Protein AF-0000000074728388 (afdb_homodimer)

Solvent-accessible surface area (backbone atoms only — not comparable to full-atom values): 25956 Å² total; per-residue (Å²): 135,79,75,71,72,71,68,71,74,74,68,55,66,42,58,54,43,48,50,62,66,45,60,66,91,30,45,61,47,51,42,45,36,32,77,66,63,65,51,78,50,62,23,35,36,35,36,48,30,61,58,33,62,59,57,62,56,44,38,72,69,39,69,84,34,45,58,38,36,29,22,56,62,66,86,30,48,71,47,33,60,71,67,72,57,56,68,46,76,47,38,55,22,51,54,54,78,36,82,38,64,34,33,38,55,72,53,87,88,64,82,61,48,17,73,22,46,39,69,17,68,59,54,66,32,72,92,38,25,39,75,41,82,40,62,24,33,22,42,38,69,67,41,38,86,80,39,76,85,40,31,30,29,41,35,40,51,39,46,50,40,53,59,41,26,46,62,17,14,54,70,43,56,73,47,32,56,33,36,38,35,60,39,41,41,42,84,50,25,54,91,38,71,47,39,50,52,46,44,39,50,42,39,74,72,44,30,38,59,60,34,67,36,32,38,35,29,33,63,46,40,71,35,41,38,29,34,30,35,30,30,26,43,64,85,34,65,83,71,34,82,76,39,61,56,40,59,55,46,91,134,80,76,73,72,72,68,72,73,73,68,56,66,39,56,54,44,48,50,63,67,45,60,67,89,30,44,62,48,50,39,44,38,31,77,68,65,66,52,80,50,63,23,35,36,35,34,48,30,63,58,31,64,59,57,62,55,44,38,73,69,38,70,84,33,47,59,38,35,29,23,55,61,67,88,31,49,70,47,34,58,70,67,71,55,56,68,45,77,47,37,55,22,50,54,53,78,38,81,38,65,33,34,36,56,69,52,88,89,63,80,61,47,16,73,22,46,40,70,18,66,61,54,66,31,73,94,39,25,38,76,42,82,44,64,24,34,24,42,40,70,68,42,40,86,80,39,77,85,37,32,31,28,40,36,41,51,38,46,52,40,53,59,39,26,46,61,17,14,55,71,43,55,72,49,31,58,33,35,40,35,58,39,42,41,44,85,49,24,53,88,36,71,49,40,49,53,47,45,39,50,41,40,74,72,45,29,38,58,61,34,66,37,33,38,36,30,32,62,45,39,71,36,39,38,30,34,31,36,31,30,26,42,64,85,34,66,81,69,34,82,77,38,61,56,42,60,54,50,92

Structure (mmCIF, N/CA/C/O backbone):
data_AF-0000000074728388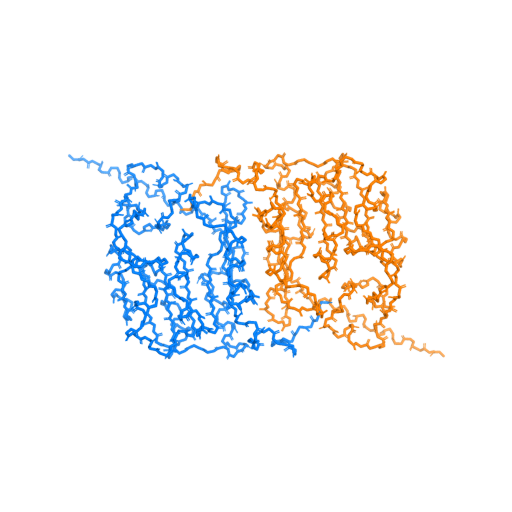-model_v1
#
loop_
_entity.id
_entity.type
_entity.pdbx_description
1 polymer 'Methyltransferase FkbM domain-containing protein'
#
loop_
_atom_site.group_PDB
_atom_site.id
_atom_site.type_symbol
_atom_site.label_atom_id
_atom_site.label_alt_id
_atom_site.label_comp_id
_atom_site.label_asym_id
_atom_site.label_entity_id
_atom_site.label_seq_id
_atom_site.pdbx_PDB_ins_code
_atom_site.Cartn_x
_atom_site.Cartn_y
_atom_site.Cartn_z
_atom_site.occupancy
_atom_site.B_iso_or_equiv
_atom_site.auth_seq_id
_atom_site.auth_comp_id
_atom_site.auth_asym_id
_atom_site.auth_atom_id
_atom_site.pdbx_PDB_model_num
ATOM 1 N N . MET A 1 1 ? 43.5 -33.594 6.527 1 24.94 1 MET A N 1
ATOM 2 C CA . MET A 1 1 ? 42.312 -33.594 7.414 1 24.94 1 MET A CA 1
ATOM 3 C C . MET A 1 1 ? 41.625 -32.25 7.449 1 24.94 1 MET A C 1
ATOM 5 O O . MET A 1 1 ? 42.094 -31.344 8.164 1 24.94 1 MET A O 1
ATOM 9 N N . TRP A 1 2 ? 41.281 -31.703 6.324 1 25.14 2 TRP A N 1
ATOM 10 C CA . TRP A 1 2 ? 40.844 -30.359 5.973 1 25.14 2 TRP A CA 1
ATOM 11 C C . TRP A 1 2 ? 39.562 -30 6.688 1 25.14 2 TRP A C 1
ATOM 13 O O . TRP A 1 2 ? 38.531 -30.703 6.547 1 25.14 2 TRP A O 1
ATOM 23 N N . GLN A 1 3 ? 39.688 -29.594 7.977 1 23.47 3 GLN A N 1
ATOM 24 C CA . GLN A 1 3 ? 38.594 -29.141 8.805 1 23.47 3 GLN A CA 1
ATOM 25 C C . GLN A 1 3 ? 37.688 -28.156 8.047 1 23.47 3 GLN A C 1
ATOM 27 O O . GLN A 1 3 ? 38.156 -27.078 7.664 1 23.47 3 GLN A O 1
ATOM 32 N N . LEU A 1 4 ? 36.906 -28.688 7.188 1 22.95 4 LEU A N 1
ATOM 33 C CA . LEU A 1 4 ? 35.875 -27.922 6.504 1 22.95 4 LEU A CA 1
ATOM 34 C C . LEU A 1 4 ? 35.156 -27 7.477 1 22.95 4 LEU A C 1
ATOM 36 O O . LEU A 1 4 ? 34.469 -27.469 8.391 1 22.95 4 LEU A O 1
ATOM 40 N N . LEU A 1 5 ? 35.844 -25.953 7.922 1 23.22 5 LEU A N 1
ATOM 41 C CA . LEU A 1 5 ? 35.156 -24.906 8.656 1 23.22 5 LEU A CA 1
ATOM 42 C C . LEU A 1 5 ? 33.781 -24.672 8.07 1 23.22 5 LEU A C 1
ATOM 44 O O . LEU A 1 5 ? 33.656 -24.266 6.914 1 23.22 5 LEU A O 1
ATOM 48 N N . VAL A 1 6 ? 32.906 -25.578 8.406 1 23.72 6 VAL A N 1
ATOM 49 C CA . VAL A 1 6 ? 31.469 -25.359 8.227 1 23.72 6 VAL A CA 1
ATOM 50 C C . VAL A 1 6 ? 31.125 -23.891 8.492 1 23.72 6 VAL A C 1
ATOM 52 O O . VAL A 1 6 ? 31.297 -23.406 9.609 1 23.72 6 VAL A O 1
ATOM 55 N N . LEU A 1 7 ? 31.656 -23.078 7.656 1 25.53 7 LEU A N 1
ATOM 56 C CA . LEU A 1 7 ? 31.203 -21.688 7.66 1 25.53 7 LEU A CA 1
ATOM 57 C C . LEU A 1 7 ? 29.75 -21.594 8.102 1 25.53 7 LEU A C 1
ATOM 59 O O . LEU A 1 7 ? 28.906 -22.375 7.648 1 25.53 7 LEU A O 1
ATOM 63 N N . GLY A 1 8 ? 29.578 -21.312 9.359 1 25.27 8 GLY A N 1
ATOM 64 C CA . GLY A 1 8 ? 28.328 -20.922 9.984 1 25.27 8 GLY A CA 1
ATOM 65 C C . GLY A 1 8 ? 27.344 -20.312 9.008 1 25.27 8 GLY A C 1
ATOM 66 O O . GLY A 1 8 ? 27.719 -19.5 8.164 1 25.27 8 GLY A O 1
ATOM 67 N N . THR A 1 9 ? 26.469 -21.203 8.57 1 25.95 9 THR A N 1
ATOM 68 C CA . THR A 1 9 ? 25.266 -20.766 7.871 1 25.95 9 THR A CA 1
ATOM 69 C C . THR A 1 9 ? 24.797 -19.406 8.367 1 25.95 9 THR A C 1
ATOM 71 O O . THR A 1 9 ? 24.516 -19.234 9.555 1 25.95 9 THR A O 1
ATOM 74 N N . CYS A 1 10 ? 25.578 -18.484 8.164 1 25.5 10 CYS A N 1
ATOM 75 C CA . CYS A 1 10 ? 25.016 -17.156 8.375 1 25.5 10 CYS A CA 1
ATOM 76 C C . CYS A 1 10 ? 23.531 -17.141 8.008 1 25.5 10 CYS A C 1
ATOM 78 O O . CYS A 1 10 ? 23.188 -17.266 6.828 1 25.5 10 CYS A O 1
ATOM 80 N N . ALA A 1 11 ? 22.703 -18 8.656 1 26.69 11 ALA A N 1
ATOM 81 C CA . ALA A 1 11 ? 21.25 -17.797 8.703 1 26.69 11 ALA A CA 1
ATOM 82 C C . ALA A 1 11 ? 20.891 -16.328 8.57 1 26.69 11 ALA A C 1
ATOM 84 O O . ALA A 1 11 ? 21.188 -15.523 9.461 1 26.69 11 ALA A O 1
ATOM 85 N N . TYR A 1 12 ? 21.141 -15.75 7.676 1 29.8 12 TYR A N 1
ATOM 86 C CA . TYR A 1 12 ? 20.422 -14.547 7.301 1 29.8 12 TYR A CA 1
ATOM 87 C C . TYR A 1 12 ? 18.984 -14.594 7.805 1 29.8 12 TYR A C 1
ATOM 89 O O . TYR A 1 12 ? 18.078 -15.062 7.094 1 29.8 12 TYR A O 1
ATOM 97 N N . ALA A 1 13 ? 18.641 -15.352 8.766 1 31.56 13 ALA A N 1
ATOM 98 C CA . ALA A 1 13 ? 17.359 -15.109 9.422 1 31.56 13 ALA A CA 1
ATOM 99 C C . ALA A 1 13 ? 17.125 -13.625 9.625 1 31.56 13 ALA A C 1
ATOM 101 O O . ALA A 1 13 ? 17.594 -13.031 10.602 1 31.56 13 ALA A O 1
ATOM 102 N N . SER A 1 14 ? 17.469 -12.766 8.75 1 35.19 14 SER A N 1
ATOM 103 C CA . SER A 1 14 ? 16.891 -11.422 8.844 1 35.19 14 SER A CA 1
ATOM 104 C C . SER A 1 14 ? 15.477 -11.469 9.422 1 35.19 14 SER A C 1
ATOM 106 O O . SER A 1 14 ? 14.633 -12.219 8.938 1 35.19 14 SER A O 1
ATOM 108 N N . GLU A 1 15 ? 15.414 -11.453 10.617 1 37.88 15 GLU A N 1
ATOM 109 C CA . GLU A 1 15 ? 14.141 -11.484 11.336 1 37.88 15 GLU A CA 1
ATOM 110 C C . GLU A 1 15 ? 13.094 -10.641 10.625 1 37.88 15 GLU A C 1
ATOM 112 O O . GLU A 1 15 ? 13.125 -9.406 10.695 1 37.88 15 GLU A O 1
ATOM 117 N N . GLN A 1 16 ? 13.008 -10.844 9.352 1 43.78 16 GLN A N 1
ATOM 118 C CA . GLN A 1 16 ? 11.742 -10.352 8.812 1 43.78 16 GLN A CA 1
ATOM 119 C C . GLN A 1 16 ? 10.586 -10.664 9.75 1 43.78 16 GLN A C 1
ATOM 121 O O . GLN A 1 16 ? 10.391 -11.82 10.141 1 43.78 16 GLN A O 1
ATOM 126 N N . ALA A 1 17 ? 10.438 -9.711 10.586 1 45.69 17 ALA A N 1
ATOM 127 C CA . ALA A 1 17 ? 9.273 -9.906 11.445 1 45.69 17 ALA A CA 1
ATOM 128 C C . ALA A 1 17 ? 7.984 -9.547 10.719 1 45.69 17 ALA A C 1
ATOM 130 O O . ALA A 1 17 ? 7.922 -8.531 10.016 1 45.69 17 ALA A O 1
ATOM 131 N N . GLU A 1 18 ? 7.266 -10.625 10.586 1 49.22 18 GLU A N 1
ATOM 132 C CA . GLU A 1 18 ? 5.918 -10.359 10.094 1 49.22 18 GLU A CA 1
ATOM 133 C C . GLU A 1 18 ? 5.172 -9.406 11.023 1 49.22 18 GLU A C 1
ATOM 135 O O . GLU A 1 18 ? 5.234 -9.539 12.242 1 49.22 18 GLU A O 1
ATOM 140 N N . VAL A 1 19 ? 4.957 -8.297 10.5 1 49.78 19 VAL A N 1
ATOM 141 C CA . VAL A 1 19 ? 4.367 -7.234 11.312 1 49.78 19 VAL A CA 1
ATOM 142 C C . VAL A 1 19 ? 2.938 -7.617 11.703 1 49.78 19 VAL A C 1
ATOM 144 O O . VAL A 1 19 ? 2.502 -7.355 12.828 1 49.78 19 VAL A O 1
ATOM 147 N N . PHE A 1 20 ? 2.164 -8.18 10.602 1 51.97 20 PHE A N 1
ATOM 148 C CA . PHE A 1 20 ? 0.758 -8.422 10.898 1 51.97 20 PHE A CA 1
ATOM 149 C C . PHE A 1 20 ? 0.585 -9.75 11.633 1 51.97 20 PHE A C 1
ATOM 151 O O . PHE A 1 20 ? -0.521 -10.094 12.047 1 51.97 20 PHE A O 1
ATOM 158 N N . GLY A 1 21 ? 1.822 -10.258 12.148 1 51 21 GLY A N 1
ATOM 159 C CA . GLY A 1 21 ? 1.704 -11.602 12.672 1 51 21 GLY A CA 1
ATOM 160 C C . GLY A 1 21 ? 1.23 -12.609 11.641 1 51 21 GLY A C 1
ATOM 161 O O . GLY A 1 21 ? 0.896 -13.75 11.984 1 51 21 GLY A O 1
ATOM 162 N N . TRP A 1 22 ? 0.818 -12.055 10.531 1 49.41 22 TRP A N 1
ATOM 163 C CA . TRP A 1 22 ? 0.329 -13.008 9.531 1 49.41 22 TRP A CA 1
ATOM 164 C C . TRP A 1 22 ? 1.481 -13.789 8.914 1 49.41 22 TRP A C 1
ATOM 166 O O . TRP A 1 22 ? 2.516 -13.211 8.57 1 49.41 22 TRP A O 1
ATOM 176 N N . THR A 1 23 ? 1.642 -14.906 9.422 1 52.66 23 THR A N 1
ATOM 177 C CA . THR A 1 23 ? 2.625 -15.844 8.883 1 52.66 23 THR A CA 1
ATOM 178 C C . THR A 1 23 ? 2.098 -16.516 7.625 1 52.66 23 THR A C 1
ATOM 180 O O . THR A 1 23 ? 0.899 -16.469 7.34 1 52.66 23 THR A O 1
ATOM 183 N N . GLY A 1 24 ? 2.986 -16.672 6.535 1 60.78 24 GLY A N 1
ATOM 184 C CA . GLY A 1 24 ? 2.736 -17.734 5.582 1 60.78 24 GLY A CA 1
ATOM 185 C C . GLY A 1 24 ? 2.449 -17.234 4.18 1 60.78 24 GLY A C 1
ATOM 186 O O . GLY A 1 24 ? 1.721 -17.875 3.422 1 60.78 24 GLY A O 1
ATOM 187 N N . GLY A 1 25 ? 2.873 -15.93 3.881 1 79.44 25 GLY A N 1
ATOM 188 C CA . GLY A 1 25 ? 2.723 -15.562 2.482 1 79.44 25 GLY A CA 1
ATOM 189 C C . GLY A 1 25 ? 1.286 -15.258 2.098 1 79.44 25 GLY A C 1
ATOM 190 O O . GLY A 1 25 ? 0.86 -15.562 0.98 1 79.44 25 GLY A O 1
ATOM 191 N N . GLY A 1 26 ? 0.416 -14.859 3.152 1 90.31 26 GLY A N 1
ATOM 192 C CA . GLY A 1 26 ? -0.958 -14.469 2.873 1 90.31 26 GLY A CA 1
ATOM 193 C C . GLY A 1 26 ? -1.945 -15.609 3.053 1 90.31 26 GLY A C 1
ATOM 194 O O . GLY A 1 26 ? -3.143 -15.438 2.814 1 90.31 26 GLY A O 1
ATOM 195 N N . ILE A 1 27 ? -1.513 -16.828 3.516 1 93.12 27 ILE A N 1
ATOM 196 C CA . ILE A 1 27 ? -2.354 -18.016 3.602 1 93.12 27 ILE A CA 1
ATOM 197 C C . ILE A 1 27 ? -3.496 -17.766 4.586 1 93.12 27 ILE A C 1
ATOM 199 O O . ILE A 1 27 ? -4.648 -18.109 4.305 1 93.12 27 ILE A O 1
ATOM 203 N N . ASP A 1 28 ? -3.213 -17.188 5.664 1 88.94 28 ASP A N 1
ATOM 204 C CA . ASP A 1 28 ? -4.242 -16.922 6.66 1 88.94 28 ASP A CA 1
ATOM 205 C C . ASP A 1 28 ? -5.316 -15.992 6.094 1 88.94 28 ASP A C 1
ATOM 207 O O . ASP A 1 28 ? -6.504 -16.156 6.379 1 88.94 28 ASP A O 1
ATOM 211 N N . ARG A 1 29 ? -4.91 -15.078 5.352 1 91.31 29 ARG A N 1
ATOM 212 C CA . ARG A 1 29 ? -5.871 -14.156 4.758 1 91.31 29 ARG A CA 1
ATOM 213 C C . ARG A 1 29 ? -6.719 -14.844 3.697 1 91.31 29 ARG A C 1
ATOM 215 O O . ARG A 1 29 ? -7.914 -14.57 3.576 1 91.31 29 ARG A O 1
ATOM 222 N N . LEU A 1 30 ? -6.094 -15.695 2.949 1 94.5 30 LEU A N 1
ATOM 223 C CA . LEU A 1 30 ? -6.855 -16.453 1.964 1 94.5 30 LEU A CA 1
ATOM 224 C C . LEU A 1 30 ? -7.891 -17.344 2.643 1 94.5 30 LEU A C 1
ATOM 226 O O . LEU A 1 30 ? -9.008 -17.5 2.143 1 94.5 30 LEU A O 1
ATOM 230 N N . ARG A 1 31 ? -7.496 -17.906 3.762 1 92.88 31 ARG A N 1
ATOM 231 C CA . ARG A 1 31 ? -8.453 -18.672 4.551 1 92.88 31 ARG A CA 1
ATOM 232 C C . ARG A 1 31 ? -9.633 -17.812 4.973 1 92.88 31 ARG A C 1
ATOM 234 O O . ARG A 1 31 ? -10.789 -18.234 4.883 1 92.88 31 ARG A O 1
ATOM 241 N N . PHE A 1 32 ? -9.383 -16.672 5.441 1 89.56 32 PHE A N 1
ATOM 242 C CA . PHE A 1 32 ? -10.43 -15.719 5.805 1 89.56 32 PHE A CA 1
ATOM 243 C C . PHE A 1 32 ? -11.328 -15.414 4.609 1 89.56 32 PHE A C 1
ATOM 245 O O . PHE A 1 32 ? -12.555 -15.406 4.734 1 89.56 32 PHE A O 1
ATOM 252 N N . PHE A 1 33 ? -10.711 -15.109 3.463 1 93.5 33 PHE A N 1
ATOM 253 C CA . PHE A 1 33 ? -11.484 -14.789 2.264 1 93.5 33 PHE A CA 1
ATOM 254 C C . PHE A 1 33 ? -12.406 -15.945 1.893 1 93.5 33 PHE A C 1
ATOM 256 O O . PHE A 1 33 ? -13.547 -15.727 1.496 1 93.5 33 PHE A O 1
ATOM 263 N N . LYS A 1 34 ? -11.914 -17.125 1.999 1 94.12 34 LYS A N 1
ATOM 264 C CA . LYS A 1 34 ? -12.734 -18.297 1.7 1 94.12 34 LYS A CA 1
ATOM 265 C C . LYS A 1 34 ? -13.852 -18.453 2.727 1 94.12 34 LYS A C 1
ATOM 267 O O . LYS A 1 34 ? -15.031 -18.516 2.365 1 94.12 34 LYS A O 1
ATOM 272 N N . GLU A 1 35 ? -13.531 -18.469 3.955 1 92.38 35 GLU A N 1
ATOM 273 C CA . GLU A 1 35 ? -14.445 -18.875 5.02 1 92.38 35 GLU A CA 1
ATOM 274 C C . GLU A 1 35 ? -15.438 -17.766 5.352 1 92.38 35 GLU A C 1
ATOM 276 O O . GLU A 1 35 ? -16.578 -18.031 5.711 1 92.38 35 GLU A O 1
ATOM 281 N N . ARG A 1 36 ? -14.969 -16.516 5.215 1 87.88 36 ARG A N 1
ATOM 282 C CA . ARG A 1 36 ? -15.797 -15.414 5.703 1 87.88 36 ARG A CA 1
ATOM 283 C C . ARG A 1 36 ? -16.375 -14.609 4.543 1 87.88 36 ARG A C 1
ATOM 285 O O . ARG A 1 36 ? -17.453 -14.023 4.664 1 87.88 36 ARG A O 1
ATOM 292 N N . LEU A 1 37 ? -15.664 -14.633 3.439 1 90 37 LEU A N 1
ATOM 293 C CA . LEU A 1 37 ? -16.125 -13.789 2.342 1 90 37 LEU A CA 1
ATOM 294 C C . LEU A 1 37 ? -16.656 -14.633 1.189 1 90 37 LEU A C 1
ATOM 296 O O . LEU A 1 37 ? -17.125 -14.102 0.187 1 90 37 LEU A O 1
ATOM 300 N N . GLY A 1 38 ? -16.484 -15.914 1.228 1 91.31 38 GLY A N 1
ATOM 301 C CA . GLY A 1 38 ? -17.078 -16.828 0.254 1 91.31 38 GLY A CA 1
ATOM 302 C C . GLY A 1 38 ? -16.25 -16.953 -1.014 1 91.31 38 GLY A C 1
ATOM 303 O O . GLY A 1 38 ? -16.766 -17.344 -2.061 1 91.31 38 GLY A O 1
ATOM 304 N N . PHE A 1 39 ? -15.008 -16.578 -0.903 1 94.25 39 PHE A N 1
ATOM 305 C CA . PHE A 1 39 ? -14.148 -16.719 -2.072 1 94.25 39 PHE A CA 1
ATOM 306 C C . PHE A 1 39 ? -13.797 -18.188 -2.318 1 94.25 39 PHE A C 1
ATOM 308 O O . PHE A 1 39 ? -13.391 -18.891 -1.397 1 94.25 39 PHE A O 1
ATOM 315 N N . GLU A 1 40 ? -13.945 -18.594 -3.566 1 94.75 40 GLU A N 1
ATOM 316 C CA . GLU A 1 40 ? -13.555 -19.938 -4.004 1 94.75 40 GLU A CA 1
ATOM 317 C C . GLU A 1 40 ? -12.641 -19.875 -5.227 1 94.75 40 GLU A C 1
ATOM 319 O O . GLU A 1 40 ? -12.828 -19.031 -6.105 1 94.75 40 GLU A O 1
ATOM 324 N N . ALA A 1 41 ? -11.703 -20.75 -5.23 1 96.06 41 ALA A N 1
ATOM 325 C CA . ALA A 1 41 ? -10.805 -20.875 -6.375 1 96.06 41 ALA A CA 1
ATOM 326 C C . ALA A 1 41 ? -10.734 -22.312 -6.879 1 96.06 41 ALA A C 1
ATOM 328 O O . ALA A 1 41 ? -10.469 -23.234 -6.105 1 96.06 41 ALA A O 1
ATOM 329 N N . ASN A 1 42 ? -10.961 -22.438 -8.172 1 95.38 42 ASN A N 1
ATOM 330 C CA . ASN A 1 42 ? -10.852 -23.75 -8.789 1 95.38 42 ASN A CA 1
ATOM 331 C C . ASN A 1 42 ? -9.484 -23.953 -9.445 1 95.38 42 ASN A C 1
ATOM 333 O O . ASN A 1 42 ? -9.07 -25.094 -9.688 1 95.38 42 ASN A O 1
ATOM 337 N N . SER A 1 43 ? -8.875 -22.938 -9.781 1 97.44 43 SER A N 1
ATOM 338 C CA . SER A 1 43 ? -7.555 -22.953 -10.398 1 97.44 43 SER A CA 1
ATOM 339 C C . SER A 1 43 ? -6.633 -21.906 -9.773 1 97.44 43 SER A C 1
ATOM 341 O O . SER A 1 43 ? -6.996 -20.734 -9.672 1 97.44 43 SER A O 1
ATOM 343 N N . ILE A 1 44 ? -5.441 -22.344 -9.312 1 98.19 44 ILE A N 1
ATOM 344 C CA . ILE A 1 44 ? -4.508 -21.484 -8.594 1 98.19 44 ILE A CA 1
ATOM 345 C C . ILE A 1 44 ? -3.113 -21.625 -9.203 1 98.19 44 ILE A C 1
ATOM 347 O O . ILE A 1 44 ? -2.605 -22.734 -9.367 1 98.19 44 ILE A O 1
ATOM 351 N N . VAL A 1 45 ? -2.561 -20.531 -9.586 1 98.25 45 VAL A N 1
ATOM 352 C CA . VAL A 1 45 ? -1.194 -20.484 -10.102 1 98.25 45 VAL A CA 1
ATOM 353 C C . VAL A 1 45 ? -0.271 -19.859 -9.062 1 98.25 45 VAL A C 1
ATOM 355 O O . VAL A 1 45 ? -0.563 -18.781 -8.523 1 98.25 45 VAL A O 1
ATOM 358 N N . ASP A 1 46 ? 0.78 -20.516 -8.719 1 98.12 46 ASP A N 1
ATOM 359 C CA . ASP A 1 46 ? 1.818 -20.094 -7.789 1 98.12 46 ASP A CA 1
ATOM 360 C C . ASP A 1 46 ? 3.119 -19.781 -8.523 1 98.12 46 ASP A C 1
ATOM 362 O O . ASP A 1 46 ? 3.904 -20.672 -8.82 1 98.12 46 ASP A O 1
ATOM 366 N N . VAL A 1 47 ? 3.33 -18.484 -8.82 1 98 47 VAL A N 1
ATOM 367 C CA . VAL A 1 47 ? 4.531 -18.078 -9.547 1 98 47 VAL A CA 1
ATOM 368 C C . VAL A 1 47 ? 5.617 -17.672 -8.555 1 98 47 VAL A C 1
ATOM 370 O O . VAL A 1 47 ? 5.387 -16.844 -7.676 1 98 47 VAL A O 1
ATOM 373 N N . GLY A 1 48 ? 6.82 -18.062 -8.758 1 96.69 48 GLY A N 1
ATOM 374 C CA . GLY A 1 48 ? 7.852 -18 -7.734 1 96.69 48 GLY A CA 1
ATOM 375 C C . GLY A 1 48 ? 7.648 -19.016 -6.625 1 96.69 48 GLY A C 1
ATOM 376 O O . GLY A 1 48 ? 7.676 -18.672 -5.441 1 96.69 48 GLY A O 1
ATOM 377 N N . ALA A 1 49 ? 7.531 -20.25 -7.016 1 96.56 49 ALA A N 1
ATOM 378 C CA . ALA A 1 49 ? 7.098 -21.297 -6.102 1 96.56 49 ALA A CA 1
ATOM 379 C C . ALA A 1 49 ? 8.234 -21.734 -5.184 1 96.56 49 ALA A C 1
ATOM 381 O O . ALA A 1 49 ? 8.008 -22.391 -4.164 1 96.56 49 ALA A O 1
ATOM 382 N N . HIS A 1 50 ? 9.461 -21.406 -5.543 1 93.62 50 HIS A N 1
ATOM 383 C CA . HIS A 1 50 ? 10.617 -21.828 -4.758 1 93.62 50 HIS A CA 1
ATOM 384 C C . HIS A 1 50 ? 10.602 -23.328 -4.496 1 93.62 50 HIS A C 1
ATOM 386 O O . HIS A 1 50 ? 10.578 -24.125 -5.438 1 93.62 50 HIS A O 1
ATOM 392 N N . VAL A 1 51 ? 10.414 -23.734 -3.299 1 93.44 51 VAL A N 1
ATOM 393 C CA . VAL A 1 51 ? 10.43 -25.156 -3.004 1 93.44 51 VAL A CA 1
ATOM 394 C C . VAL A 1 51 ? 9 -25.656 -2.764 1 93.44 51 VAL A C 1
ATOM 396 O O . VAL A 1 51 ? 8.797 -26.781 -2.301 1 93.44 51 VAL A O 1
ATOM 399 N N . GLY A 1 52 ? 7.988 -24.875 -2.955 1 95.88 52 GLY A N 1
ATOM 400 C CA . GLY A 1 52 ? 6.598 -25.297 -2.986 1 95.88 52 GLY A CA 1
ATOM 401 C C . GLY A 1 52 ? 5.895 -25.141 -1.65 1 95.88 52 GLY A C 1
ATOM 402 O O . GLY A 1 52 ? 4.785 -25.641 -1.463 1 95.88 52 GLY A O 1
ATOM 403 N N . ASN A 1 53 ? 6.512 -24.422 -0.655 1 93.94 53 ASN A N 1
ATOM 404 C CA . ASN A 1 53 ? 5.926 -24.281 0.675 1 93.94 53 ASN A CA 1
ATOM 405 C C . ASN A 1 53 ? 4.578 -23.562 0.625 1 93.94 53 ASN A C 1
ATOM 407 O O . ASN A 1 53 ? 3.621 -24 1.278 1 93.94 53 ASN A O 1
ATOM 411 N N . TRP A 1 54 ? 4.461 -22.562 -0.112 1 95.81 54 TRP A N 1
ATOM 412 C CA . TRP A 1 54 ? 3.211 -21.797 -0.192 1 95.81 54 TRP A CA 1
ATOM 413 C C . TRP A 1 54 ? 2.082 -22.688 -0.726 1 95.81 54 TRP A C 1
ATOM 415 O O . TRP A 1 54 ? 0.984 -22.703 -0.166 1 95.81 54 TRP A O 1
ATOM 425 N N . THR A 1 55 ? 2.35 -23.375 -1.774 1 97.5 55 THR A N 1
ATOM 426 C CA . THR A 1 55 ? 1.352 -24.234 -2.393 1 97.5 55 THR A CA 1
ATOM 427 C C . THR A 1 55 ? 0.884 -25.312 -1.414 1 97.5 55 THR A C 1
ATOM 429 O O . THR A 1 55 ? -0.311 -25.609 -1.326 1 97.5 55 THR A O 1
ATOM 432 N N . ARG A 1 56 ? 1.848 -25.922 -0.671 1 97.12 56 ARG A N 1
ATOM 433 C CA . ARG A 1 56 ? 1.478 -26.922 0.321 1 97.12 56 ARG A CA 1
ATOM 434 C C . ARG A 1 56 ? 0.462 -26.359 1.312 1 97.12 56 ARG A C 1
ATOM 436 O O . ARG A 1 56 ? -0.505 -27.047 1.666 1 97.12 56 ARG A O 1
ATOM 443 N N . GLU A 1 57 ? 0.651 -25.172 1.71 1 96.38 57 GLU A N 1
ATOM 444 C CA . GLU A 1 57 ? -0.252 -24.531 2.666 1 96.38 57 GLU A CA 1
ATOM 445 C C . GLU A 1 57 ? -1.558 -24.109 1.997 1 96.38 57 GLU A C 1
ATOM 447 O O . GLU A 1 57 ? -2.635 -24.266 2.574 1 96.38 57 GLU A O 1
ATOM 452 N N . ALA A 1 58 ? -1.518 -23.562 0.815 1 97.38 58 ALA A N 1
ATOM 453 C CA . ALA A 1 58 ? -2.701 -23.094 0.095 1 97.38 58 ALA A CA 1
ATOM 454 C C . ALA A 1 58 ? -3.641 -24.266 -0.219 1 97.38 58 ALA A C 1
ATOM 456 O O . ALA A 1 58 ? -4.863 -24.094 -0.255 1 97.38 58 ALA A O 1
ATOM 457 N N . ARG A 1 59 ? -3.09 -25.391 -0.419 1 97.44 59 ARG A N 1
ATOM 458 C CA . ARG A 1 59 ? -3.889 -26.578 -0.701 1 97.44 59 ARG A CA 1
ATOM 459 C C . ARG A 1 59 ? -4.758 -26.953 0.496 1 97.44 59 ARG A C 1
ATOM 461 O O . ARG A 1 59 ? -5.816 -27.562 0.336 1 97.44 59 ARG A O 1
ATOM 468 N N . GLN A 1 60 ? -4.301 -26.625 1.688 1 96.44 60 GLN A N 1
ATOM 469 C CA . GLN A 1 60 ? -5.109 -26.875 2.877 1 96.44 60 GLN A CA 1
ATOM 470 C C . GLN A 1 60 ? -6.312 -25.938 2.92 1 96.44 60 GLN A C 1
ATOM 472 O O . GLN A 1 60 ? -7.363 -26.281 3.461 1 96.44 60 GLN A O 1
ATOM 477 N N . VAL A 1 61 ? -6.199 -24.766 2.385 1 96.75 61 VAL A N 1
ATOM 478 C CA . VAL A 1 61 ? -7.281 -23.797 2.338 1 96.75 61 VAL A CA 1
ATOM 479 C C . VAL A 1 61 ? -8.242 -24.141 1.204 1 96.75 61 VAL A C 1
ATOM 481 O O . VAL A 1 61 ? -9.461 -24.078 1.376 1 96.75 61 VAL A O 1
ATOM 484 N N . PHE A 1 62 ? -7.652 -24.531 0.04 1 97.69 62 PHE A N 1
ATOM 485 C CA . PHE A 1 62 ? -8.43 -24.875 -1.144 1 97.69 62 PHE A CA 1
ATOM 486 C C . PHE A 1 62 ? -8.156 -26.312 -1.571 1 97.69 62 PHE A C 1
ATOM 488 O O . PHE A 1 62 ? -7.57 -26.562 -2.631 1 97.69 62 PHE A O 1
ATOM 495 N N . PRO A 1 63 ? -8.68 -27.219 -0.953 1 97.25 63 PRO A N 1
ATOM 496 C CA . PRO A 1 63 ? -8.305 -28.609 -1.198 1 97.25 63 PRO A CA 1
ATOM 497 C C . PRO A 1 63 ? -8.828 -29.141 -2.537 1 97.25 63 PRO A C 1
ATOM 499 O O . PRO A 1 63 ? -8.281 -30.109 -3.08 1 97.25 63 PRO A O 1
ATOM 502 N N . SER A 1 64 ? -9.805 -28.578 -3.109 1 96.81 64 SER A N 1
ATOM 503 C CA . SER A 1 64 ? -10.391 -29.078 -4.352 1 96.81 64 SER A CA 1
ATOM 504 C C . SER A 1 64 ? -9.82 -28.344 -5.562 1 96.81 64 SER A C 1
ATOM 506 O O . SER A 1 64 ? -10.141 -28.688 -6.703 1 96.81 64 SER A O 1
ATOM 508 N N . ALA A 1 65 ? -9.016 -27.312 -5.328 1 97.44 65 ALA A N 1
ATOM 509 C CA . ALA A 1 65 ? -8.492 -26.516 -6.426 1 97.44 65 ALA A CA 1
ATOM 510 C C . ALA A 1 65 ? -7.398 -27.266 -7.18 1 97.44 65 ALA A C 1
ATOM 512 O O . ALA A 1 65 ? -6.68 -28.078 -6.598 1 97.44 65 ALA A O 1
ATOM 513 N N . ARG A 1 66 ? -7.281 -26.984 -8.477 1 97.44 66 ARG A N 1
ATOM 514 C CA . ARG A 1 66 ? -6.125 -27.391 -9.266 1 97.44 66 ARG A CA 1
ATOM 515 C C . ARG A 1 66 ? -5.004 -26.359 -9.164 1 97.44 66 ARG A C 1
ATOM 517 O O . ARG A 1 66 ? -5.254 -25.156 -9.211 1 97.44 66 ARG A O 1
ATOM 524 N N . PHE A 1 67 ? -3.805 -26.875 -8.969 1 98.25 67 PHE A N 1
ATOM 525 C CA . PHE A 1 67 ? -2.666 -25.984 -8.773 1 98.25 67 PHE A CA 1
ATOM 526 C C . PHE A 1 67 ? -1.66 -26.125 -9.906 1 98.25 67 PHE A C 1
ATOM 528 O O . PHE A 1 67 ? -1.509 -27.219 -10.477 1 98.25 67 PHE A O 1
ATOM 535 N N . LEU A 1 68 ? -1.027 -25.062 -10.242 1 98.56 68 LEU A N 1
ATOM 536 C CA . LEU A 1 68 ? 0.182 -25.031 -11.055 1 98.56 68 LEU A CA 1
ATOM 537 C C . LEU A 1 68 ? 1.27 -24.203 -10.391 1 98.56 68 LEU A C 1
ATOM 539 O O . LEU A 1 68 ? 1.045 -23.031 -10.047 1 98.56 68 LEU A O 1
ATOM 543 N N . MET A 1 69 ? 2.418 -24.797 -10.148 1 98.5 69 MET A N 1
ATOM 544 C CA . MET A 1 69 ? 3.58 -24.078 -9.648 1 98.5 69 MET A CA 1
ATOM 545 C C . MET A 1 69 ? 4.512 -23.688 -10.789 1 98.5 69 MET A C 1
ATOM 547 O O . MET A 1 69 ? 4.727 -24.469 -11.719 1 98.5 69 MET A O 1
ATOM 551 N N . ILE A 1 70 ? 5.035 -22.5 -10.742 1 98.25 70 ILE A N 1
ATOM 552 C CA . ILE A 1 70 ? 6.02 -22.031 -11.711 1 98.25 70 ILE A CA 1
ATOM 553 C C . ILE A 1 70 ? 7.238 -21.469 -10.984 1 98.25 70 ILE A C 1
ATOM 555 O O . ILE A 1 70 ? 7.109 -20.578 -10.133 1 98.25 70 ILE A O 1
ATOM 559 N N . GLU A 1 71 ? 8.344 -21.953 -11.234 1 96.94 71 GLU A N 1
ATOM 560 C CA . GLU A 1 71 ? 9.617 -21.578 -10.633 1 96.94 71 GLU A CA 1
ATOM 561 C C . GLU A 1 71 ? 10.711 -21.469 -11.688 1 96.94 71 GLU A C 1
ATOM 563 O O . GLU A 1 71 ? 10.789 -22.297 -12.594 1 96.94 71 GLU A O 1
ATOM 568 N N . ALA A 1 72 ? 11.539 -20.406 -11.586 1 96 72 ALA A N 1
ATOM 569 C CA . ALA A 1 72 ? 12.555 -20.172 -12.609 1 96 72 ALA A CA 1
ATOM 570 C C . ALA A 1 72 ? 13.797 -21.016 -12.352 1 96 72 ALA A C 1
ATOM 572 O O . ALA A 1 72 ? 14.484 -21.422 -13.289 1 96 72 ALA A O 1
ATOM 573 N N . ASN A 1 73 ? 14.156 -21.203 -11.109 1 92.62 73 ASN A N 1
ATOM 574 C CA . ASN A 1 73 ? 15.383 -21.891 -10.742 1 92.62 73 ASN A CA 1
ATOM 575 C C . ASN A 1 73 ? 15.227 -23.406 -10.836 1 92.62 73 ASN A C 1
ATOM 577 O O . ASN A 1 73 ? 14.562 -24.016 -9.992 1 92.62 73 ASN A O 1
ATOM 581 N N . ALA A 1 74 ? 15.93 -24.047 -11.703 1 92.69 74 ALA A N 1
ATOM 582 C CA . ALA A 1 74 ? 15.812 -25.469 -11.969 1 92.69 74 ALA A CA 1
ATOM 583 C C . ALA A 1 74 ? 16.328 -26.297 -10.797 1 92.69 74 ALA A C 1
ATOM 585 O O . ALA A 1 74 ? 15.984 -27.469 -10.641 1 92.69 74 ALA A O 1
ATOM 586 N N . LEU A 1 75 ? 17.125 -25.656 -9.953 1 89.75 75 LEU A N 1
ATOM 587 C CA . LEU A 1 75 ? 17.688 -26.359 -8.805 1 89.75 75 LEU A CA 1
ATOM 588 C C . LEU A 1 75 ? 16.594 -26.797 -7.836 1 89.75 75 LEU A C 1
ATOM 590 O O . LEU A 1 75 ? 16.797 -27.688 -7.012 1 89.75 75 LEU A O 1
ATOM 594 N N . HIS A 1 76 ? 15.398 -26.219 -7.941 1 92.25 76 HIS A N 1
ATOM 595 C CA . HIS A 1 76 ? 14.32 -26.5 -7.004 1 92.25 76 HIS A CA 1
ATOM 596 C C . HIS A 1 76 ? 13.422 -27.625 -7.512 1 92.25 76 HIS A C 1
ATOM 598 O O . HIS A 1 76 ? 12.469 -28.016 -6.844 1 92.25 76 HIS A O 1
ATOM 604 N N . ARG A 1 77 ? 13.727 -28.25 -8.672 1 95.06 77 ARG A N 1
ATOM 605 C CA . ARG A 1 77 ? 12.898 -29.25 -9.32 1 95.06 77 ARG A CA 1
ATOM 606 C C . ARG A 1 77 ? 12.609 -30.422 -8.367 1 95.06 77 ARG A C 1
ATOM 608 O O . ARG A 1 77 ? 11.461 -30.844 -8.219 1 95.06 77 ARG A O 1
ATOM 615 N N . PRO A 1 78 ? 13.648 -30.969 -7.613 1 95.5 78 PRO A N 1
ATOM 616 C CA . PRO A 1 78 ? 13.359 -32.094 -6.746 1 95.5 78 PRO A CA 1
ATOM 617 C C . PRO A 1 78 ? 12.336 -31.781 -5.66 1 95.5 78 PRO A C 1
ATOM 619 O O . PRO A 1 78 ? 11.453 -32.594 -5.367 1 95.5 78 PRO A O 1
ATOM 622 N N . GLU A 1 79 ? 12.461 -30.609 -5.082 1 94.81 79 GLU A N 1
ATOM 623 C CA . GLU A 1 79 ? 11.523 -30.203 -4.039 1 94.81 79 GLU A CA 1
ATOM 624 C C . GLU A 1 79 ? 10.125 -29.969 -4.613 1 94.81 79 GLU A C 1
ATOM 626 O O . GLU A 1 79 ? 9.125 -30.297 -3.971 1 94.81 79 GLU A O 1
ATOM 631 N N . LEU A 1 80 ? 10.062 -29.422 -5.801 1 96.94 80 LEU A N 1
ATOM 632 C CA . LEU A 1 80 ? 8.781 -29.156 -6.445 1 96.94 80 LEU A CA 1
ATOM 633 C C . LEU A 1 80 ? 8.07 -30.453 -6.793 1 96.94 80 LEU A C 1
ATOM 635 O O . LEU A 1 80 ? 6.848 -30.562 -6.652 1 96.94 80 LEU A O 1
ATOM 639 N N . GLN A 1 81 ? 8.805 -31.453 -7.23 1 98.06 81 GLN A N 1
ATOM 640 C CA . GLN A 1 81 ? 8.25 -32.781 -7.535 1 98.06 81 GLN A CA 1
ATOM 641 C C . GLN A 1 81 ? 7.594 -33.375 -6.305 1 98.06 81 GLN A C 1
ATOM 643 O O . GLN A 1 81 ? 6.543 -34.031 -6.406 1 98.06 81 GLN A O 1
ATOM 648 N N . ARG A 1 82 ? 8.148 -33.125 -5.168 1 97.88 82 ARG A N 1
ATOM 649 C CA . ARG A 1 82 ? 7.672 -33.719 -3.922 1 97.88 82 ARG A CA 1
ATOM 650 C C . ARG A 1 82 ? 6.344 -33.094 -3.496 1 97.88 82 ARG A C 1
ATOM 652 O O . ARG A 1 82 ? 5.617 -33.656 -2.68 1 97.88 82 ARG A O 1
ATOM 659 N N . VAL A 1 83 ? 6.004 -31.938 -4.012 1 97.38 83 VAL A N 1
ATOM 660 C CA . VAL A 1 83 ? 4.75 -31.281 -3.654 1 97.38 83 VAL A CA 1
ATOM 661 C C . VAL A 1 83 ? 3.572 -32.094 -4.199 1 97.38 83 VAL A C 1
ATOM 663 O O . VAL A 1 83 ? 2.506 -32.125 -3.584 1 97.38 83 VAL A O 1
ATOM 666 N N . GLY A 1 84 ? 3.732 -32.656 -5.395 1 97.62 84 GLY A N 1
ATOM 667 C CA . GLY A 1 84 ? 2.721 -33.562 -5.922 1 97.62 84 GLY A CA 1
ATOM 668 C C . GLY A 1 84 ? 1.689 -32.875 -6.789 1 97.62 84 GLY A C 1
ATOM 669 O O . GLY A 1 84 ? 0.568 -33.344 -6.945 1 97.62 84 GLY A O 1
ATOM 670 N N . VAL A 1 85 ? 1.93 -31.703 -7.219 1 97.94 85 VAL A N 1
ATOM 671 C CA . VAL A 1 85 ? 1.082 -31.031 -8.188 1 97.94 85 VAL A CA 1
ATOM 672 C C . VAL A 1 85 ? 1.913 -30.625 -9.406 1 97.94 85 VAL A C 1
ATOM 674 O O . VAL A 1 85 ? 3.145 -30.594 -9.344 1 97.94 85 VAL A O 1
ATOM 677 N N . PRO A 1 86 ? 1.229 -30.297 -10.516 1 98.38 86 PRO A N 1
ATOM 678 C CA . PRO A 1 86 ? 1.966 -29.891 -11.719 1 98.38 86 PRO A CA 1
ATOM 679 C C . PRO A 1 86 ? 2.84 -28.656 -11.492 1 98.38 86 PRO A C 1
ATOM 681 O O . PRO A 1 86 ? 2.471 -27.766 -10.727 1 98.38 86 PRO A O 1
ATOM 684 N N . PHE A 1 87 ? 3.992 -28.672 -12.141 1 98.56 87 PHE A N 1
ATOM 685 C CA . PHE A 1 87 ? 4.867 -27.5 -12.078 1 98.56 87 PHE A CA 1
ATOM 686 C C . PHE A 1 87 ? 5.621 -27.312 -13.391 1 98.56 87 PHE A C 1
ATOM 688 O O . PHE A 1 87 ? 5.684 -28.234 -14.211 1 98.56 87 PHE A O 1
ATOM 695 N N . GLU A 1 88 ? 6.098 -26.109 -13.617 1 98.5 88 GLU A N 1
ATOM 696 C CA . GLU A 1 88 ? 6.953 -25.734 -14.742 1 98.5 88 GLU A CA 1
ATOM 697 C C . GLU A 1 88 ? 8.195 -24.984 -14.266 1 98.5 88 GLU A C 1
ATOM 699 O O . GLU A 1 88 ? 8.109 -24.125 -13.375 1 98.5 88 GLU A O 1
ATOM 704 N N . ILE A 1 89 ? 9.359 -25.406 -14.766 1 97.62 89 ILE A N 1
ATOM 705 C CA . ILE A 1 89 ? 10.562 -24.578 -14.625 1 97.62 89 ILE A CA 1
ATOM 706 C C . ILE A 1 89 ? 10.609 -23.547 -15.75 1 97.62 89 ILE A C 1
ATOM 708 O O . ILE A 1 89 ? 10.859 -23.891 -16.906 1 97.62 89 ILE A O 1
ATOM 712 N N . ALA A 1 90 ? 10.344 -22.281 -15.383 1 97.75 90 ALA A N 1
ATOM 713 C CA . ALA A 1 90 ? 10.25 -21.25 -16.406 1 97.75 90 ALA A CA 1
ATOM 714 C C . ALA A 1 90 ? 10.492 -19.859 -15.82 1 97.75 90 ALA A C 1
ATOM 716 O O . ALA A 1 90 ? 10 -19.547 -14.734 1 97.75 90 ALA A O 1
ATOM 717 N N . LEU A 1 91 ? 11.297 -19.078 -16.5 1 97.75 91 LEU A N 1
ATOM 718 C CA . LEU A 1 91 ? 11.414 -17.641 -16.234 1 97.75 91 LEU A CA 1
ATOM 719 C C . LEU A 1 91 ? 10.352 -16.859 -17 1 97.75 91 LEU A C 1
ATOM 721 O O . LEU A 1 91 ? 10.312 -16.906 -18.219 1 97.75 91 LEU A O 1
ATOM 725 N N . LEU A 1 92 ? 9.508 -16.172 -16.281 1 98.06 92 LEU A N 1
ATOM 726 C CA . LEU A 1 92 ? 8.383 -15.492 -16.922 1 98.06 92 LEU A CA 1
ATOM 727 C C . LEU A 1 92 ? 8.656 -13.992 -17.047 1 98.06 92 LEU A C 1
ATOM 729 O O . LEU A 1 92 ? 9.039 -13.344 -16.078 1 98.06 92 LEU A O 1
ATOM 733 N N . THR A 1 93 ? 8.477 -13.43 -18.219 1 97.69 93 THR A N 1
ATOM 734 C CA . THR A 1 93 ? 8.617 -12.008 -18.5 1 97.69 93 THR A CA 1
ATOM 735 C C . THR A 1 93 ? 7.543 -11.531 -19.469 1 97.69 93 THR A C 1
ATOM 737 O O . THR A 1 93 ? 6.641 -12.297 -19.828 1 97.69 93 THR A O 1
ATOM 740 N N . ALA A 1 94 ? 7.594 -10.258 -19.781 1 97.69 94 ALA A N 1
ATOM 741 C CA . ALA A 1 94 ? 6.605 -9.625 -20.641 1 97.69 94 ALA A CA 1
ATOM 742 C C . ALA A 1 94 ? 6.609 -10.258 -22.031 1 97.69 94 ALA A C 1
ATOM 744 O O . ALA A 1 94 ? 5.559 -10.375 -22.672 1 97.69 94 ALA A O 1
ATOM 745 N N . GLN A 1 95 ? 7.828 -10.609 -22.469 1 95.88 95 GLN A N 1
ATOM 746 C CA . GLN A 1 95 ? 8.008 -11.234 -23.766 1 95.88 95 GLN A CA 1
ATOM 747 C C . GLN A 1 95 ? 8.711 -12.586 -23.641 1 95.88 95 GLN A C 1
ATOM 749 O O . GLN A 1 95 ? 9.625 -12.742 -22.828 1 95.88 95 GLN A O 1
ATOM 754 N N . GLY A 1 96 ? 8.234 -13.508 -24.453 1 94.38 96 GLY A N 1
ATOM 755 C CA . GLY A 1 96 ? 8.875 -14.812 -24.484 1 94.38 96 GLY A CA 1
ATOM 756 C C . GLY A 1 96 ? 10.086 -14.867 -25.406 1 94.38 96 GLY A C 1
ATOM 757 O O . GLY A 1 96 ? 10.336 -13.922 -26.156 1 94.38 96 GLY A O 1
ATOM 758 N N . ASN A 1 97 ? 10.836 -15.914 -25.156 1 95.19 97 ASN A N 1
ATOM 759 C CA . ASN A 1 97 ? 11.938 -16.297 -26.031 1 95.19 97 ASN A CA 1
ATOM 760 C C . ASN A 1 97 ? 13.062 -15.266 -26 1 95.19 97 ASN A C 1
ATOM 762 O O . ASN A 1 97 ? 13.656 -14.945 -27.031 1 95.19 97 ASN A O 1
ATOM 766 N N . GLN A 1 98 ? 13.242 -14.641 -24.875 1 95.44 98 GLN A N 1
ATOM 767 C CA . GLN A 1 98 ? 14.391 -13.773 -24.625 1 95.44 98 GLN A CA 1
ATOM 768 C C . GLN A 1 98 ? 15.391 -14.43 -23.688 1 95.44 98 GLN A C 1
ATOM 770 O O . GLN A 1 98 ? 14.992 -15.094 -22.719 1 95.44 98 GLN A O 1
ATOM 775 N N . SER A 1 99 ? 16.609 -14.328 -24.062 1 95.31 99 SER A N 1
ATOM 776 C CA . SER A 1 99 ? 17.656 -14.766 -23.125 1 95.31 99 SER A CA 1
ATOM 777 C C . SER A 1 99 ? 17.969 -13.68 -22.109 1 95.31 99 SER A C 1
ATOM 779 O O . SER A 1 99 ? 18.484 -12.617 -22.469 1 95.31 99 SER A O 1
ATOM 781 N N . LEU A 1 100 ? 17.703 -13.969 -20.875 1 96 100 LEU A N 1
ATOM 782 C CA . LEU A 1 100 ? 17.844 -12.961 -19.828 1 96 100 LEU A CA 1
ATOM 783 C C . LEU A 1 100 ? 18.766 -13.461 -18.719 1 96 100 LEU A C 1
ATOM 785 O O . LEU A 1 100 ? 18.859 -14.664 -18.469 1 96 100 LEU A O 1
ATOM 789 N N . ARG A 1 101 ? 19.453 -12.453 -18.172 1 94.31 101 ARG A N 1
ATOM 790 C CA . ARG A 1 101 ? 20.234 -12.75 -16.969 1 94.31 101 ARG A CA 1
ATOM 791 C C . ARG A 1 101 ? 19.328 -12.961 -15.758 1 94.31 101 ARG A C 1
ATOM 793 O O . ARG A 1 101 ? 18.484 -12.117 -15.453 1 94.31 101 ARG A O 1
ATOM 800 N N . PHE A 1 102 ? 19.391 -14.07 -15.148 1 94.62 102 PHE A N 1
ATOM 801 C CA . PHE A 1 102 ? 18.703 -14.445 -13.914 1 94.62 102 PHE A CA 1
ATOM 802 C C . PHE A 1 102 ? 19.688 -14.547 -12.758 1 94.62 102 PHE A C 1
ATOM 804 O O . PHE A 1 102 ? 20.625 -15.352 -12.797 1 94.62 102 PHE A O 1
ATOM 811 N N . HIS A 1 103 ? 19.484 -13.664 -11.742 1 91.62 103 HIS A N 1
ATOM 812 C CA . HIS A 1 103 ? 20.391 -13.594 -10.609 1 91.62 103 HIS A CA 1
ATOM 813 C C . HIS A 1 103 ? 20 -14.578 -9.516 1 91.62 103 HIS A C 1
ATOM 815 O O . HIS A 1 103 ? 18.891 -14.492 -8.977 1 91.62 103 HIS A O 1
ATOM 821 N N . SER A 1 104 ? 20.859 -15.453 -9.211 1 90.19 104 SER A N 1
ATOM 822 C CA . SER A 1 104 ? 20.672 -16.469 -8.18 1 90.19 104 SER A CA 1
ATOM 823 C C . SER A 1 104 ? 21.891 -16.562 -7.277 1 90.19 104 SER A C 1
ATOM 825 O O . SER A 1 104 ? 22.766 -15.695 -7.297 1 90.19 104 SER A O 1
ATOM 827 N N . THR A 1 105 ? 21.812 -17.453 -6.301 1 81.12 105 THR A N 1
ATOM 828 C CA . THR A 1 105 ? 22.969 -17.672 -5.43 1 81.12 105 THR A CA 1
ATOM 829 C C . THR A 1 105 ? 23.531 -19.078 -5.621 1 81.12 105 THR A C 1
ATOM 831 O O . THR A 1 105 ? 22.875 -19.938 -6.219 1 81.12 105 THR A O 1
ATOM 834 N N . ARG A 1 106 ? 24.797 -19.234 -5.133 1 78.5 106 ARG A N 1
ATOM 835 C CA . ARG A 1 106 ? 25.484 -20.516 -5.258 1 78.5 106 ARG A CA 1
ATOM 836 C C . ARG A 1 106 ? 25.031 -21.484 -4.172 1 78.5 106 ARG A C 1
ATOM 838 O O . ARG A 1 106 ? 25.375 -22.672 -4.215 1 78.5 106 ARG A O 1
ATOM 845 N N . TYR A 1 107 ? 24.406 -20.953 -3.184 1 69 107 TYR A N 1
ATOM 846 C CA . TYR A 1 107 ? 23.906 -21.812 -2.115 1 69 107 TYR A CA 1
ATOM 847 C C . TYR A 1 107 ? 22.484 -22.281 -2.408 1 69 107 TYR A C 1
ATOM 849 O O . TYR A 1 107 ? 21.672 -21.516 -2.93 1 69 107 TYR A O 1
ATOM 857 N N . PRO A 1 108 ? 22.422 -23.609 -2.059 1 58.59 108 PRO A N 1
ATOM 858 C CA . PRO A 1 108 ? 21.078 -24.156 -2.291 1 58.59 108 PRO A CA 1
ATOM 859 C C . PRO A 1 108 ? 20.016 -23.531 -1.382 1 58.59 108 PRO A C 1
ATOM 861 O O . PRO A 1 108 ? 20.328 -23.109 -0.267 1 58.59 108 PRO A O 1
ATOM 864 N N . LEU A 1 109 ? 18.969 -23.203 -1.777 1 56.69 109 LEU A N 1
ATOM 865 C CA . LEU A 1 109 ? 17.75 -22.828 -1.067 1 56.69 109 LEU A CA 1
ATOM 866 C C . LEU A 1 109 ? 17.781 -21.359 -0.671 1 56.69 109 LEU A C 1
ATOM 868 O O . LEU A 1 109 ? 17.391 -21 0.44 1 56.69 109 LEU A O 1
ATOM 872 N N . THR A 1 110 ? 18.391 -20.656 -1.515 1 66.81 110 THR A N 1
ATOM 873 C CA . THR A 1 110 ? 18.375 -19.234 -1.188 1 66.81 110 THR A CA 1
ATOM 874 C C . THR A 1 110 ? 17.172 -18.547 -1.851 1 66.81 110 THR A C 1
ATOM 876 O O . THR A 1 110 ? 16.625 -19.062 -2.82 1 66.81 110 THR A O 1
ATOM 879 N N . THR A 1 111 ? 16.672 -17.562 -1.136 1 73.25 111 THR A N 1
ATOM 880 C CA . THR A 1 111 ? 15.586 -16.719 -1.605 1 73.25 111 THR A CA 1
ATOM 881 C C . THR A 1 111 ? 16.125 -15.469 -2.301 1 73.25 111 THR A C 1
ATOM 883 O O . THR A 1 111 ? 17.344 -15.25 -2.342 1 73.25 111 THR A O 1
ATOM 886 N N . GLY A 1 112 ? 15.242 -14.828 -3.123 1 83.94 112 GLY A N 1
ATOM 887 C CA . GLY A 1 112 ? 15.594 -13.523 -3.652 1 83.94 112 GLY A CA 1
ATOM 888 C C . GLY A 1 112 ? 16 -13.562 -5.113 1 83.94 112 GLY A C 1
ATOM 889 O O . GLY A 1 112 ? 16.312 -12.523 -5.707 1 83.94 112 GLY A O 1
ATOM 890 N N . ALA A 1 113 ? 16.109 -14.789 -5.719 1 87.56 113 ALA A N 1
ATOM 891 C CA . ALA A 1 113 ? 16.5 -14.883 -7.121 1 87.56 113 ALA A CA 1
ATOM 892 C C . ALA A 1 113 ? 15.508 -14.164 -8.023 1 87.56 113 ALA A C 1
ATOM 894 O O . ALA A 1 113 ? 14.297 -14.219 -7.789 1 87.56 113 ALA A O 1
ATOM 895 N N . SER A 1 114 ? 16.031 -13.477 -9.031 1 93.75 114 SER A N 1
ATOM 896 C CA . SER A 1 114 ? 15.18 -12.68 -9.906 1 93.75 114 SER A CA 1
ATOM 897 C C . SER A 1 114 ? 15.969 -12.125 -11.086 1 93.75 114 SER A C 1
ATOM 899 O O . SER A 1 114 ? 17.188 -12.234 -11.133 1 93.75 114 SER A O 1
ATOM 901 N N . ILE A 1 115 ? 15.273 -11.625 -12.062 1 93.94 115 ILE A N 1
ATOM 902 C CA . ILE A 1 115 ? 15.922 -10.898 -13.148 1 93.94 115 ILE A CA 1
ATOM 903 C C . ILE A 1 115 ? 16.422 -9.547 -12.641 1 93.94 115 ILE A C 1
ATOM 905 O O . ILE A 1 115 ? 17.234 -8.891 -13.297 1 93.94 115 ILE A O 1
ATOM 909 N N . PHE A 1 116 ? 15.922 -9.102 -11.578 1 93.94 116 PHE A N 1
ATOM 910 C CA . PHE A 1 116 ? 16.406 -7.902 -10.898 1 93.94 116 PHE A CA 1
ATOM 911 C C . PHE A 1 116 ? 17.25 -8.273 -9.68 1 93.94 116 PHE A C 1
ATOM 913 O O . PHE A 1 116 ? 16.75 -8.836 -8.711 1 93.94 116 PHE A O 1
ATOM 920 N N . ARG A 1 117 ? 18.453 -7.891 -9.695 1 90.12 117 ARG A N 1
ATOM 921 C CA . ARG A 1 117 ? 19.391 -8.312 -8.664 1 90.12 117 ARG A CA 1
ATOM 922 C C . ARG A 1 117 ? 19.062 -7.684 -7.316 1 90.12 117 ARG A C 1
ATOM 924 O O . ARG A 1 117 ? 18.859 -6.473 -7.227 1 90.12 117 ARG A O 1
ATOM 931 N N . GLU A 1 118 ? 18.969 -8.523 -6.336 1 87.75 118 GLU A N 1
ATOM 932 C CA . GLU A 1 118 ? 18.766 -8.016 -4.98 1 87.75 118 GLU A CA 1
ATOM 933 C C . GLU A 1 118 ? 20.016 -7.277 -4.48 1 87.75 118 GLU A C 1
ATOM 935 O O . GLU A 1 118 ? 21.141 -7.719 -4.711 1 87.75 118 GLU A O 1
ATOM 940 N N . ARG A 1 119 ? 19.766 -6.207 -3.781 1 83.25 119 ARG A N 1
ATOM 941 C CA . ARG A 1 119 ? 20.875 -5.406 -3.256 1 83.25 119 ARG A CA 1
ATOM 942 C C . ARG A 1 119 ? 21.266 -5.867 -1.855 1 83.25 119 ARG A C 1
ATOM 944 O O . ARG A 1 119 ? 21.203 -5.094 -0.899 1 83.25 119 ARG A O 1
ATOM 951 N N . SER A 1 120 ? 21.484 -7.031 -1.665 1 77.81 120 SER A N 1
ATOM 952 C CA . SER A 1 120 ? 21.969 -7.621 -0.422 1 77.81 120 SER A CA 1
ATOM 953 C C . SER A 1 120 ? 23.391 -8.148 -0.575 1 77.81 120 SER A C 1
ATOM 955 O O . SER A 1 120 ? 23.875 -8.336 -1.694 1 77.81 120 SER A O 1
ATOM 957 N N . ASP A 1 121 ? 23.984 -8.367 0.549 1 75.94 121 ASP A N 1
ATOM 958 C CA . ASP A 1 121 ? 25.359 -8.852 0.536 1 75.94 121 ASP A CA 1
ATOM 959 C C . ASP A 1 121 ? 25.469 -10.18 -0.202 1 75.94 121 ASP A C 1
ATOM 961 O O . ASP A 1 121 ? 26.453 -10.438 -0.896 1 75.94 121 ASP A O 1
ATOM 965 N N . LEU A 1 122 ? 24.531 -10.93 -0.062 1 74.88 122 LEU A N 1
ATOM 966 C CA . LEU A 1 122 ? 24.516 -12.242 -0.698 1 74.88 122 LEU A CA 1
ATOM 967 C C . LEU A 1 122 ? 24.578 -12.117 -2.217 1 74.88 122 LEU A C 1
ATOM 969 O O . LEU A 1 122 ? 25.297 -12.852 -2.885 1 74.88 122 LEU A O 1
ATOM 973 N N . TYR A 1 123 ? 23.922 -11.18 -2.727 1 81.38 123 TYR A N 1
ATOM 974 C CA . TYR A 1 123 ? 23.812 -11.062 -4.176 1 81.38 123 TYR A CA 1
ATOM 975 C C . TYR A 1 123 ? 24.859 -10.109 -4.73 1 81.38 123 TYR A C 1
ATOM 977 O O . TYR A 1 123 ? 25.141 -10.117 -5.93 1 81.38 123 TYR A O 1
ATOM 985 N N . MET A 1 124 ? 25.422 -9.352 -3.857 1 80.81 124 MET A N 1
ATOM 986 C CA . MET A 1 124 ? 26.438 -8.406 -4.32 1 80.81 124 MET A CA 1
ATOM 987 C C . MET A 1 124 ? 27.828 -9.016 -4.223 1 80.81 124 MET A C 1
ATOM 989 O O . MET A 1 124 ? 28.781 -8.5 -4.82 1 80.81 124 MET A O 1
ATOM 993 N N . ASP A 1 125 ? 27.906 -10.102 -3.5 1 81.69 125 ASP A N 1
ATOM 994 C CA . ASP A 1 125 ? 29.172 -10.82 -3.414 1 81.69 125 ASP A CA 1
ATOM 995 C C . ASP A 1 125 ? 29.312 -11.82 -4.562 1 81.69 125 ASP A C 1
ATOM 997 O O . ASP A 1 125 ? 28.594 -12.82 -4.613 1 81.69 125 ASP A O 1
ATOM 1001 N N . PRO A 1 126 ? 30.25 -11.594 -5.383 1 81.69 126 PRO A N 1
ATOM 1002 C CA . PRO A 1 126 ? 30.391 -12.477 -6.543 1 81.69 126 PRO A CA 1
ATOM 1003 C C . PRO A 1 126 ? 30.703 -13.914 -6.156 1 81.69 126 PRO A C 1
ATOM 1005 O O . PRO A 1 126 ? 30.5 -14.836 -6.953 1 81.69 126 PRO A O 1
ATOM 1008 N N . ARG A 1 127 ? 31.328 -14.109 -4.926 1 82.69 127 ARG A N 1
ATOM 1009 C CA . ARG A 1 127 ? 31.672 -15.453 -4.465 1 82.69 127 ARG A CA 1
ATOM 1010 C C . ARG A 1 127 ? 30.406 -16.234 -4.105 1 82.69 127 ARG A C 1
ATOM 1012 O O . ARG A 1 127 ? 30.438 -17.469 -4.078 1 82.69 127 ARG A O 1
ATOM 1019 N N . LEU A 1 128 ? 29.266 -15.469 -3.869 1 81.56 128 LEU A N 1
ATOM 1020 C CA . LEU A 1 128 ? 28.062 -16.094 -3.346 1 81.56 128 LEU A CA 1
ATOM 1021 C C . LEU A 1 128 ? 26.938 -16.062 -4.379 1 81.56 128 LEU A C 1
ATOM 1023 O O . LEU A 1 128 ? 26 -16.859 -4.305 1 81.56 128 LEU A O 1
ATOM 1027 N N . SER A 1 129 ? 27.109 -15.18 -5.238 1 85.44 129 SER A N 1
ATOM 1028 C CA . SER A 1 129 ? 26.062 -14.992 -6.234 1 85.44 129 SER A CA 1
ATOM 1029 C C . SER A 1 129 ? 26.391 -15.719 -7.531 1 85.44 129 SER A C 1
ATOM 1031 O O . SER A 1 129 ? 27.547 -16.062 -7.781 1 85.44 129 SER A O 1
ATOM 1033 N N . GLU A 1 130 ? 25.391 -16.094 -8.266 1 88.62 130 GLU A N 1
ATOM 1034 C CA . GLU A 1 130 ? 25.516 -16.703 -9.586 1 88.62 130 GLU A CA 1
ATOM 1035 C C . GLU A 1 130 ? 24.469 -16.141 -10.555 1 88.62 130 GLU A C 1
ATOM 1037 O O . GLU A 1 130 ? 23.328 -15.891 -10.172 1 88.62 130 GLU A O 1
ATOM 1042 N N . THR A 1 131 ? 24.875 -15.898 -11.727 1 90.94 131 THR A N 1
ATOM 1043 C CA . THR A 1 131 ? 23.984 -15.422 -12.773 1 90.94 131 THR A CA 1
ATOM 1044 C C . THR A 1 131 ? 23.781 -16.5 -13.836 1 90.94 131 THR A C 1
ATOM 1046 O O . THR A 1 131 ? 24.75 -17.078 -14.336 1 90.94 131 THR A O 1
ATOM 1049 N N . LEU A 1 132 ? 22.562 -16.75 -14.133 1 90.69 132 LEU A N 1
ATOM 1050 C CA . LEU A 1 132 ? 22.203 -17.719 -15.156 1 90.69 132 LEU A CA 1
ATOM 1051 C C . LEU A 1 132 ? 21.562 -17.031 -16.359 1 90.69 132 LEU A C 1
ATOM 1053 O O . LEU A 1 132 ? 20.859 -16.031 -16.203 1 90.69 132 LEU A O 1
ATOM 1057 N N . LEU A 1 133 ? 21.891 -17.562 -17.516 1 94.38 133 LEU A N 1
ATOM 1058 C CA . LEU A 1 133 ? 21.156 -17.141 -18.703 1 94.38 133 LEU A CA 1
ATOM 1059 C C . LEU A 1 133 ? 19.969 -18.078 -18.984 1 94.38 133 LEU A C 1
ATOM 1061 O O . LEU A 1 133 ? 20.172 -19.266 -19.25 1 94.38 133 LEU A O 1
ATOM 1065 N N . ILE A 1 134 ? 18.828 -17.547 -18.875 1 95.88 134 ILE A N 1
ATOM 1066 C CA . ILE A 1 134 ? 17.625 -18.359 -19.016 1 95.88 134 ILE A CA 1
ATOM 1067 C C . ILE A 1 134 ? 16.734 -17.781 -20.109 1 95.88 134 ILE A C 1
ATOM 1069 O O . ILE A 1 134 ? 16.578 -16.562 -20.219 1 95.88 134 ILE A O 1
ATOM 1073 N N . ARG A 1 135 ? 16.219 -18.625 -20.938 1 96.38 135 ARG A N 1
ATOM 1074 C CA . ARG A 1 135 ? 15.25 -18.203 -21.938 1 96.38 135 ARG A CA 1
ATOM 1075 C C . ARG A 1 135 ? 13.875 -17.984 -21.312 1 96.38 135 ARG A C 1
ATOM 1077 O O . ARG A 1 135 ? 13.367 -18.859 -20.594 1 96.38 135 ARG A O 1
ATOM 1084 N N . SER A 1 136 ? 13.289 -16.844 -21.562 1 97.94 136 SER A N 1
ATOM 1085 C CA . SER A 1 136 ? 12.039 -16.469 -20.906 1 97.94 136 SER A CA 1
ATOM 1086 C C . SER A 1 136 ? 10.836 -17.062 -21.625 1 97.94 136 SER A C 1
ATOM 1088 O O . SER A 1 136 ? 10.938 -17.484 -22.781 1 97.94 136 SER A O 1
ATOM 1090 N N . ARG A 1 137 ? 9.75 -17.188 -20.969 1 98.31 137 ARG A N 1
ATOM 1091 C CA . ARG A 1 137 ? 8.398 -17.469 -21.453 1 98.31 137 ARG A CA 1
ATOM 1092 C C . ARG A 1 137 ? 7.395 -16.469 -20.875 1 98.31 137 ARG A C 1
ATOM 1094 O O . ARG A 1 137 ? 7.742 -15.656 -20.016 1 98.31 137 ARG A O 1
ATOM 1101 N N . THR A 1 138 ? 6.168 -16.453 -21.422 1 98.25 138 THR A N 1
ATOM 1102 C CA . THR A 1 138 ? 5.125 -15.602 -20.859 1 98.25 138 THR A CA 1
ATOM 1103 C C . THR A 1 138 ? 4.195 -16.422 -19.953 1 98.25 138 THR A C 1
ATOM 1105 O O . THR A 1 138 ? 4.035 -17.625 -20.156 1 98.25 138 THR A O 1
ATOM 1108 N N . LEU A 1 139 ? 3.621 -15.789 -18.969 1 97.88 139 LEU A N 1
ATOM 1109 C CA . LEU A 1 139 ? 2.65 -16.453 -18.109 1 97.88 139 LEU A CA 1
ATOM 1110 C C . LEU A 1 139 ? 1.522 -17.062 -18.922 1 97.88 139 LEU A C 1
ATOM 1112 O O . LEU A 1 139 ? 1.148 -18.219 -18.688 1 97.88 139 LEU A O 1
ATOM 1116 N N . ASP A 1 140 ? 0.963 -16.375 -19.891 1 97.31 140 ASP A N 1
ATOM 1117 C CA . ASP A 1 140 ? -0.149 -16.844 -20.719 1 97.31 140 ASP A CA 1
ATOM 1118 C C . ASP A 1 140 ? 0.212 -18.141 -21.438 1 97.31 140 ASP A C 1
ATOM 1120 O O . ASP A 1 140 ? -0.582 -19.078 -21.469 1 97.31 140 ASP A O 1
ATOM 1124 N N . ASP A 1 141 ? 1.435 -18.188 -21.922 1 96.69 141 ASP A N 1
ATOM 1125 C CA . ASP A 1 141 ? 1.853 -19.359 -22.672 1 96.69 141 ASP A CA 1
ATOM 1126 C C . ASP A 1 141 ? 2.051 -20.562 -21.75 1 96.69 141 ASP A C 1
ATOM 1128 O O . ASP A 1 141 ? 1.765 -21.703 -22.125 1 96.69 141 ASP A O 1
ATOM 1132 N N . VAL A 1 142 ? 2.527 -20.328 -20.594 1 97.5 142 VAL A N 1
ATOM 1133 C CA . VAL A 1 142 ? 2.855 -21.422 -19.672 1 97.5 142 VAL A CA 1
ATOM 1134 C C . VAL A 1 142 ? 1.573 -21.984 -19.062 1 97.5 142 VAL A C 1
ATOM 1136 O O . VAL A 1 142 ? 1.46 -23.203 -18.859 1 97.5 142 VAL A O 1
ATOM 1139 N N . VAL A 1 143 ? 0.588 -21.141 -18.812 1 96.75 143 VAL A N 1
ATOM 1140 C CA . VAL A 1 143 ? -0.597 -21.547 -18.078 1 96.75 143 VAL A CA 1
ATOM 1141 C C . VAL A 1 143 ? -1.612 -22.172 -19.016 1 96.75 143 VAL A C 1
ATOM 1143 O O . VAL A 1 143 ? -2.402 -23.031 -18.609 1 96.75 143 VAL A O 1
ATOM 1146 N N . LYS A 1 144 ? -1.619 -21.859 -20.234 1 95.12 144 LYS A N 1
ATOM 1147 C CA . LYS A 1 144 ? -2.645 -22.203 -21.219 1 95.12 144 LYS A CA 1
ATOM 1148 C C . LYS A 1 144 ? -2.898 -23.703 -21.25 1 95.12 144 LYS A C 1
ATOM 1150 O O . LYS A 1 144 ? -4.051 -24.156 -21.219 1 95.12 144 LYS A O 1
ATOM 1155 N N . PRO A 1 145 ? -1.865 -24.562 -21.234 1 95.56 145 PRO A N 1
ATOM 1156 C CA . PRO A 1 145 ? -2.105 -26 -21.312 1 95.56 145 PRO A CA 1
ATOM 1157 C C . PRO A 1 145 ? -2.762 -26.547 -20.047 1 95.56 145 PRO A C 1
ATOM 1159 O O . PRO A 1 145 ? -3.371 -27.625 -20.078 1 95.56 145 PRO A O 1
ATOM 1162 N N . TYR A 1 146 ? -2.609 -25.922 -18.953 1 95.5 146 TYR A N 1
ATOM 1163 C CA . TYR A 1 146 ? -3.105 -26.422 -17.672 1 95.5 146 TYR A CA 1
ATOM 1164 C C . TYR A 1 146 ? -4.484 -25.844 -17.359 1 95.5 146 TYR A C 1
ATOM 1166 O O . TYR A 1 146 ? -5.355 -26.547 -16.844 1 95.5 146 TYR A O 1
ATOM 1174 N N . PHE A 1 147 ? -4.609 -24.531 -17.625 1 92.69 147 PHE A N 1
ATOM 1175 C CA . PHE A 1 147 ? -5.84 -23.797 -17.359 1 92.69 147 PHE A CA 1
ATOM 1176 C C . PHE A 1 147 ? -6.297 -23.031 -18.594 1 92.69 147 PHE A C 1
ATOM 1178 O O . PHE A 1 147 ? -6.109 -21.812 -18.672 1 92.69 147 PHE A O 1
ATOM 1185 N N . PRO A 1 148 ? -7.031 -23.656 -19.453 1 83.25 148 PRO A N 1
ATOM 1186 C CA . PRO A 1 148 ? -7.449 -22.969 -20.672 1 83.25 148 PRO A CA 1
ATOM 1187 C C . PRO A 1 148 ? -8.422 -21.812 -20.391 1 83.25 148 PRO A C 1
ATOM 1189 O O . PRO A 1 148 ? -8.43 -20.828 -21.141 1 83.25 148 PRO A O 1
ATOM 1192 N N . ALA A 1 149 ? -9.359 -22 -19.438 1 74.12 149 ALA A N 1
ATOM 1193 C CA . ALA A 1 149 ? -10.414 -21.016 -19.219 1 74.12 149 ALA A CA 1
ATOM 1194 C C . ALA A 1 149 ? -10.055 -20.062 -18.078 1 74.12 149 ALA A C 1
ATOM 1196 O O . ALA A 1 149 ? -10.703 -19.031 -17.891 1 74.12 149 ALA A O 1
ATOM 1197 N N . CYS A 1 150 ? -9.039 -20.312 -17.281 1 70.44 150 CYS A N 1
ATOM 1198 C CA . CYS A 1 150 ? -9.008 -19.312 -16.234 1 70.44 150 CYS A CA 1
ATOM 1199 C C . CYS A 1 150 ? -8.039 -19.719 -15.117 1 70.44 150 CYS A C 1
ATOM 1201 O O . CYS A 1 150 ? -7.758 -20.906 -14.938 1 70.44 150 CYS A O 1
ATOM 1203 N N . CYS A 1 151 ? -7.188 -18.734 -14.523 1 86.38 151 CYS A N 1
ATOM 1204 C CA . CYS A 1 151 ? -6.738 -18.891 -13.141 1 86.38 151 CYS A CA 1
ATOM 1205 C C . CYS A 1 151 ? -7.562 -18.031 -12.203 1 86.38 151 CYS A C 1
ATOM 1207 O O . CYS A 1 151 ? -7.711 -16.828 -12.43 1 86.38 151 CYS A O 1
ATOM 1209 N N . ASP A 1 152 ? -8.32 -18.641 -11.211 1 96.25 152 ASP A N 1
ATOM 1210 C CA . ASP A 1 152 ? -9.125 -17.922 -10.234 1 96.25 152 ASP A CA 1
ATOM 1211 C C . ASP A 1 152 ? -8.242 -17.109 -9.297 1 96.25 152 ASP A C 1
ATOM 1213 O O . ASP A 1 152 ? -8.578 -15.969 -8.945 1 96.25 152 ASP A O 1
ATOM 1217 N N . LEU A 1 153 ? -7.133 -17.688 -8.945 1 98.12 153 LEU A N 1
ATOM 1218 C CA . LEU A 1 153 ? -6.18 -17.047 -8.039 1 98.12 153 LEU A CA 1
ATOM 1219 C C . LEU A 1 153 ? -4.766 -17.125 -8.602 1 98.12 153 LEU A C 1
ATOM 1221 O O . LEU A 1 153 ? -4.289 -18.203 -8.953 1 98.12 153 LEU A O 1
ATOM 1225 N N . ILE A 1 154 ? -4.129 -15.977 -8.758 1 98.31 154 ILE A N 1
ATOM 1226 C CA . ILE A 1 154 ? -2.725 -15.891 -9.148 1 98.31 154 ILE A CA 1
ATOM 1227 C C . ILE A 1 154 ? -1.902 -15.344 -7.98 1 98.31 154 ILE A C 1
ATOM 1229 O O . ILE A 1 154 ? -2.174 -14.25 -7.48 1 98.31 154 ILE A O 1
ATOM 1233 N N . LYS A 1 155 ? -1.002 -16.078 -7.48 1 98.25 155 LYS A N 1
ATOM 1234 C CA . LYS A 1 155 ? -0.002 -15.609 -6.523 1 98.25 155 LYS A CA 1
ATOM 1235 C C . LYS A 1 155 ? 1.355 -15.422 -7.191 1 98.25 155 LYS A C 1
ATOM 1237 O O . LYS A 1 155 ? 1.826 -16.297 -7.914 1 98.25 155 LYS A O 1
ATOM 1242 N N . ALA A 1 156 ? 1.963 -14.281 -7.008 1 97.38 156 ALA A N 1
ATOM 1243 C CA . ALA A 1 156 ? 3.293 -14.039 -7.559 1 97.38 156 ALA A CA 1
ATOM 1244 C C . ALA A 1 156 ? 4.227 -13.453 -6.504 1 97.38 156 ALA A C 1
ATOM 1246 O O . ALA A 1 156 ? 3.91 -12.438 -5.883 1 97.38 156 ALA A O 1
ATOM 1247 N N . ASP A 1 157 ? 5.227 -14.039 -6.27 1 95.5 157 ASP A N 1
ATOM 1248 C CA . ASP A 1 157 ? 6.359 -13.617 -5.449 1 95.5 157 ASP A CA 1
ATOM 1249 C C . ASP A 1 157 ? 7.684 -13.875 -6.168 1 95.5 157 ASP A C 1
ATOM 1251 O O . ASP A 1 157 ? 8.336 -14.891 -5.938 1 95.5 157 ASP A O 1
ATOM 1255 N N . VAL A 1 158 ? 8.031 -12.898 -7.043 1 96.06 158 VAL A N 1
ATOM 1256 C CA . VAL A 1 158 ? 9.125 -13.133 -7.977 1 96.06 158 VAL A CA 1
ATOM 1257 C C . VAL A 1 158 ? 10.188 -12.055 -7.805 1 96.06 158 VAL A C 1
ATOM 1259 O O . VAL A 1 158 ? 10.906 -11.719 -8.75 1 96.06 158 VAL A O 1
ATOM 1262 N N . GLN A 1 159 ? 10.172 -11.414 -6.625 1 93.19 159 GLN A N 1
ATOM 1263 C CA . GLN A 1 159 ? 11.258 -10.562 -6.148 1 93.19 159 GLN A CA 1
ATOM 1264 C C . GLN A 1 159 ? 11.508 -9.398 -7.105 1 93.19 159 GLN A C 1
ATOM 1266 O O . GLN A 1 159 ? 12.633 -9.211 -7.582 1 93.19 159 GLN A O 1
ATOM 1271 N N . GLY A 1 160 ? 10.5 -8.633 -7.355 1 95.81 160 GLY A N 1
ATOM 1272 C CA . GLY A 1 160 ? 10.641 -7.398 -8.109 1 95.81 160 GLY A CA 1
ATOM 1273 C C . GLY A 1 160 ? 10.172 -7.516 -9.547 1 95.81 160 GLY A C 1
ATOM 1274 O O . GLY A 1 160 ? 9.984 -6.508 -10.234 1 95.81 160 GLY A O 1
ATOM 1275 N N . ALA A 1 161 ? 9.898 -8.703 -10.047 1 97.5 161 ALA A N 1
ATOM 1276 C CA . ALA A 1 161 ? 9.594 -8.914 -11.461 1 97.5 161 ALA A CA 1
ATOM 1277 C C . ALA A 1 161 ? 8.086 -9.055 -11.68 1 97.5 161 ALA A C 1
ATOM 1279 O O . ALA A 1 161 ? 7.645 -9.5 -12.734 1 97.5 161 ALA A O 1
ATOM 1280 N N . GLU A 1 162 ? 7.293 -8.672 -10.648 1 98.25 162 GLU A N 1
ATOM 1281 C CA . GLU A 1 162 ? 5.848 -8.875 -10.711 1 98.25 162 GLU A CA 1
ATOM 1282 C C . GLU A 1 162 ? 5.25 -8.203 -11.945 1 98.25 162 GLU A C 1
ATOM 1284 O O . GLU A 1 162 ? 4.438 -8.805 -12.648 1 98.25 162 GLU A O 1
ATOM 1289 N N . LEU A 1 163 ? 5.66 -6.949 -12.203 1 98.25 163 LEU A N 1
ATOM 1290 C CA . LEU A 1 163 ? 5.086 -6.223 -13.328 1 98.25 163 LEU A CA 1
ATOM 1291 C C . LEU A 1 163 ? 5.465 -6.887 -14.648 1 98.25 163 LEU A C 1
ATOM 1293 O O . LEU A 1 163 ? 4.617 -7.062 -15.531 1 98.25 163 LEU A O 1
ATOM 1297 N N . GLU A 1 164 ? 6.734 -7.301 -14.812 1 97 164 GLU A N 1
ATOM 1298 C CA . GLU A 1 164 ? 7.191 -8 -16.016 1 97 164 GLU A CA 1
ATOM 1299 C C . GLU A 1 164 ? 6.379 -9.273 -16.25 1 97 164 GLU A C 1
ATOM 1301 O O . GLU A 1 164 ? 5.977 -9.555 -17.375 1 97 164 GLU A O 1
ATOM 1306 N N . LEU A 1 165 ? 6.234 -9.953 -15.219 1 97.12 165 LEU A N 1
ATOM 1307 C CA . LEU A 1 165 ? 5.453 -11.188 -15.25 1 97.12 165 LEU A CA 1
ATOM 1308 C C . LEU A 1 165 ? 4.027 -10.914 -15.711 1 97.12 165 LEU A C 1
ATOM 1310 O O . LEU A 1 165 ? 3.504 -11.633 -16.578 1 97.12 165 LEU A O 1
ATOM 1314 N N . LEU A 1 166 ? 3.369 -9.945 -15.164 1 98.19 166 LEU A N 1
ATOM 1315 C CA . LEU A 1 166 ? 1.967 -9.648 -15.438 1 98.19 166 LEU A CA 1
ATOM 1316 C C . LEU A 1 166 ? 1.787 -9.125 -16.859 1 98.19 166 LEU A C 1
ATOM 1318 O O . LEU A 1 166 ? 0.767 -9.391 -17.5 1 98.19 166 LEU A O 1
ATOM 1322 N N . LEU A 1 167 ? 2.764 -8.398 -17.359 1 98.38 167 LEU A N 1
ATOM 1323 C CA . LEU A 1 167 ? 2.729 -7.922 -18.75 1 98.38 167 LEU A CA 1
ATOM 1324 C C . LEU A 1 167 ? 2.668 -9.094 -19.719 1 98.38 167 LEU A C 1
ATOM 1326 O O . LEU A 1 167 ? 2.064 -8.984 -20.797 1 98.38 167 LEU A O 1
ATOM 1330 N N . GLY A 1 168 ? 3.26 -10.203 -19.375 1 98 168 GLY A N 1
ATOM 1331 C CA . GLY A 1 168 ? 3.205 -11.414 -20.172 1 98 168 GLY A CA 1
ATOM 1332 C C . GLY A 1 168 ? 2.006 -12.281 -19.859 1 98 168 GLY A C 1
ATOM 1333 O O . GLY A 1 168 ? 1.854 -13.367 -20.422 1 98 168 GLY A O 1
ATOM 1334 N N . GLY A 1 169 ? 1.202 -11.867 -18.969 1 97.31 169 GLY A N 1
ATOM 1335 C CA . GLY A 1 169 ? 0.072 -12.648 -18.484 1 97.31 169 GLY A CA 1
ATOM 1336 C C . GLY A 1 169 ? -1.247 -11.906 -18.578 1 97.31 169 GLY A C 1
ATOM 1337 O O . GLY A 1 169 ? -2.104 -12.047 -17.703 1 97.31 169 GLY A O 1
ATOM 1338 N N . LEU A 1 170 ? -1.428 -11.062 -19.578 1 97 170 LEU A N 1
ATOM 1339 C CA . LEU A 1 170 ? -2.602 -10.203 -19.672 1 97 170 LEU A CA 1
ATOM 1340 C C . LEU A 1 170 ? -3.875 -11.031 -19.812 1 97 170 LEU A C 1
ATOM 1342 O O . LEU A 1 170 ? -4.91 -10.688 -19.234 1 97 170 LEU A O 1
ATOM 1346 N N . ARG A 1 171 ? -3.855 -12.109 -20.547 1 95.38 171 ARG A N 1
ATOM 1347 C CA . ARG A 1 171 ? -5.02 -12.977 -20.672 1 95.38 171 ARG A CA 1
ATOM 1348 C C . ARG A 1 171 ? -5.344 -13.664 -19.359 1 95.38 171 ARG A C 1
ATOM 1350 O O . ARG A 1 171 ? -6.508 -13.742 -18.953 1 95.38 171 ARG A O 1
ATOM 1357 N N . SER A 1 172 ? -4.359 -14.195 -18.688 1 95.94 172 SER A N 1
ATOM 1358 C CA . SER A 1 172 ? -4.535 -14.828 -17.391 1 95.94 172 SER A CA 1
ATOM 1359 C C . SER A 1 172 ? -5.098 -13.844 -16.375 1 95.94 172 SER A C 1
ATOM 1361 O O . SER A 1 172 ? -6 -14.18 -15.602 1 95.94 172 SER A O 1
ATOM 1363 N N . LEU A 1 173 ? -4.551 -12.633 -16.406 1 96.25 173 LEU A N 1
ATOM 1364 C CA . LEU A 1 173 ? -4.965 -11.594 -15.477 1 96.25 173 LEU A CA 1
ATOM 1365 C C . LEU A 1 173 ? -6.43 -11.227 -15.688 1 96.25 173 LEU A C 1
ATOM 1367 O O . LEU A 1 173 ? -7.168 -11.016 -14.719 1 96.25 173 LEU A O 1
ATOM 1371 N N . GLN A 1 174 ? -6.875 -11.164 -16.875 1 94.25 174 GLN A N 1
ATOM 1372 C CA . GLN A 1 174 ? -8.242 -10.789 -17.203 1 94.25 174 GLN A CA 1
ATOM 1373 C C . GLN A 1 174 ? -9.25 -11.758 -16.594 1 94.25 174 GLN A C 1
ATOM 1375 O O . GLN A 1 174 ? -10.383 -11.375 -16.297 1 94.25 174 GLN A O 1
ATOM 1380 N N . ARG A 1 175 ? -8.859 -12.922 -16.375 1 93.12 175 ARG A N 1
ATOM 1381 C CA . ARG A 1 175 ? -9.781 -13.945 -15.883 1 93.12 175 ARG A CA 1
ATOM 1382 C C . ARG A 1 175 ? -9.648 -14.133 -14.375 1 93.12 175 ARG A C 1
ATOM 1384 O O . ARG A 1 175 ? -10.5 -14.773 -13.75 1 93.12 175 ARG A O 1
ATOM 1391 N N . ALA A 1 176 ? -8.641 -13.586 -13.805 1 97 176 ALA A N 1
ATOM 1392 C CA . ALA A 1 176 ? -8.375 -13.781 -12.383 1 97 176 ALA A CA 1
ATOM 1393 C C . ALA A 1 176 ? -9.445 -13.109 -11.531 1 97 176 ALA A C 1
ATOM 1395 O O . ALA A 1 176 ? -9.898 -12.008 -11.852 1 97 176 ALA A O 1
ATOM 1396 N N . GLN A 1 177 ? -9.852 -13.773 -10.438 1 96.94 177 GLN A N 1
ATOM 1397 C CA . GLN A 1 177 ? -10.789 -13.203 -9.477 1 96.94 177 GLN A CA 1
ATOM 1398 C C . GLN A 1 177 ? -10.047 -12.555 -8.305 1 96.94 177 GLN A C 1
ATOM 1400 O O . GLN A 1 177 ? -10.578 -11.656 -7.652 1 96.94 177 GLN A O 1
ATOM 1405 N N . LEU A 1 178 ? -8.953 -13.086 -8.023 1 98.12 178 LEU A N 1
ATOM 1406 C CA . LEU A 1 178 ? -8.086 -12.609 -6.949 1 98.12 178 LEU A CA 1
ATOM 1407 C C . LEU A 1 178 ? -6.613 -12.766 -7.328 1 98.12 178 LEU A C 1
ATOM 1409 O O . LEU A 1 178 ? -6.227 -13.781 -7.914 1 98.12 178 LEU A O 1
ATOM 1413 N N . VAL A 1 179 ? -5.801 -11.773 -7.059 1 98.44 179 VAL A N 1
ATOM 1414 C CA . VAL A 1 179 ? -4.371 -11.789 -7.34 1 98.44 179 VAL A CA 1
ATOM 1415 C C . VAL A 1 179 ? -3.594 -11.375 -6.09 1 98.44 179 VAL A C 1
ATOM 1417 O O . VAL A 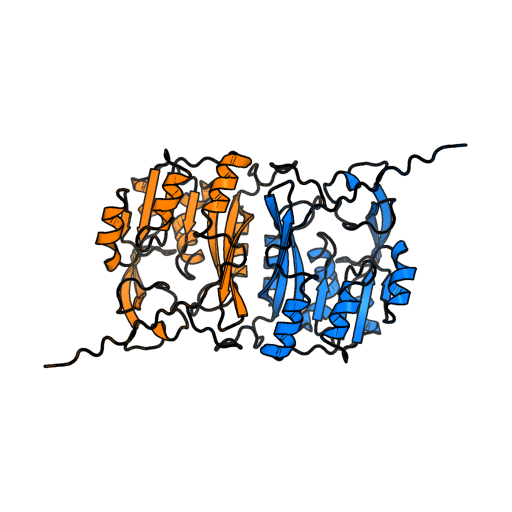1 179 ? -3.887 -10.344 -5.48 1 98.44 179 VAL A O 1
ATOM 1420 N N . LEU A 1 180 ? -2.717 -12.188 -5.629 1 98.19 180 LEU A N 1
ATOM 1421 C CA . LEU A 1 180 ? -1.829 -11.914 -4.504 1 98.19 180 LEU A CA 1
ATOM 1422 C C . LEU A 1 180 ? -0.419 -11.594 -4.988 1 98.19 180 LEU A C 1
ATOM 1424 O O . LEU A 1 180 ? 0.254 -12.453 -5.562 1 98.19 180 LEU A O 1
ATOM 1428 N N . LEU A 1 181 ? 0.051 -10.367 -4.766 1 98 181 LEU A N 1
ATOM 1429 C CA . LEU A 1 181 ? 1.347 -9.922 -5.27 1 98 181 LEU A CA 1
ATOM 1430 C C . LEU A 1 181 ? 2.219 -9.398 -4.133 1 98 181 LEU A C 1
ATOM 1432 O O . LEU A 1 181 ? 1.724 -8.727 -3.225 1 98 181 LEU A O 1
ATOM 1436 N N . GLU A 1 182 ? 3.451 -9.703 -4.207 1 95.56 182 GLU A N 1
ATOM 1437 C CA . GLU A 1 182 ? 4.426 -8.961 -3.412 1 95.56 182 GLU A CA 1
ATOM 1438 C C . GLU A 1 182 ? 4.719 -7.598 -4.031 1 95.56 182 GLU A C 1
ATOM 1440 O O . GLU A 1 182 ? 5.137 -7.516 -5.188 1 95.56 182 GLU A O 1
ATOM 1445 N N . ALA A 1 183 ? 4.477 -6.539 -3.373 1 96.38 183 ALA A N 1
ATOM 1446 C CA . ALA A 1 183 ? 4.699 -5.172 -3.83 1 96.38 183 ALA A CA 1
ATOM 1447 C C . ALA A 1 183 ? 5.852 -4.52 -3.072 1 96.38 183 ALA A C 1
ATOM 1449 O O . ALA A 1 183 ? 5.746 -4.262 -1.87 1 96.38 183 ALA A O 1
ATOM 1450 N N . PRO A 1 184 ? 6.926 -4.223 -3.777 1 94.19 184 PRO A N 1
ATOM 1451 C CA . PRO A 1 184 ? 8.086 -3.66 -3.088 1 94.19 184 PRO A CA 1
ATOM 1452 C C . PRO A 1 184 ? 7.887 -2.201 -2.682 1 94.19 184 PRO A C 1
ATOM 1454 O O . PRO A 1 184 ? 7.668 -1.344 -3.541 1 94.19 184 PRO A O 1
ATOM 1457 N N . VAL A 1 185 ? 7.996 -1.938 -1.443 1 94.38 185 VAL A N 1
ATOM 1458 C CA . VAL A 1 185 ? 7.949 -0.569 -0.94 1 94.38 185 VAL A CA 1
ATOM 1459 C C . VAL A 1 185 ? 9.32 0.088 -1.095 1 94.38 185 VAL A C 1
ATOM 1461 O O . VAL A 1 185 ? 9.43 1.172 -1.673 1 94.38 185 VAL A O 1
ATOM 1464 N N . LEU A 1 186 ? 10.367 -0.583 -0.639 1 92.12 186 LEU A N 1
ATOM 1465 C CA . LEU A 1 186 ? 11.727 -0.102 -0.809 1 92.12 186 LEU A CA 1
ATOM 1466 C C . LEU A 1 186 ? 12.383 -0.733 -2.035 1 92.12 186 LEU A C 1
ATOM 1468 O O . LEU A 1 186 ? 12.031 -1.851 -2.422 1 92.12 186 LEU A O 1
ATOM 1472 N N . PRO A 1 187 ? 13.305 -0.05 -2.656 1 90.38 187 PRO A N 1
ATOM 1473 C CA . PRO A 1 187 ? 13.914 -0.51 -3.906 1 90.38 187 PRO A CA 1
ATOM 1474 C C . PRO A 1 187 ? 15.086 -1.47 -3.674 1 90.38 187 PRO A C 1
ATOM 1476 O O . PRO A 1 187 ? 16.219 -1.178 -4.07 1 90.38 187 PRO A O 1
ATOM 1479 N N . TYR A 1 188 ? 14.812 -2.635 -3.256 1 87.19 188 TYR A N 1
ATOM 1480 C CA . TYR A 1 188 ? 15.883 -3.561 -2.908 1 87.19 188 TYR A CA 1
ATOM 1481 C C . TYR A 1 188 ? 16.203 -4.492 -4.07 1 87.19 188 TYR A C 1
ATOM 1483 O O . TYR A 1 188 ? 17.156 -5.258 -4.02 1 87.19 188 TYR A O 1
ATOM 1491 N N . ASN A 1 189 ? 15.492 -4.52 -5.141 1 91.7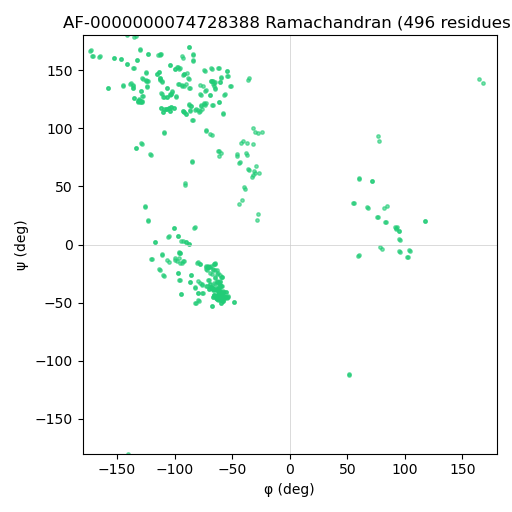5 189 ASN A N 1
ATOM 1492 C CA . ASN A 1 189 ? 15.836 -5.141 -6.414 1 91.75 189 ASN A CA 1
ATOM 1493 C C . ASN A 1 189 ? 16.219 -4.102 -7.461 1 91.75 189 ASN A C 1
ATOM 1495 O O . ASN A 1 189 ? 15.391 -3.287 -7.871 1 91.75 189 ASN A O 1
ATOM 1499 N N . GLU A 1 190 ? 17.438 -4.156 -7.93 1 90.81 190 GLU A N 1
ATOM 1500 C CA . GLU A 1 190 ? 18.016 -3.127 -8.789 1 90.81 190 GLU A CA 1
ATOM 1501 C C . GLU A 1 190 ? 17.234 -2.988 -10.094 1 90.81 190 GLU A C 1
ATOM 1503 O O . GLU A 1 190 ? 17.078 -3.961 -10.836 1 90.81 190 GLU A O 1
ATOM 1508 N N . GLY A 1 191 ? 16.766 -1.761 -10.328 1 92.62 191 GLY A N 1
ATOM 1509 C CA . GLY A 1 191 ? 16.125 -1.453 -11.602 1 92.62 191 GLY A CA 1
ATOM 1510 C C . GLY A 1 191 ? 14.695 -1.943 -11.695 1 92.62 191 GLY A C 1
ATOM 1511 O O . GLY A 1 191 ? 14.023 -1.731 -12.703 1 92.62 191 GLY A O 1
ATOM 1512 N N . ALA A 1 192 ? 14.195 -2.609 -10.703 1 96.25 192 ALA A N 1
ATOM 1513 C CA . ALA A 1 192 ? 12.828 -3.141 -10.719 1 96.25 192 ALA A CA 1
ATOM 1514 C C . ALA A 1 192 ? 11.805 -2.016 -10.664 1 96.25 192 ALA A C 1
ATOM 1516 O O . ALA A 1 192 ? 12.078 -0.943 -10.117 1 96.25 192 ALA A O 1
ATOM 1517 N N . PRO A 1 193 ? 10.617 -2.258 -11.234 1 97.19 193 PRO A N 1
ATOM 1518 C CA . PRO A 1 193 ? 9.516 -1.31 -11.039 1 97.19 193 PRO A CA 1
ATOM 1519 C C . PRO A 1 193 ? 9.227 -1.037 -9.57 1 97.19 193 PRO A C 1
ATOM 1521 O O . PRO A 1 193 ? 9.422 -1.915 -8.727 1 97.19 193 PRO A O 1
ATOM 1524 N N . ARG A 1 194 ? 8.781 0.151 -9.359 1 96.88 194 ARG A N 1
ATOM 1525 C CA . ARG A 1 194 ? 8.5 0.574 -7.992 1 96.88 194 ARG A CA 1
ATOM 1526 C C . ARG A 1 194 ? 7.078 0.198 -7.582 1 96.88 194 ARG A C 1
ATOM 1528 O O . ARG A 1 194 ? 6.297 -0.281 -8.406 1 96.88 194 ARG A O 1
ATOM 1535 N N . PHE A 1 195 ? 6.816 0.373 -6.242 1 98.25 195 PHE A N 1
ATOM 1536 C CA . PHE A 1 195 ? 5.504 0.124 -5.66 1 98.25 195 PHE A CA 1
ATOM 1537 C C . PHE A 1 195 ? 4.41 0.801 -6.477 1 98.25 195 PHE A C 1
ATOM 1539 O O . PHE A 1 195 ? 3.43 0.161 -6.863 1 98.25 195 PHE A O 1
ATOM 1546 N N . SER A 1 196 ? 4.574 2.094 -6.797 1 98.69 196 SER A N 1
ATOM 1547 C CA . SER A 1 196 ? 3.572 2.887 -7.504 1 98.69 196 SER A CA 1
ATOM 1548 C C . SER A 1 196 ? 3.352 2.361 -8.914 1 98.69 196 SER A C 1
ATOM 1550 O O . SER A 1 196 ? 2.232 2.41 -9.438 1 98.69 196 SER A O 1
ATOM 1552 N N . ASP A 1 197 ? 4.418 1.84 -9.539 1 98.5 197 ASP A N 1
ATOM 1553 C CA . ASP A 1 197 ? 4.293 1.28 -10.883 1 98.5 197 ASP A CA 1
ATOM 1554 C C . ASP A 1 197 ? 3.35 0.081 -10.891 1 98.5 197 ASP A C 1
ATOM 1556 O O . ASP A 1 197 ? 2.482 -0.027 -11.766 1 98.5 197 ASP A O 1
ATOM 1560 N N . LEU A 1 198 ? 3.561 -0.769 -9.945 1 98.75 198 LEU A N 1
ATOM 1561 C CA . LEU A 1 198 ? 2.758 -1.983 -9.859 1 98.75 198 LEU A CA 1
ATOM 1562 C C . LEU A 1 198 ? 1.294 -1.65 -9.594 1 98.75 198 LEU A C 1
ATOM 1564 O O . LEU A 1 198 ? 0.401 -2.191 -10.25 1 98.75 198 LEU A O 1
ATOM 1568 N N . ILE A 1 199 ? 1.057 -0.748 -8.641 1 98.81 199 ILE A N 1
ATOM 1569 C CA . ILE A 1 199 ? -0.302 -0.35 -8.289 1 98.81 199 ILE A CA 1
ATOM 1570 C C . ILE A 1 199 ? -0.983 0.287 -9.5 1 98.81 199 ILE A C 1
ATOM 1572 O O . ILE A 1 199 ? -2.131 -0.038 -9.82 1 98.81 199 ILE A O 1
ATOM 1576 N N . ALA A 1 200 ? -0.315 1.172 -10.172 1 98.56 200 ALA A N 1
ATOM 1577 C CA . ALA A 1 200 ? -0.868 1.85 -11.344 1 98.56 200 ALA A CA 1
ATOM 1578 C C . ALA A 1 200 ? -1.183 0.854 -12.453 1 98.56 200 ALA A C 1
ATOM 1580 O O . ALA A 1 200 ? -2.211 0.97 -13.125 1 98.56 200 ALA A O 1
ATOM 1581 N N . PHE A 1 201 ? -0.259 -0.066 -12.664 1 98.75 201 PHE A N 1
ATOM 1582 C CA . PHE A 1 201 ? -0.478 -1.073 -13.695 1 98.75 201 PHE A CA 1
ATOM 1583 C C . PHE A 1 201 ? -1.737 -1.882 -13.406 1 98.75 201 PHE A C 1
ATOM 1585 O O . PHE A 1 201 ? -2.6 -2.031 -14.273 1 98.75 201 PHE A O 1
ATOM 1592 N N . MET A 1 202 ? -1.869 -2.412 -12.164 1 98.81 202 MET A N 1
ATOM 1593 C CA . MET A 1 202 ? -3.033 -3.211 -11.789 1 98.81 202 MET A CA 1
ATOM 1594 C C . MET A 1 202 ? -4.32 -2.408 -11.961 1 98.81 202 MET A C 1
ATOM 1596 O O . MET A 1 202 ? -5.32 -2.928 -12.461 1 98.81 202 MET A O 1
ATOM 1600 N N . ALA A 1 203 ? -4.277 -1.149 -11.555 1 98.62 203 ALA A N 1
ATOM 1601 C CA . ALA A 1 203 ? -5.441 -0.28 -11.727 1 98.62 203 ALA A CA 1
ATOM 1602 C C . ALA A 1 203 ? -5.809 -0.14 -13.203 1 98.62 203 ALA A C 1
ATOM 1604 O O . ALA A 1 203 ? -6.988 -0.167 -13.555 1 98.62 203 ALA A O 1
ATOM 1605 N N . SER A 1 204 ? -4.812 -0.01 -14.039 1 98.44 204 SER A N 1
ATOM 1606 C CA . SER A 1 204 ? -5.047 0.161 -15.469 1 98.44 204 SER A CA 1
ATOM 1607 C C . SER A 1 204 ? -5.664 -1.09 -16.078 1 98.44 204 SER A C 1
ATOM 1609 O O . SER A 1 204 ? -6.262 -1.029 -17.156 1 98.44 204 SER A O 1
ATOM 1611 N N . LYS A 1 205 ? -5.488 -2.189 -15.414 1 98.38 205 LYS A N 1
ATOM 1612 C CA . LYS A 1 205 ? -6.07 -3.439 -15.898 1 98.38 205 LYS A CA 1
ATOM 1613 C C . LYS A 1 205 ? -7.395 -3.732 -15.195 1 98.38 205 LYS A C 1
ATOM 1615 O O . LYS A 1 205 ? -7.941 -4.828 -15.32 1 98.38 205 LYS A O 1
ATOM 1620 N N . GLY A 1 206 ? -7.875 -2.793 -14.406 1 98 206 GLY A N 1
ATOM 1621 C CA . GLY A 1 206 ? -9.195 -2.896 -13.812 1 98 206 GLY A CA 1
ATOM 1622 C C . GLY A 1 206 ? -9.188 -3.537 -12.438 1 98 206 GLY A C 1
ATOM 1623 O O . GLY A 1 206 ? -10.234 -3.977 -11.953 1 98 206 GLY A O 1
ATOM 1624 N N . PHE A 1 207 ? -8.062 -3.662 -11.805 1 98.5 207 PHE A N 1
ATOM 1625 C CA . PHE A 1 207 ? -7.961 -4.258 -10.477 1 98.5 207 PHE A CA 1
ATOM 1626 C C . PHE A 1 207 ? -7.766 -3.184 -9.414 1 98.5 207 PHE A C 1
ATOM 1628 O O . PHE A 1 207 ? -7.258 -2.1 -9.711 1 98.5 207 PHE A O 1
ATOM 1635 N N . GLU A 1 208 ? -8.141 -3.443 -8.234 1 98.25 208 GLU A N 1
ATOM 1636 C CA . GLU A 1 208 ? -7.898 -2.613 -7.055 1 98.25 208 GLU A CA 1
ATOM 1637 C C . GLU A 1 208 ? -7.461 -3.461 -5.863 1 98.25 208 GLU A C 1
ATOM 1639 O O . GLU A 1 208 ? -7.801 -4.645 -5.777 1 98.25 208 GLU A O 1
ATOM 1644 N N . VAL A 1 209 ? -6.699 -2.852 -4.98 1 98.12 209 VAL A N 1
ATOM 1645 C CA . VAL A 1 209 ? -6.34 -3.521 -3.736 1 98.12 209 VAL A CA 1
ATOM 1646 C C . VAL A 1 209 ? -7.594 -3.758 -2.895 1 98.12 209 VAL A C 1
ATOM 1648 O O . VAL A 1 209 ? -8.414 -2.855 -2.732 1 98.12 209 VAL A O 1
ATOM 1651 N N . VAL A 1 210 ? -7.73 -4.957 -2.35 1 95.69 210 VAL A N 1
ATOM 1652 C CA . VAL A 1 210 ? -8.922 -5.262 -1.559 1 95.69 210 VAL A CA 1
ATOM 1653 C C . VAL A 1 210 ? -8.508 -5.648 -0.139 1 95.69 210 VAL A C 1
ATOM 1655 O O . VAL A 1 210 ? -9.359 -5.758 0.749 1 95.69 210 VAL A O 1
ATOM 1658 N N . ASP A 1 211 ? -7.223 -5.895 0.069 1 93.88 211 ASP A N 1
ATOM 1659 C CA . ASP A 1 211 ? -6.699 -6.215 1.394 1 93.88 211 ASP A CA 1
ATOM 1660 C C . ASP A 1 211 ? -5.172 -6.242 1.39 1 93.88 211 ASP A C 1
ATOM 1662 O O . ASP A 1 211 ? -4.547 -6.219 0.327 1 93.88 211 ASP A O 1
ATOM 1666 N N . VAL A 1 212 ? -4.602 -6.152 2.551 1 92.94 212 VAL A N 1
ATOM 1667 C CA . VAL A 1 212 ? -3.18 -6.367 2.781 1 92.94 212 VAL A CA 1
ATOM 1668 C C . VAL A 1 212 ? -2.969 -7.695 3.506 1 92.94 212 VAL A C 1
ATOM 1670 O O . VAL A 1 212 ? -3.432 -7.875 4.633 1 92.94 212 VAL A O 1
ATOM 1673 N N . ALA A 1 213 ? -2.299 -8.555 2.828 1 91.12 213 ALA A N 1
ATOM 1674 C CA . ALA A 1 213 ? -2.189 -9.922 3.342 1 91.12 213 ALA A CA 1
ATOM 1675 C C . ALA A 1 213 ? -1.017 -10.047 4.309 1 91.12 213 ALA A C 1
ATOM 1677 O O . ALA A 1 213 ? -1.057 -10.859 5.238 1 91.12 213 ALA A O 1
ATOM 1678 N N . ASP A 1 214 ? 0.02 -9.266 4.035 1 86.94 214 ASP A N 1
ATOM 1679 C CA . ASP A 1 214 ? 1.198 -9.32 4.895 1 86.94 214 ASP A CA 1
ATOM 1680 C C . ASP A 1 214 ? 2.109 -8.117 4.652 1 86.94 214 ASP A C 1
ATOM 1682 O O . ASP A 1 214 ? 1.939 -7.391 3.672 1 86.94 214 ASP A O 1
ATOM 1686 N N . ALA A 1 215 ? 2.982 -7.887 5.625 1 87.19 215 ALA A N 1
ATOM 1687 C CA . ALA A 1 215 ? 4.043 -6.891 5.516 1 87.19 215 ALA A CA 1
ATOM 1688 C C . ALA A 1 215 ? 5.367 -7.438 6.047 1 87.19 215 ALA A C 1
ATOM 1690 O O . ALA A 1 215 ? 5.398 -8.109 7.078 1 87.19 215 ALA A O 1
ATOM 1691 N N . THR A 1 216 ? 6.355 -7.191 5.301 1 83.94 216 THR A N 1
ATOM 1692 C CA . THR A 1 216 ? 7.68 -7.617 5.738 1 83.94 216 THR A CA 1
ATOM 1693 C C . THR A 1 216 ? 8.531 -6.41 6.125 1 83.94 216 THR A C 1
ATOM 1695 O O . THR A 1 216 ? 8.648 -5.457 5.355 1 83.94 216 THR A O 1
ATOM 1698 N N . TYR A 1 217 ? 9.008 -6.551 7.281 1 77.94 217 TYR A N 1
ATOM 1699 C CA . TYR A 1 217 ? 9.867 -5.516 7.852 1 77.94 217 TYR A CA 1
ATOM 1700 C C . TYR A 1 217 ? 11.336 -5.922 7.781 1 77.94 217 TYR A C 1
ATOM 1702 O O . TYR A 1 217 ? 11.68 -7.078 8.039 1 77.94 217 TYR A O 1
ATOM 1710 N N . ALA A 1 218 ? 12.109 -5.012 7.297 1 70 218 ALA A N 1
ATOM 1711 C CA . ALA A 1 218 ? 13.547 -5.27 7.266 1 70 218 ALA A CA 1
ATOM 1712 C C . ALA A 1 218 ? 14.219 -4.793 8.555 1 70 218 ALA A C 1
ATOM 1714 O O . ALA A 1 218 ? 14.258 -3.594 8.836 1 70 218 ALA A O 1
ATOM 1715 N N . GLU A 1 219 ? 14.688 -5.641 9.32 1 61.81 219 GLU A N 1
ATOM 1716 C CA . GLU A 1 219 ? 15.289 -5.305 10.602 1 61.81 219 GLU A CA 1
ATOM 1717 C C . GLU A 1 219 ? 16.438 -4.309 10.438 1 61.81 219 GLU A C 1
ATOM 1719 O O . GLU A 1 219 ? 16.562 -3.375 11.234 1 61.81 219 GLU A O 1
ATOM 1724 N N . GLY A 1 220 ? 17.25 -4.547 9.5 1 62.12 220 GLY A N 1
ATOM 1725 C CA . GLY A 1 220 ? 18.406 -3.678 9.32 1 62.12 220 GLY A CA 1
ATOM 1726 C C . GLY A 1 220 ? 18.016 -2.242 9.016 1 62.12 220 GLY A C 1
ATOM 1727 O O . GLY A 1 220 ? 18.703 -1.31 9.438 1 62.12 220 GLY A O 1
ATOM 1728 N N . VAL A 1 221 ? 16.875 -2.111 8.297 1 66.81 221 VAL A N 1
ATOM 1729 C CA . VAL A 1 221 ? 16.5 -0.767 7.879 1 66.81 221 VAL A CA 1
ATOM 1730 C C . VAL A 1 221 ? 15.32 -0.276 8.719 1 66.81 221 VAL A C 1
ATOM 1732 O O . VAL A 1 221 ? 15.016 0.92 8.734 1 66.81 221 VAL A O 1
ATOM 1735 N N . SER A 1 222 ? 14.68 -1.17 9.438 1 75.5 222 SER A N 1
ATOM 1736 C CA . SER A 1 222 ? 13.547 -0.873 10.305 1 75.5 222 SER A CA 1
ATOM 1737 C C . SER A 1 222 ? 12.422 -0.183 9.539 1 75.5 222 SER A C 1
ATOM 1739 O O . SER A 1 222 ? 11.867 0.812 10 1 75.5 222 SER A O 1
ATOM 1741 N N . ARG A 1 223 ? 12.227 -0.564 8.305 1 87.19 223 ARG A N 1
ATOM 1742 C CA . ARG A 1 223 ? 11.133 -0.106 7.457 1 87.19 223 ARG A CA 1
ATOM 1743 C C . ARG A 1 223 ? 10.461 -1.277 6.75 1 87.19 223 ARG A C 1
ATOM 1745 O O . ARG A 1 223 ? 11.016 -2.375 6.684 1 87.19 223 ARG A O 1
ATOM 1752 N N . VAL A 1 224 ? 9.258 -1.055 6.336 1 88.81 224 VAL A N 1
ATOM 1753 C CA . VAL A 1 224 ? 8.562 -2.068 5.555 1 88.81 224 VAL A CA 1
ATOM 1754 C C . VAL A 1 224 ? 9.242 -2.236 4.199 1 88.81 224 VAL A C 1
ATOM 1756 O O . VAL A 1 224 ? 9.375 -1.273 3.439 1 88.81 224 VAL A O 1
ATOM 1759 N N . LEU A 1 225 ? 9.703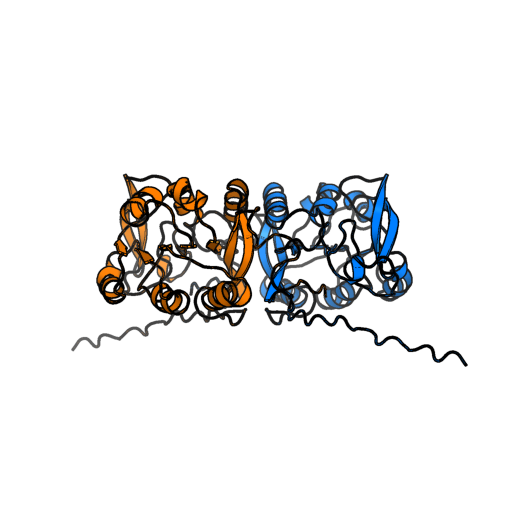 -3.418 3.938 1 88.56 225 LEU A N 1
ATOM 1760 C CA . LEU A 1 225 ? 10.391 -3.736 2.691 1 88.56 225 LEU A CA 1
ATOM 1761 C C . LEU A 1 225 ? 9.391 -3.941 1.556 1 88.56 225 LEU A C 1
ATOM 1763 O O . LEU A 1 225 ? 9.562 -3.385 0.468 1 88.56 225 LEU A O 1
ATOM 1767 N N . HIS A 1 226 ? 8.43 -4.688 1.771 1 91.56 226 HIS A N 1
ATOM 1768 C CA . HIS A 1 226 ? 7.375 -4.949 0.798 1 91.56 226 HIS A CA 1
ATOM 1769 C C . HIS A 1 226 ? 6.062 -5.305 1.488 1 91.56 226 HIS A C 1
ATOM 1771 O O . HIS A 1 226 ? 6.055 -5.645 2.674 1 91.56 226 HIS A O 1
ATOM 1777 N N . LEU A 1 227 ? 5.027 -5.184 0.813 1 92.94 227 LEU A N 1
ATOM 1778 C CA . LEU A 1 227 ? 3.695 -5.637 1.196 1 92.94 227 LEU A CA 1
ATOM 1779 C C . LEU A 1 227 ? 3.234 -6.785 0.301 1 92.94 227 LEU A C 1
ATOM 1781 O O . LEU A 1 227 ? 3.557 -6.816 -0.889 1 92.94 227 LEU A O 1
ATOM 1785 N N . ASP A 1 228 ? 2.543 -7.746 0.928 1 94.69 228 ASP A N 1
ATOM 1786 C CA . ASP A 1 228 ? 1.729 -8.672 0.144 1 94.69 228 ASP A CA 1
ATOM 1787 C C . ASP A 1 228 ? 0.296 -8.164 0.009 1 94.69 228 ASP A C 1
ATOM 1789 O O . ASP A 1 228 ? -0.438 -8.086 0.997 1 94.69 228 ASP A O 1
ATOM 1793 N N . LEU A 1 229 ? -0.052 -7.84 -1.22 1 97.06 229 LEU A N 1
ATOM 1794 C CA . LEU A 1 229 ? -1.34 -7.199 -1.468 1 97.06 229 LEU A CA 1
ATOM 1795 C C . LEU A 1 229 ? -2.283 -8.141 -2.205 1 97.06 229 LEU A C 1
ATOM 1797 O O . LEU A 1 229 ? -1.857 -8.875 -3.1 1 97.06 229 LEU A O 1
ATOM 1801 N N . LEU A 1 230 ? -3.512 -8.117 -1.836 1 97.56 230 LEU A N 1
ATOM 1802 C CA . LEU A 1 230 ? -4.574 -8.797 -2.568 1 97.56 230 LEU A CA 1
ATOM 1803 C C . LEU A 1 230 ? -5.332 -7.82 -3.463 1 97.56 230 LEU A C 1
ATOM 1805 O O . LEU A 1 230 ? -5.785 -6.773 -2.998 1 97.56 230 LEU A O 1
ATOM 1809 N N . PHE A 1 231 ? -5.441 -8.164 -4.719 1 98.5 231 PHE A N 1
ATOM 1810 C CA . PHE A 1 231 ? -6.164 -7.383 -5.715 1 98.5 231 PHE A CA 1
ATOM 1811 C C . PHE A 1 231 ? -7.391 -8.141 -6.211 1 98.5 231 PHE A C 1
ATOM 1813 O O . PHE A 1 231 ? -7.355 -9.367 -6.34 1 98.5 231 PHE A O 1
ATOM 1820 N N . ALA A 1 232 ? -8.43 -7.441 -6.57 1 97.88 232 ALA A N 1
ATOM 1821 C CA . ALA A 1 232 ? -9.602 -7.98 -7.254 1 97.88 232 ALA A CA 1
ATOM 1822 C C . ALA A 1 232 ? -10.125 -7 -8.305 1 97.88 232 ALA A C 1
ATOM 1824 O O . ALA A 1 232 ? -9.82 -5.809 -8.25 1 97.88 232 ALA A O 1
ATOM 1825 N N . PRO A 1 233 ? -10.828 -7.555 -9.312 1 97.38 233 PRO A N 1
ATOM 1826 C CA . PRO A 1 233 ? -11.469 -6.633 -10.25 1 97.38 233 PRO A CA 1
ATOM 1827 C C . PRO A 1 233 ? -12.359 -5.609 -9.555 1 97.38 233 PRO A C 1
ATOM 1829 O O . PRO A 1 233 ? -13.016 -5.93 -8.555 1 97.38 233 PRO A O 1
ATOM 1832 N N . ARG A 1 234 ? -12.398 -4.422 -10.086 1 95.5 234 ARG A N 1
ATOM 1833 C CA . ARG A 1 234 ? -13.141 -3.318 -9.484 1 95.5 234 ARG A CA 1
ATOM 1834 C C . ARG A 1 234 ? -14.625 -3.666 -9.352 1 95.5 234 ARG A C 1
ATOM 1836 O O . ARG A 1 234 ? -15.305 -3.166 -8.453 1 95.5 234 ARG A O 1
ATOM 1843 N N . HIS A 1 235 ? -15.141 -4.504 -10.195 1 93.69 235 HIS A N 1
ATOM 1844 C CA . HIS A 1 235 ? -16.562 -4.852 -10.164 1 93.69 235 HIS A CA 1
ATOM 1845 C C . HIS A 1 235 ? -16.812 -6.055 -9.258 1 93.69 235 HIS A C 1
ATOM 1847 O O . HIS A 1 235 ? -17.938 -6.52 -9.141 1 93.69 235 HIS A O 1
ATOM 1853 N N . SER A 1 236 ? -15.75 -6.555 -8.633 1 93.69 236 SER A N 1
ATOM 1854 C CA . SER A 1 236 ? -15.875 -7.715 -7.754 1 93.69 236 SER A CA 1
ATOM 1855 C C . SER A 1 236 ? -16.797 -7.426 -6.574 1 93.69 236 SER A C 1
ATOM 1857 O O . SER A 1 236 ? -16.859 -6.297 -6.094 1 93.69 236 SER A O 1
ATOM 1859 N N . ARG A 1 237 ? -17.422 -8.422 -6.055 1 89.88 237 ARG A N 1
ATOM 1860 C CA . ARG A 1 237 ? -18.266 -8.32 -4.863 1 89.88 237 ARG A CA 1
ATOM 1861 C C . ARG A 1 237 ? -17.422 -7.934 -3.643 1 89.88 237 ARG A C 1
ATOM 1863 O O . ARG A 1 237 ? -17.969 -7.43 -2.652 1 89.88 237 ARG A O 1
ATOM 1870 N N . LEU A 1 238 ? -16.188 -8.188 -3.729 1 88.94 238 LEU A N 1
ATOM 1871 C CA . LEU A 1 238 ? -15.281 -7.891 -2.623 1 88.94 238 LEU A CA 1
ATOM 1872 C C . LEU A 1 238 ? -15.18 -6.383 -2.398 1 88.94 238 LEU A C 1
ATOM 1874 O O . LEU A 1 238 ? -14.711 -5.941 -1.346 1 88.94 238 LEU A O 1
ATOM 1878 N N . LEU A 1 239 ? -15.617 -5.574 -3.402 1 88.81 239 LEU A N 1
ATOM 1879 C CA . LEU A 1 239 ? -15.531 -4.121 -3.312 1 88.81 239 LEU A CA 1
ATOM 1880 C C . LEU A 1 239 ? -16.922 -3.492 -3.342 1 88.81 239 LEU A C 1
ATOM 1882 O O . LEU A 1 239 ? -17.062 -2.266 -3.336 1 88.81 239 LEU A O 1
ATOM 1886 N N . ARG A 1 240 ? -17.906 -4.34 -3.387 1 82.62 240 ARG A N 1
ATOM 1887 C CA . ARG A 1 240 ? -19.281 -3.844 -3.443 1 82.62 240 ARG A CA 1
ATOM 1888 C C . ARG A 1 240 ? -19.844 -3.615 -2.043 1 82.62 240 ARG A C 1
ATOM 1890 O O . ARG A 1 240 ? -19.625 -4.426 -1.141 1 82.62 240 ARG A O 1
ATOM 1897 N N . LEU A 1 241 ? -20.641 -2.549 -1.914 1 75.44 241 LEU A N 1
ATOM 1898 C CA . LEU A 1 241 ? -21.266 -2.227 -0.641 1 75.44 241 LEU A CA 1
ATOM 1899 C C . LEU A 1 241 ? -22.656 -2.855 -0.549 1 75.44 241 LEU A C 1
ATOM 1901 O O . LEU A 1 241 ? -23.375 -2.922 -1.546 1 75.44 241 LEU A O 1
ATOM 1905 N N . PRO A 1 242 ? -23.094 -3.264 0.594 1 77.5 242 PRO A N 1
ATOM 1906 C CA . PRO A 1 242 ? -22.281 -3.291 1.812 1 77.5 242 PRO A CA 1
ATOM 1907 C C . PRO A 1 242 ? -21.141 -4.297 1.73 1 77.5 242 PRO A C 1
ATOM 1909 O O . PRO A 1 242 ? -21.281 -5.355 1.115 1 77.5 242 PRO A O 1
ATOM 1912 N N . LEU A 1 243 ? -20.016 -3.854 2.211 1 73.44 243 LEU A N 1
ATOM 1913 C CA . LEU A 1 243 ? -18.859 -4.73 2.137 1 73.44 243 LEU A CA 1
ATOM 1914 C C . LEU A 1 243 ? -19.141 -6.062 2.828 1 73.44 243 LEU A C 1
ATOM 1916 O O . LEU A 1 243 ? -19.781 -6.098 3.885 1 73.44 243 LEU A O 1
ATOM 1920 N N . PRO A 1 244 ? -18.812 -7.004 2.025 1 60.69 244 PRO A N 1
ATOM 1921 C CA . PRO A 1 244 ? -19 -8.289 2.693 1 60.69 244 PRO A CA 1
ATOM 1922 C C . PRO A 1 244 ? -18.312 -8.352 4.059 1 60.69 244 PRO A C 1
ATOM 1924 O O . PRO A 1 244 ? -17.234 -7.785 4.242 1 60.69 244 PRO A O 1
ATOM 1927 N N . GLY A 1 245 ? -18.906 -8.859 5.039 1 55.81 245 GLY A N 1
ATOM 1928 C CA . GLY A 1 245 ? -18.406 -8.945 6.402 1 55.81 245 GLY A CA 1
ATOM 1929 C C . GLY A 1 245 ? -18.875 -7.809 7.285 1 55.81 245 GLY A C 1
ATOM 1930 O O . GLY A 1 245 ? -18.859 -7.914 8.516 1 55.81 245 GLY A O 1
ATOM 1931 N N . GLY A 1 246 ? -19.609 -6.738 6.75 1 47.47 246 GLY A N 1
ATOM 1932 C CA . GLY A 1 246 ? -20.234 -5.637 7.461 1 47.47 246 GLY A CA 1
ATOM 1933 C C . GLY A 1 246 ? -19.25 -4.574 7.91 1 47.47 246 GLY A C 1
ATOM 1934 O O . GLY A 1 246 ? -18.125 -4.883 8.289 1 47.47 246 GLY A O 1
ATOM 1935 N N . ILE A 1 247 ? -18.953 -3.5 7.223 1 46.34 247 ILE A N 1
ATOM 1936 C CA . ILE A 1 247 ? -18.156 -2.389 7.73 1 46.34 247 ILE A CA 1
ATOM 1937 C C . ILE A 1 247 ? -18.859 -1.761 8.938 1 46.34 247 ILE A C 1
ATOM 1939 O O . ILE A 1 247 ? -19.984 -1.295 8.828 1 46.34 247 ILE A O 1
ATOM 1943 N N . ARG A 1 248 ? -18.844 -2.283 10.031 1 39.91 248 ARG A N 1
ATOM 1944 C CA . ARG A 1 248 ? -19.312 -1.344 11.039 1 39.91 248 ARG A CA 1
ATOM 1945 C C . ARG A 1 248 ? -18.344 -0.192 11.227 1 39.91 248 ARG A C 1
ATOM 1947 O O . ARG A 1 248 ? -17.156 -0.415 11.492 1 39.91 248 ARG A O 1
ATOM 1954 N N . PRO A 1 249 ? -18.688 0.855 10.484 1 35.88 249 PRO A N 1
ATOM 1955 C CA . PRO A 1 249 ? -17.75 1.97 10.688 1 35.88 249 PRO A CA 1
ATOM 1956 C C . PRO A 1 249 ? -17.234 2.062 12.117 1 35.88 249 PRO A C 1
ATOM 1958 O O . PRO A 1 249 ? -17.953 1.686 13.055 1 35.88 249 PRO A O 1
ATOM 1961 N N . ALA A 1 250 ? -15.984 2.432 12.234 1 30.7 250 ALA A N 1
ATOM 1962 C CA . ALA A 1 250 ? -15.484 2.66 13.586 1 30.7 250 ALA A CA 1
ATOM 1963 C C . ALA A 1 250 ? -16.266 3.781 14.273 1 30.7 250 ALA A C 1
ATOM 1965 O O . ALA A 1 250 ? -16.609 4.777 13.641 1 30.7 250 ALA A O 1
ATOM 1966 N N . MET B 1 1 ? -39.938 14.625 35.219 1 25.53 1 MET B N 1
ATOM 1967 C CA . MET B 1 1 ? -38.656 14.062 35.625 1 25.53 1 MET B CA 1
ATOM 1968 C C . MET B 1 1 ? -38.062 13.18 34.531 1 25.53 1 MET B C 1
ATOM 1970 O O . MET B 1 1 ? -38.469 12.023 34.375 1 25.53 1 MET B O 1
ATOM 1974 N N . TRP B 1 2 ? -37.875 13.68 33.344 1 25.98 2 TRP B N 1
ATOM 1975 C CA . TRP B 1 2 ? -37.562 13.078 32.031 1 25.98 2 TRP B CA 1
ATOM 1976 C C . TRP B 1 2 ? -36.219 12.367 32.062 1 25.98 2 TRP B C 1
ATOM 1978 O O . TRP B 1 2 ? -35.188 12.977 32.406 1 25.98 2 TRP B O 1
ATOM 1988 N N . GLN B 1 3 ? -36.219 11.133 32.594 1 24.27 3 GLN B N 1
ATOM 1989 C CA . GLN B 1 3 ? -35.062 10.258 32.656 1 24.27 3 GLN B CA 1
ATOM 1990 C C . GLN B 1 3 ? -34.344 10.242 31.312 1 24.27 3 GLN B C 1
ATOM 1992 O O . GLN B 1 3 ? -34.875 9.797 30.297 1 24.27 3 GLN B O 1
ATOM 1997 N N . LEU B 1 4 ? -33.594 11.25 31.047 1 23.84 4 LEU B N 1
ATOM 1998 C CA . LEU B 1 4 ? -32.688 11.305 29.906 1 23.84 4 LEU B CA 1
ATOM 1999 C C . LEU B 1 4 ? -31.906 10 29.75 1 23.84 4 LEU B C 1
ATOM 2001 O O . LEU B 1 4 ? -31.109 9.648 30.609 1 23.84 4 LEU B O 1
ATOM 2005 N N . LEU B 1 5 ? -32.625 8.953 29.359 1 23.92 5 LEU B N 1
ATOM 2006 C CA . LEU B 1 5 ? -31.922 7.738 28.969 1 23.92 5 LEU B CA 1
ATOM 2007 C C . LEU B 1 5 ? -30.641 8.078 28.203 1 23.92 5 LEU B C 1
ATOM 2009 O O . LEU B 1 5 ? -30.688 8.68 27.125 1 23.92 5 LEU B O 1
ATOM 2013 N N . VAL B 1 6 ? -29.656 8.438 28.969 1 24.56 6 VAL B N 1
ATOM 2014 C CA . VAL B 1 6 ? -28.266 8.492 28.5 1 24.56 6 VAL B CA 1
ATOM 2015 C C . VAL B 1 6 ? -28.016 7.348 27.516 1 24.56 6 VAL B C 1
ATOM 2017 O O . VAL B 1 6 ? -28.062 6.176 27.906 1 24.56 6 VAL B O 1
ATOM 2020 N N . LEU B 1 7 ? -28.656 7.398 26.438 1 26.41 7 LEU B N 1
ATOM 2021 C CA . LEU B 1 7 ? -28.312 6.504 25.344 1 26.41 7 LEU B CA 1
ATOM 2022 C C . LEU B 1 7 ? -26.812 6.191 25.359 1 26.41 7 LEU B C 1
ATOM 2024 O O . LEU B 1 7 ? -26 7.09 25.531 1 26.41 7 LEU B O 1
ATOM 2028 N N . GLY B 1 8 ? -26.5 5.043 25.875 1 25.66 8 GLY B N 1
ATOM 2029 C CA . GLY B 1 8 ? -25.203 4.398 25.812 1 25.66 8 GLY B CA 1
ATOM 2030 C C . GLY B 1 8 ? -24.406 4.805 24.594 1 25.66 8 GLY B C 1
ATOM 2031 O O . GLY B 1 8 ? -24.938 4.867 23.484 1 25.66 8 GLY B O 1
ATOM 2032 N N . THR B 1 9 ? -23.562 5.77 24.844 1 26.78 9 THR B N 1
ATOM 2033 C CA . THR B 1 9 ? -22.484 6.086 23.906 1 26.78 9 THR B CA 1
ATOM 2034 C C . THR B 1 9 ? -22.031 4.836 23.156 1 26.78 9 THR B C 1
ATOM 2036 O O . THR B 1 9 ? -21.562 3.869 23.781 1 26.78 9 THR B O 1
ATOM 2039 N N . CYS B 1 10 ? -22.875 4.305 22.469 1 25.95 10 CYS B N 1
ATOM 2040 C CA . CYS B 1 10 ? -22.328 3.314 21.531 1 25.95 10 CYS B CA 1
ATOM 2041 C C . CYS B 1 10 ? -20.938 3.701 21.078 1 25.95 10 CYS B C 1
ATOM 2043 O O . CYS B 1 10 ? -20.75 4.684 20.359 1 25.95 10 CYS B O 1
ATOM 2045 N N . ALA B 1 11 ? -20 3.824 22.047 1 27.39 11 ALA B N 1
ATOM 2046 C CA . ALA B 1 11 ? -18.578 3.773 21.734 1 27.39 11 ALA B CA 1
ATOM 2047 C C . ALA B 1 11 ? -18.328 2.908 20.5 1 27.39 11 ALA B C 1
ATOM 2049 O O . ALA B 1 11 ? -18.609 1.711 20.5 1 27.39 11 ALA B O 1
ATOM 2050 N N . TYR B 1 12 ? -18.688 3.244 19.469 1 30.38 12 TYR B N 1
ATOM 2051 C CA . TYR B 1 12 ? -18.094 2.734 18.25 1 30.38 12 TYR B CA 1
ATOM 2052 C C . TYR B 1 12 ? -16.641 2.326 18.484 1 30.38 12 TYR B C 1
ATOM 2054 O O . TYR B 1 12 ? -15.727 3.145 18.328 1 30.38 12 TYR B O 1
ATOM 2062 N N . ALA B 1 13 ? -16.219 1.972 19.625 1 32.12 13 ALA B N 1
ATOM 2063 C CA . ALA B 1 13 ? -14.922 1.3 19.719 1 32.12 13 ALA B CA 1
ATOM 2064 C C . ALA B 1 13 ? -14.773 0.244 18.625 1 32.12 13 ALA B C 1
ATOM 2066 O O . ALA B 1 13 ? -15.188 -0.904 18.797 1 32.12 13 ALA B O 1
ATOM 2067 N N . SER B 1 14 ? -15.273 0.408 17.453 1 36.16 14 SER B N 1
ATOM 2068 C CA . SER B 1 14 ? -14.711 -0.512 16.469 1 36.16 14 SER B CA 1
ATOM 2069 C C . SER B 1 14 ? -13.227 -0.742 16.719 1 36.16 14 SER B C 1
ATOM 2071 O O . SER B 1 14 ? -12.461 0.214 16.859 1 36.16 14 SER B O 1
ATOM 2073 N N . GLU B 1 15 ? -12.953 -1.613 17.484 1 39.78 15 GLU B N 1
ATOM 2074 C CA . GLU B 1 15 ? -11.586 -1.984 17.828 1 39.78 15 GLU B CA 1
ATOM 2075 C C . GLU B 1 15 ? -10.688 -1.935 16.594 1 39.78 15 GLU B C 1
ATOM 2077 O O . GLU B 1 15 ? -10.711 -2.844 15.758 1 39.78 15 GLU B O 1
ATOM 2082 N N . GLN B 1 16 ? -10.781 -0.833 15.914 1 43.78 16 GLN B N 1
ATOM 2083 C CA . GLN B 1 16 ? -9.641 -0.65 15.023 1 43.78 16 GLN B CA 1
ATOM 2084 C C . GLN B 1 16 ? -8.336 -1.028 15.727 1 43.78 16 GLN B C 1
ATOM 2086 O O . GLN B 1 16 ? -8.031 -0.519 16.812 1 43.78 16 GLN B O 1
ATOM 2091 N N . ALA B 1 17 ? -8.117 -2.316 15.586 1 45.09 17 ALA B N 1
ATOM 2092 C CA . ALA B 1 17 ? -6.828 -2.738 16.125 1 45.09 17 ALA B CA 1
ATOM 2093 C C . ALA B 1 17 ? -5.684 -2.35 15.195 1 45.09 17 ALA B C 1
ATOM 2095 O O . ALA B 1 17 ? -5.797 -2.479 13.977 1 45.09 17 ALA B O 1
ATOM 2096 N N . GLU B 1 18 ? -4.918 -1.533 15.766 1 50.38 18 GLU B N 1
ATOM 2097 C CA . GLU B 1 18 ? -3.676 -1.263 15.047 1 50.38 18 GLU B CA 1
ATOM 2098 C C . GLU B 1 18 ? -2.879 -2.545 14.82 1 50.38 18 GLU B C 1
ATOM 2100 O O . GLU B 1 18 ? -2.768 -3.381 15.719 1 50.38 18 GLU B O 1
ATOM 2105 N N . VAL B 1 19 ? -2.799 -2.883 13.609 1 50.09 19 VAL B N 1
ATOM 2106 C CA . VAL B 1 19 ? -2.18 -4.152 13.25 1 50.09 19 VAL B CA 1
ATOM 2107 C C . VAL B 1 19 ? -0.691 -4.117 13.594 1 50.09 19 VAL B C 1
ATOM 2109 O O . VAL B 1 19 ? -0.13 -5.113 14.055 1 50.09 19 VAL B O 1
ATOM 2112 N N . PHE B 1 20 ? -0.051 -2.877 13.219 1 52.31 20 PHE B N 1
ATOM 2113 C CA . PHE B 1 20 ? 1.396 -2.852 13.398 1 52.31 20 PHE B CA 1
ATOM 2114 C C . PHE B 1 20 ? 1.757 -2.512 14.836 1 52.31 20 PHE B C 1
ATOM 2116 O O . PHE B 1 20 ? 2.934 -2.52 15.203 1 52.31 20 PHE B O 1
ATOM 2123 N N . GLY B 1 21 ? 0.661 -2.611 15.703 1 51.12 21 GLY B N 1
ATOM 2124 C CA . GLY B 1 21 ? 0.937 -2.121 17.047 1 51.12 21 GLY B CA 1
ATOM 2125 C C . GLY B 1 21 ? 1.343 -0.66 17.078 1 51.12 21 GLY B C 1
ATOM 2126 O O . GLY B 1 21 ? 1.811 -0.161 18.094 1 51.12 21 GLY B O 1
ATOM 2127 N N . TRP B 1 22 ? 1.553 -0.173 15.867 1 49.78 22 TRP B N 1
ATOM 2128 C CA . TRP B 1 22 ? 1.967 1.227 15.875 1 49.78 22 TRP B CA 1
ATOM 2129 C C . TRP B 1 22 ? 0.8 2.139 16.234 1 49.78 22 TRP B C 1
ATOM 2131 O O . TRP B 1 22 ? -0.318 1.951 15.75 1 49.78 22 TRP B O 1
ATOM 2141 N N . THR B 1 23 ? 0.778 2.471 17.438 1 52.88 23 THR B N 1
ATOM 2142 C CA . THR B 1 23 ? -0.2 3.424 17.953 1 52.88 23 THR B CA 1
ATOM 2143 C C . THR B 1 23 ? 0.174 4.848 17.547 1 52.88 23 THR B C 1
ATOM 2145 O O . THR B 1 23 ? 1.312 5.109 17.141 1 52.88 23 THR B O 1
ATOM 2148 N N . GLY B 1 24 ? -0.856 5.699 17.078 1 61.28 24 GLY B N 1
ATOM 2149 C CA . GLY B 1 24 ? -0.692 7.137 17.219 1 61.28 24 GLY B CA 1
ATOM 2150 C C . GLY B 1 24 ? -0.646 7.863 15.883 1 61.28 24 GLY B C 1
ATOM 2151 O O . GLY B 1 24 ? 0.012 8.898 15.758 1 61.28 24 GLY B O 1
ATOM 2152 N N . GLY B 1 25 ? -1.177 7.211 14.766 1 79.62 25 GLY B N 1
ATOM 2153 C CA . GLY B 1 25 ? -1.259 8.016 13.562 1 79.62 25 GLY B CA 1
ATOM 2154 C C . GLY B 1 25 ? 0.081 8.195 12.867 1 79.62 25 GLY B C 1
ATOM 2155 O O . GLY B 1 25 ? 0.357 9.258 12.305 1 79.62 25 GLY B O 1
ATOM 2156 N N . GLY B 1 26 ? 1.062 7.215 13.117 1 90.44 26 GLY B N 1
ATOM 2157 C CA . GLY B 1 26 ? 2.354 7.258 12.453 1 90.44 26 GLY B CA 1
ATOM 2158 C C . GLY B 1 26 ? 3.428 7.938 13.273 1 90.44 26 GLY B C 1
ATOM 2159 O O . GLY B 1 26 ? 4.566 8.078 12.828 1 90.44 26 GLY B O 1
ATOM 2160 N N . ILE B 1 27 ? 3.146 8.352 14.555 1 93.25 27 ILE B N 1
ATOM 2161 C CA . ILE B 1 27 ? 4.066 9.125 15.383 1 93.25 27 ILE B CA 1
ATOM 2162 C C . ILE B 1 27 ? 5.316 8.305 15.672 1 93.25 27 ILE B C 1
ATOM 2164 O O . ILE B 1 27 ? 6.438 8.812 15.578 1 93.25 27 ILE B O 1
ATOM 2168 N N . ASP B 1 28 ? 5.152 7.102 15.992 1 89 28 ASP B N 1
ATOM 2169 C CA . ASP B 1 28 ? 6.293 6.234 16.281 1 89 28 ASP B CA 1
ATOM 2170 C C . ASP B 1 28 ? 7.219 6.121 15.07 1 89 28 ASP B C 1
ATOM 2172 O O . ASP B 1 28 ? 8.445 6.098 15.219 1 89 28 ASP B O 1
ATOM 2176 N N . ARG B 1 29 ? 6.645 6.055 13.961 1 91.38 29 ARG B N 1
ATOM 2177 C CA . ARG B 1 29 ? 7.449 5.949 12.742 1 91.38 29 ARG B CA 1
ATOM 2178 C C . ARG B 1 29 ? 8.18 7.254 12.461 1 91.38 29 ARG B C 1
ATOM 2180 O O . ARG B 1 29 ? 9.328 7.242 12.008 1 91.38 29 ARG B O 1
ATOM 2187 N N . LEU B 1 30 ? 7.516 8.344 12.711 1 94.56 30 LEU B N 1
ATOM 2188 C CA . LEU B 1 30 ? 8.18 9.625 12.531 1 94.56 30 LEU B CA 1
ATOM 2189 C C . LEU B 1 30 ? 9.352 9.773 13.492 1 94.56 30 LEU B C 1
ATOM 2191 O O . LEU B 1 30 ? 10.398 10.312 13.125 1 94.56 30 LEU B O 1
ATOM 2195 N N . ARG B 1 31 ? 9.156 9.273 14.695 1 93 31 ARG B N 1
ATOM 2196 C CA . ARG B 1 31 ? 10.258 9.25 15.648 1 93 31 ARG B CA 1
ATOM 2197 C C . ARG B 1 31 ? 11.43 8.445 15.102 1 93 31 ARG B C 1
ATOM 2199 O O . ARG B 1 31 ? 12.586 8.867 15.203 1 93 31 ARG B O 1
ATOM 2206 N N . PHE B 1 32 ? 11.172 7.328 14.586 1 89.62 32 PHE B N 1
ATOM 2207 C CA . PHE B 1 32 ? 12.195 6.5 13.961 1 89.62 32 PHE B CA 1
ATOM 2208 C C . PHE B 1 32 ? 12.891 7.254 12.836 1 89.62 32 PHE B C 1
ATOM 2210 O O . PHE B 1 32 ? 14.117 7.227 12.734 1 89.62 32 PHE B O 1
ATOM 2217 N N . PHE B 1 33 ? 12.117 7.871 11.938 1 93.5 33 PHE B N 1
ATOM 2218 C CA . PHE B 1 33 ? 12.688 8.617 10.82 1 93.5 33 PHE B CA 1
ATOM 2219 C C . PHE B 1 33 ? 13.617 9.711 11.32 1 93.5 33 PHE B C 1
ATOM 2221 O O . PHE B 1 33 ? 14.68 9.945 10.742 1 93.5 33 PHE B O 1
ATOM 2228 N N . LYS B 1 34 ? 13.227 10.367 12.344 1 94.12 34 LYS B N 1
ATOM 2229 C CA . LYS B 1 34 ? 14.07 11.414 12.922 1 94.12 34 LYS B CA 1
ATOM 2230 C C . LYS B 1 34 ? 15.328 10.82 13.547 1 94.12 34 LYS B C 1
ATOM 2232 O O . LYS B 1 34 ? 16.453 11.195 13.188 1 94.12 34 LYS B O 1
ATOM 2237 N N . GLU B 1 35 ? 15.18 9.883 14.391 1 92.38 35 GLU B N 1
ATOM 2238 C CA . GLU B 1 35 ? 16.266 9.414 15.258 1 92.38 35 GLU B CA 1
ATOM 2239 C C . GLU B 1 35 ? 17.203 8.484 14.5 1 92.38 35 GLU B C 1
ATOM 2241 O O . GLU B 1 35 ? 18.406 8.461 14.781 1 92.38 35 GLU B O 1
ATOM 2246 N N . ARG B 1 36 ? 16.656 7.746 13.539 1 87.94 36 ARG B N 1
ATOM 2247 C CA . ARG B 1 36 ? 17.469 6.711 12.914 1 87.94 36 ARG B CA 1
ATOM 2248 C C . ARG B 1 36 ? 17.812 7.082 11.477 1 87.94 36 ARG B C 1
ATOM 2250 O O . ARG B 1 36 ? 18.859 6.68 10.969 1 87.94 36 ARG B O 1
ATOM 2257 N N . LEU B 1 37 ? 16.969 7.875 10.883 1 90.06 37 LEU B N 1
ATOM 2258 C CA . LEU B 1 37 ? 17.203 8.172 9.477 1 90.06 37 LEU B CA 1
ATOM 2259 C C . LEU B 1 37 ? 17.625 9.633 9.289 1 90.06 37 LEU B C 1
ATOM 2261 O O . LEU B 1 37 ? 17.906 10.062 8.172 1 90.06 37 LEU B O 1
ATOM 2265 N N . GLY B 1 38 ? 17.562 10.422 10.289 1 91.44 38 GLY B N 1
ATOM 2266 C CA . GLY B 1 38 ? 18.062 11.789 10.258 1 91.44 38 GLY B CA 1
ATOM 2267 C C . GLY B 1 38 ? 17.078 12.773 9.656 1 91.44 38 GLY B C 1
ATOM 2268 O O . GLY B 1 38 ? 17.469 13.852 9.195 1 91.44 38 GLY B O 1
ATOM 2269 N N . PHE B 1 39 ? 15.836 12.367 9.625 1 94.31 39 PHE B N 1
ATOM 2270 C CA . PHE B 1 39 ? 14.828 13.281 9.094 1 94.31 39 PHE B CA 1
ATOM 2271 C C . PHE B 1 39 ? 14.547 14.414 10.078 1 94.31 39 PHE B C 1
ATOM 2273 O O . PHE B 1 39 ? 14.328 14.164 11.266 1 94.31 39 PHE B O 1
ATOM 2280 N N . GLU B 1 40 ? 14.531 15.633 9.547 1 94.94 40 GLU B N 1
ATOM 2281 C CA . GLU B 1 40 ? 14.172 16.812 10.32 1 94.94 40 GLU B CA 1
ATOM 2282 C C . GLU B 1 40 ? 13.094 17.625 9.609 1 94.94 40 GLU B C 1
ATOM 2284 O O . GLU B 1 40 ? 13.109 17.75 8.383 1 94.94 40 GLU B O 1
ATOM 2289 N N . ALA B 1 41 ? 12.227 18.156 10.406 1 96.06 41 ALA B N 1
ATOM 2290 C CA . ALA B 1 41 ? 11.188 19.031 9.875 1 96.06 41 ALA B CA 1
ATOM 2291 C C . ALA B 1 41 ? 11.141 20.359 10.633 1 96.06 41 ALA B C 1
ATOM 2293 O O . ALA B 1 41 ? 11.047 20.375 11.867 1 96.06 41 ALA B O 1
ATOM 2294 N N . ASN B 1 42 ? 11.188 21.422 9.852 1 95.38 42 ASN B N 1
ATOM 2295 C CA . ASN B 1 42 ? 11.078 22.75 10.453 1 95.38 42 ASN B CA 1
ATOM 2296 C C . ASN B 1 42 ? 9.656 23.281 10.375 1 95.38 42 ASN B C 1
ATOM 2298 O O . ASN B 1 42 ? 9.281 24.188 11.125 1 95.38 42 ASN B O 1
ATOM 2302 N N . SER B 1 43 ? 8.938 22.828 9.492 1 97.5 43 SER B N 1
ATOM 2303 C CA . SER B 1 43 ? 7.543 23.219 9.289 1 97.5 43 SER B CA 1
ATOM 2304 C C . SER B 1 43 ? 6.656 22 9.047 1 97.5 43 SER B C 1
ATOM 2306 O O . SER B 1 43 ? 6.957 21.172 8.188 1 97.5 43 SER B O 1
ATOM 2308 N N . ILE B 1 44 ? 5.578 21.859 9.828 1 98.25 44 ILE B N 1
ATOM 2309 C CA . ILE B 1 44 ? 4.699 20.703 9.781 1 98.25 44 ILE B CA 1
ATOM 2310 C C . ILE B 1 44 ? 3.244 21.156 9.688 1 98.25 44 ILE B C 1
ATOM 2312 O O . ILE B 1 44 ? 2.789 21.984 10.477 1 98.25 44 ILE B O 1
ATOM 2316 N N . VAL B 1 45 ? 2.566 20.688 8.695 1 98.31 45 VAL B N 1
ATOM 2317 C CA . VAL B 1 45 ? 1.143 20.953 8.523 1 98.31 45 VAL B CA 1
ATOM 2318 C C . VAL B 1 45 ? 0.338 19.703 8.859 1 98.31 45 VAL B C 1
ATOM 2320 O O . VAL B 1 45 ? 0.633 18.609 8.359 1 98.31 45 VAL B O 1
ATOM 2323 N N . ASP B 1 46 ? -0.604 19.812 9.719 1 98.12 46 ASP B N 1
ATOM 2324 C CA . ASP B 1 46 ? -1.526 18.766 10.141 1 98.12 46 ASP B CA 1
ATOM 2325 C C . ASP B 1 46 ? -2.936 19.031 9.617 1 98.12 46 ASP B C 1
ATOM 2327 O O . ASP B 1 46 ? -3.693 19.797 10.211 1 98.12 46 ASP B O 1
ATOM 2331 N N . VAL B 1 47 ? -3.271 18.391 8.5 1 97.94 47 VAL B N 1
ATOM 2332 C CA . VAL B 1 47 ? -4.586 18.578 7.895 1 97.94 47 VAL B CA 1
ATOM 2333 C C . VAL B 1 47 ? -5.547 17.5 8.383 1 97.94 47 VAL B C 1
ATOM 2335 O O . VAL B 1 47 ? -5.246 16.312 8.289 1 97.94 47 VAL B O 1
ATOM 2338 N N . GLY B 1 48 ? -6.73 17.828 8.711 1 96.69 48 GLY B N 1
ATOM 2339 C CA . GLY B 1 48 ? -7.609 16.953 9.477 1 96.69 48 GLY B CA 1
ATOM 2340 C C . GLY B 1 48 ? -7.184 16.812 10.93 1 96.69 48 GLY B C 1
ATOM 2341 O O . GLY B 1 48 ? -7.066 15.695 11.438 1 96.69 48 GLY B O 1
ATOM 2342 N N . ALA B 1 49 ? -7.043 17.922 11.578 1 96.56 49 ALA B N 1
ATOM 2343 C CA . ALA B 1 49 ? -6.422 17.953 12.898 1 96.56 49 ALA B CA 1
ATOM 2344 C C . ALA B 1 49 ? -7.391 17.484 13.977 1 96.56 49 ALA B C 1
ATOM 2346 O O . ALA B 1 49 ? -6.98 17.172 15.094 1 96.56 49 ALA B O 1
ATOM 2347 N N . HIS B 1 50 ? -8.672 17.453 13.672 1 93.69 50 HIS B N 1
ATOM 2348 C CA . HIS B 1 50 ? -9.68 17.062 14.656 1 93.69 50 HIS B CA 1
ATOM 2349 C C . HIS B 1 50 ? -9.531 17.859 15.945 1 93.69 50 HIS B C 1
ATOM 2351 O O . HIS B 1 50 ? -9.586 19.094 15.93 1 93.69 50 HIS B O 1
ATOM 2357 N N . VAL B 1 51 ? -9.164 17.25 17 1 93.62 51 VAL B N 1
ATOM 2358 C CA . VAL B 1 51 ? -9.047 17.969 18.266 1 93.62 51 VAL B CA 1
ATOM 2359 C C . VAL B 1 51 ? -7.57 18.203 18.594 1 93.62 51 VAL B C 1
ATOM 2361 O O . VAL B 1 51 ? -7.23 18.625 19.703 1 93.62 51 VAL B O 1
ATOM 2364 N N . GLY B 1 52 ? -6.645 17.906 17.734 1 95.88 52 GLY B N 1
ATOM 2365 C CA . GLY B 1 52 ? -5.246 18.297 17.844 1 95.88 52 GLY B CA 1
ATOM 2366 C C . GLY B 1 52 ? -4.375 17.234 18.484 1 95.88 52 GLY B C 1
ATOM 2367 O O . GLY B 1 52 ? -3.217 17.5 18.812 1 95.88 52 GLY B O 1
ATOM 2368 N N . ASN B 1 53 ? -4.883 15.984 18.672 1 94 53 ASN B N 1
ATOM 2369 C CA . ASN B 1 53 ? -4.129 14.938 19.359 1 94 53 ASN B CA 1
ATOM 2370 C C . ASN B 1 53 ? -2.848 14.594 18.594 1 94 53 ASN B C 1
ATOM 2372 O O . ASN B 1 53 ? -1.784 14.445 19.203 1 94 53 ASN B O 1
ATOM 2376 N N . TRP B 1 54 ? -2.898 14.477 17.344 1 95.81 54 TRP B N 1
ATOM 2377 C CA . TRP B 1 54 ? -1.725 14.125 16.547 1 95.81 54 TRP B CA 1
ATOM 2378 C C . TRP B 1 54 ? -0.629 15.172 16.703 1 95.81 54 TRP B C 1
ATOM 2380 O O . TRP B 1 54 ? 0.537 14.836 16.922 1 95.81 54 TRP B O 1
ATOM 2390 N N . THR B 1 55 ? -1.001 16.406 16.578 1 97.5 55 THR B N 1
ATOM 2391 C CA . THR B 1 55 ? -0.048 17.5 16.688 1 97.5 55 THR B CA 1
ATOM 2392 C C . THR B 1 55 ? 0.621 17.5 18.062 1 97.5 55 THR B C 1
ATOM 2394 O O . THR B 1 55 ? 1.833 17.703 18.156 1 97.5 55 THR B O 1
ATOM 2397 N N . ARG B 1 56 ? -0.182 17.281 19.125 1 97.06 56 ARG B N 1
ATOM 2398 C CA . ARG B 1 56 ? 0.385 17.219 20.469 1 97.06 56 ARG B CA 1
ATOM 2399 C C . ARG B 1 56 ? 1.492 16.172 20.547 1 97.06 56 ARG B C 1
ATOM 2401 O O . ARG B 1 56 ? 2.539 16.422 21.156 1 97.06 56 ARG B O 1
ATOM 2408 N N . GLU B 1 57 ? 1.291 15.086 19.938 1 96.31 57 GLU B N 1
ATOM 2409 C CA . GLU B 1 57 ? 2.277 14.008 19.953 1 96.31 57 GLU B CA 1
ATOM 2410 C C . GLU B 1 57 ? 3.445 14.32 19.016 1 96.31 57 GLU B C 1
ATOM 2412 O O . GLU B 1 57 ? 4.602 14.062 19.359 1 96.31 57 GLU B O 1
ATOM 2417 N N . ALA B 1 58 ? 3.199 14.836 17.859 1 97.38 58 ALA B N 1
ATOM 2418 C CA . ALA B 1 58 ? 4.238 15.148 16.875 1 97.38 58 ALA B CA 1
ATOM 2419 C C . ALA B 1 58 ? 5.199 16.203 17.406 1 97.38 58 ALA B C 1
ATOM 2421 O O . ALA B 1 58 ? 6.387 16.203 17.078 1 97.38 58 ALA B O 1
ATOM 2422 N N . ARG B 1 59 ? 4.695 17.078 18.203 1 97.44 59 ARG B N 1
ATOM 2423 C CA . ARG B 1 59 ? 5.52 18.109 18.797 1 97.44 59 ARG B CA 1
ATOM 2424 C C . ARG B 1 59 ? 6.566 17.516 19.734 1 97.44 59 ARG B C 1
ATOM 2426 O O . ARG B 1 59 ? 7.629 18.109 19.938 1 97.44 59 ARG B O 1
ATOM 2433 N N . GLN B 1 60 ? 6.262 16.375 20.312 1 96.44 60 GLN B N 1
ATOM 2434 C CA . GLN B 1 60 ? 7.242 15.695 21.156 1 96.44 60 GLN B CA 1
ATOM 2435 C C . GLN B 1 60 ? 8.383 15.117 20.312 1 96.44 60 GLN B C 1
ATOM 2437 O O . GLN B 1 60 ? 9.516 15.016 20.781 1 96.44 60 GLN B O 1
ATOM 2442 N N . VAL B 1 61 ? 8.117 14.75 19.109 1 96.75 61 VAL B N 1
ATOM 2443 C CA . VAL B 1 61 ? 9.117 14.211 18.203 1 96.75 61 VAL B CA 1
ATOM 2444 C C . VAL B 1 61 ? 9.93 15.344 17.594 1 96.75 61 VAL B C 1
ATOM 2446 O O . VAL B 1 61 ? 11.156 15.25 17.484 1 96.75 61 VAL B O 1
ATOM 2449 N N . PHE B 1 62 ? 9.203 16.453 17.219 1 97.69 62 PHE B N 1
ATOM 2450 C CA . PHE B 1 62 ? 9.836 17.609 16.609 1 97.69 62 PHE B CA 1
ATOM 2451 C C . PHE B 1 62 ? 9.594 18.859 17.438 1 97.69 62 PHE B C 1
ATOM 2453 O O . PHE B 1 62 ? 8.883 19.781 17.016 1 97.69 62 PHE B O 1
ATOM 2460 N N . PRO B 1 63 ? 10.266 19.031 18.453 1 97.25 63 PRO B N 1
ATOM 2461 C CA . PRO B 1 63 ? 9.953 20.109 19.391 1 97.25 63 PRO B CA 1
ATOM 2462 C C . PRO B 1 63 ? 10.312 21.484 18.828 1 97.25 63 PRO B C 1
ATOM 2464 O O . PRO B 1 63 ? 9.758 22.5 19.281 1 97.25 63 PRO B O 1
ATOM 2467 N N . SER B 1 64 ? 11.164 21.609 17.906 1 96.94 64 SER B N 1
ATOM 2468 C CA . SER B 1 64 ? 11.602 22.906 17.375 1 96.94 64 SER B CA 1
ATOM 2469 C C . SER B 1 64 ? 10.82 23.297 16.141 1 96.94 64 SER B C 1
ATOM 2471 O O . SER B 1 64 ? 10.984 24.391 15.602 1 96.94 64 SER B O 1
ATOM 2473 N N . ALA B 1 65 ? 9.992 22.391 15.633 1 97.5 65 ALA B N 1
ATOM 2474 C CA . ALA B 1 65 ? 9.258 22.641 14.398 1 97.5 65 ALA B CA 1
ATOM 2475 C C . ALA B 1 65 ? 8.125 23.641 14.625 1 97.5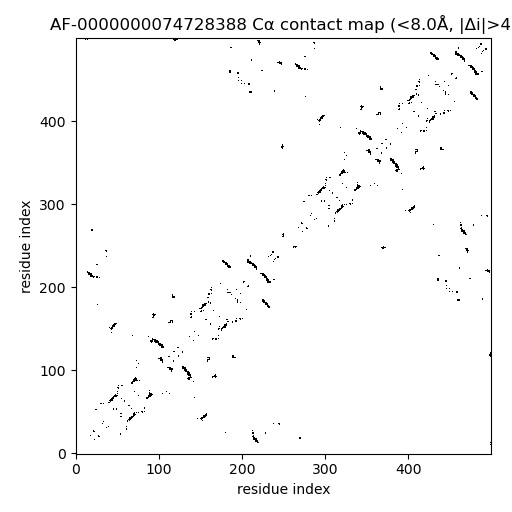 65 ALA B C 1
ATOM 2477 O O . ALA B 1 65 ? 7.547 23.703 15.711 1 97.5 65 ALA B O 1
ATOM 2478 N N . ARG B 1 66 ? 7.809 24.406 13.586 1 97.44 66 ARG B N 1
ATOM 2479 C CA . ARG B 1 66 ? 6.582 25.203 13.547 1 97.44 66 ARG B CA 1
ATOM 2480 C C . ARG B 1 66 ? 5.422 24.375 13 1 97.44 66 ARG B C 1
ATOM 2482 O O . ARG B 1 66 ? 5.582 23.625 12.023 1 97.44 66 ARG B O 1
ATOM 2489 N N . PHE B 1 67 ? 4.297 24.484 13.672 1 98.25 67 PHE B N 1
ATOM 2490 C CA . PHE B 1 67 ? 3.141 23.688 13.297 1 98.25 67 PHE B CA 1
ATOM 2491 C C . PHE B 1 67 ? 1.997 24.562 12.812 1 98.25 67 PHE B C 1
ATOM 2493 O O . PHE B 1 67 ? 1.841 25.703 13.273 1 98.25 67 PHE B O 1
ATOM 2500 N N . LEU B 1 68 ? 1.25 24.078 11.898 1 98.62 68 LEU B N 1
ATOM 2501 C CA . LEU B 1 68 ? -0.062 24.578 11.516 1 98.62 68 LEU B CA 1
ATOM 2502 C C . LEU B 1 68 ? -1.094 23.453 11.477 1 98.62 68 LEU B C 1
ATOM 2504 O O . LEU B 1 68 ? -0.895 22.453 10.797 1 98.62 68 LEU B O 1
ATOM 2508 N N . MET B 1 69 ? -2.158 23.609 12.234 1 98.5 69 MET B N 1
ATOM 2509 C CA . MET B 1 69 ? -3.281 22.672 12.18 1 98.5 69 MET B CA 1
ATOM 2510 C C . MET B 1 69 ? -4.391 23.203 11.281 1 98.5 69 MET B C 1
ATOM 2512 O O . MET B 1 69 ? -4.684 24.406 11.297 1 98.5 69 MET B O 1
ATOM 2516 N N . ILE B 1 70 ? -4.973 22.359 10.492 1 98.25 70 ILE B N 1
ATOM 2517 C CA . ILE B 1 70 ? -6.109 22.719 9.648 1 98.25 70 ILE B CA 1
ATOM 2518 C C . ILE B 1 70 ? -7.246 21.719 9.875 1 98.25 70 ILE B C 1
ATOM 2520 O O . ILE B 1 70 ? -7.059 20.5 9.734 1 98.25 70 ILE B O 1
ATOM 2524 N N . GLU B 1 71 ? -8.336 22.156 10.234 1 97 71 GLU B N 1
ATOM 2525 C CA . GLU B 1 71 ? -9.539 21.375 10.516 1 97 71 GLU B CA 1
ATOM 2526 C C . GLU B 1 71 ? -10.773 22.016 9.914 1 97 71 GLU B C 1
ATOM 2528 O O . GLU B 1 71 ? -10.93 23.25 9.953 1 97 71 GLU B O 1
ATOM 2533 N N . ALA B 1 72 ? -11.633 21.188 9.312 1 96.06 72 ALA B N 1
ATOM 2534 C CA . ALA B 1 72 ? -12.805 21.734 8.617 1 96.06 72 ALA B CA 1
ATOM 2535 C C . ALA B 1 72 ? -13.938 22.016 9.586 1 96.06 72 ALA B C 1
ATOM 2537 O O . ALA B 1 72 ? -14.727 22.938 9.383 1 96.06 72 ALA B O 1
ATOM 2538 N N . ASN B 1 73 ? -14.117 21.188 10.57 1 92.75 73 ASN B N 1
ATOM 2539 C CA . ASN B 1 73 ? -15.242 21.281 11.5 1 92.75 73 ASN B CA 1
ATOM 2540 C C . ASN B 1 73 ? -15.008 22.359 12.555 1 92.75 73 ASN B C 1
ATOM 2542 O O . ASN B 1 73 ? -14.188 22.172 13.461 1 92.75 73 ASN B O 1
ATOM 2546 N N . ALA B 1 74 ? -15.773 23.391 12.562 1 92.69 74 ALA B N 1
ATOM 2547 C CA . ALA B 1 74 ? -15.609 24.547 13.445 1 92.69 74 ALA B CA 1
ATOM 2548 C C . ALA B 1 74 ? -15.906 24.172 14.898 1 92.69 74 ALA B C 1
ATOM 2550 O O . ALA B 1 74 ? -15.461 24.844 15.82 1 92.69 74 ALA B O 1
ATOM 2551 N N . LEU B 1 75 ? -16.609 23.062 15.078 1 89.81 75 LEU B N 1
ATOM 2552 C CA . LEU B 1 75 ? -16.953 22.625 16.422 1 89.81 75 LEU B CA 1
ATOM 2553 C C . LEU B 1 75 ? -15.711 22.25 17.219 1 89.81 75 LEU B C 1
ATOM 2555 O O . LEU B 1 75 ? -15.742 22.203 18.453 1 89.81 75 LEU B O 1
ATOM 2559 N N . HIS B 1 76 ? -14.586 22.047 16.562 1 92.31 76 HIS B N 1
ATOM 2560 C CA . HIS B 1 76 ? -13.367 21.594 17.219 1 92.31 76 HIS B CA 1
ATOM 2561 C C . HIS B 1 76 ? -12.484 22.781 17.594 1 92.31 76 HIS B C 1
ATOM 2563 O O . HIS B 1 76 ? -11.422 22.594 18.188 1 92.31 76 HIS B O 1
ATOM 2569 N N . ARG B 1 77 ? -12.914 24.047 17.359 1 95.06 77 ARG B N 1
ATOM 2570 C CA . ARG B 1 77 ? -12.117 25.25 17.578 1 95.06 77 ARG B CA 1
ATOM 2571 C C . ARG B 1 77 ? -11.625 25.328 19.016 1 95.06 77 ARG B C 1
ATOM 2573 O O . ARG B 1 77 ? -10.445 25.562 19.266 1 95.06 77 ARG B O 1
ATOM 2580 N N . PRO B 1 78 ? -12.508 25.047 20.062 1 95.5 78 PRO B N 1
ATOM 2581 C CA . PRO B 1 78 ? -12.023 25.156 21.453 1 95.5 78 PRO B CA 1
ATOM 2582 C C . PRO B 1 78 ? -10.883 24.203 21.75 1 95.5 78 PRO B C 1
ATOM 2584 O O . PRO B 1 78 ? -9.914 24.578 22.422 1 95.5 78 PRO B O 1
ATOM 2587 N N . GLU B 1 79 ? -10.984 22.984 21.266 1 94.81 79 GLU B N 1
ATOM 2588 C CA . GLU B 1 79 ? -9.938 22 21.516 1 94.81 79 GLU B CA 1
ATOM 2589 C C . GLU B 1 79 ? -8.656 22.359 20.766 1 94.81 79 GLU B C 1
ATOM 2591 O O . GLU B 1 79 ? -7.555 22.156 21.297 1 94.81 79 GLU B O 1
ATOM 2596 N N . LEU B 1 80 ? -8.805 22.891 19.578 1 96.94 80 LEU B N 1
ATOM 2597 C CA . LEU B 1 80 ? -7.645 23.281 18.781 1 96.94 80 LEU B CA 1
ATOM 2598 C C . LEU B 1 80 ? -6.91 24.453 19.438 1 96.94 80 LEU B C 1
ATOM 2600 O O . LEU B 1 80 ? -5.676 24.5 19.422 1 96.94 80 LEU B O 1
ATOM 2604 N N . GLN B 1 81 ? -7.633 25.391 20.016 1 98.06 81 GLN B N 1
ATOM 2605 C CA . GLN B 1 81 ? -7.039 26.531 20.719 1 98.06 81 GLN B CA 1
ATOM 2606 C C . GLN B 1 81 ? -6.176 26.062 21.875 1 98.06 81 GLN B C 1
ATOM 2608 O O . GLN B 1 81 ? -5.113 26.625 22.141 1 98.06 81 GLN B O 1
ATOM 2613 N N . ARG B 1 82 ? -6.574 25 22.5 1 97.88 82 ARG B N 1
ATOM 2614 C CA . ARG B 1 82 ? -5.891 24.484 23.672 1 97.88 82 ARG B CA 1
ATOM 2615 C C . ARG B 1 82 ? -4.559 23.844 23.297 1 97.88 82 ARG B C 1
ATOM 2617 O O . ARG B 1 82 ? -3.689 23.656 24.156 1 97.88 82 ARG B O 1
ATOM 2624 N N . VAL B 1 83 ? -4.371 23.484 22.062 1 97.38 83 VAL B N 1
ATOM 2625 C CA . VAL B 1 83 ? -3.125 22.859 21.625 1 97.38 83 VAL B CA 1
ATOM 2626 C C . VAL B 1 83 ? -1.989 23.875 21.703 1 97.38 83 VAL B C 1
ATOM 2628 O O . VAL B 1 83 ? -0.844 23.516 21.984 1 97.38 83 VAL B O 1
ATOM 2631 N N . GLY B 1 84 ? -2.285 25.156 21.391 1 97.62 84 GLY B N 1
ATOM 2632 C CA . GLY B 1 84 ? -1.303 26.219 21.578 1 97.62 84 GLY B CA 1
ATOM 2633 C C . GLY B 1 84 ? -0.454 26.469 20.359 1 97.62 84 GLY B C 1
ATOM 2634 O O . GLY B 1 84 ? 0.654 27 20.453 1 97.62 84 GLY B O 1
ATOM 2635 N N . VAL B 1 85 ? -0.823 26 19.234 1 98 85 VAL B N 1
ATOM 2636 C CA . VAL B 1 85 ? -0.167 26.328 17.969 1 98 85 VAL B CA 1
ATOM 2637 C C . VAL B 1 85 ? -1.186 26.922 17 1 98 85 VAL B C 1
ATOM 2639 O O . VAL B 1 85 ? -2.395 26.781 17.188 1 98 85 VAL B O 1
ATOM 2642 N N . PRO B 1 86 ? -0.681 27.578 15.938 1 98.44 86 PRO B N 1
ATOM 2643 C CA . PRO B 1 86 ? -1.604 28.172 14.961 1 98.44 86 PRO B CA 1
ATOM 2644 C C . PRO B 1 86 ? -2.518 27.125 14.312 1 98.44 86 PRO B C 1
ATOM 2646 O O . PRO B 1 86 ? -2.1 25.984 14.094 1 98.44 86 PRO B O 1
ATOM 2649 N N . PHE B 1 87 ? -3.748 27.547 14.055 1 98.56 87 PHE B N 1
ATOM 2650 C CA . PHE B 1 87 ? -4.68 26.672 13.352 1 98.56 87 PHE B CA 1
ATOM 2651 C C . PHE B 1 87 ? -5.621 27.484 12.469 1 98.56 87 PHE B C 1
ATOM 2653 O O . PHE B 1 87 ? -5.742 28.703 12.633 1 98.56 87 PHE B O 1
ATOM 2660 N N . GLU B 1 88 ? -6.203 26.828 11.492 1 98.5 88 GLU B N 1
ATOM 2661 C CA . GLU B 1 88 ? -7.227 27.359 10.602 1 98.5 88 GLU B CA 1
ATOM 2662 C C . GLU B 1 88 ? -8.438 26.438 10.523 1 98.5 88 GLU B C 1
ATOM 2664 O O . GLU B 1 88 ? -8.281 25.219 10.445 1 98.5 88 GLU B O 1
ATOM 2669 N N . ILE B 1 89 ? -9.633 27.016 10.664 1 97.62 89 ILE B N 1
ATOM 2670 C CA . ILE B 1 89 ? -10.852 26.297 10.312 1 97.62 89 ILE B CA 1
ATOM 2671 C C . ILE B 1 89 ? -11.125 26.453 8.82 1 97.62 89 ILE B C 1
ATOM 2673 O O . ILE B 1 89 ? -11.516 27.531 8.359 1 97.62 89 ILE B O 1
ATOM 2677 N N . ALA B 1 90 ? -10.891 25.344 8.078 1 97.75 90 ALA B N 1
ATOM 2678 C CA . ALA B 1 90 ? -11.008 25.438 6.621 1 97.75 90 ALA B CA 1
ATOM 2679 C C . ALA B 1 90 ? -11.25 24.062 6.004 1 97.75 90 ALA B C 1
ATOM 2681 O O . ALA B 1 90 ? -10.633 23.078 6.406 1 97.75 90 ALA B O 1
ATOM 2682 N N . LEU B 1 91 ? -12.195 24 5.09 1 97.75 91 LEU B N 1
ATOM 2683 C CA . LEU B 1 91 ? -12.367 22.859 4.207 1 97.75 91 LEU B CA 1
ATOM 2684 C C . LEU B 1 91 ? -11.469 22.984 2.979 1 97.75 91 LEU B C 1
ATOM 2686 O O . LEU B 1 91 ? -11.594 23.938 2.207 1 97.75 91 LEU B O 1
ATOM 2690 N N . LEU B 1 92 ? -10.578 22.047 2.789 1 98 92 LEU B N 1
ATOM 2691 C CA . LEU B 1 92 ? -9.594 22.141 1.715 1 98 92 LEU B CA 1
ATOM 2692 C C . LEU B 1 92 ? -9.977 21.234 0.548 1 98 92 LEU B C 1
ATOM 2694 O O . LEU B 1 92 ? -10.266 20.062 0.742 1 98 92 LEU B O 1
ATOM 2698 N N . THR B 1 93 ? -9.992 21.766 -0.654 1 97.69 93 THR B N 1
ATOM 2699 C CA . THR B 1 93 ? -10.266 21.016 -1.879 1 97.69 93 THR B CA 1
ATOM 2700 C C . THR B 1 93 ? -9.375 21.5 -3.016 1 97.69 93 THR B C 1
ATOM 2702 O O . THR B 1 93 ? -8.484 22.328 -2.805 1 97.69 93 THR B O 1
ATOM 2705 N N . ALA B 1 94 ? -9.555 20.875 -4.164 1 97.69 94 ALA B N 1
ATOM 2706 C CA . ALA B 1 94 ? -8.742 21.172 -5.34 1 97.69 94 ALA B CA 1
ATOM 2707 C C . ALA B 1 94 ? -8.906 22.625 -5.773 1 97.69 94 ALA B C 1
ATOM 2709 O O . ALA B 1 94 ? -7.953 23.25 -6.258 1 97.69 94 ALA B O 1
ATOM 2710 N N . GLN B 1 95 ? -10.141 23.109 -5.609 1 95.81 95 GLN B N 1
ATOM 2711 C CA . GLN B 1 95 ? -10.461 24.484 -5.965 1 95.81 95 GLN B CA 1
ATOM 2712 C C . GLN B 1 95 ? -11.055 25.234 -4.777 1 95.81 95 GLN B C 1
ATOM 2714 O O . GLN B 1 95 ? -11.836 24.672 -4.004 1 95.81 95 GLN B O 1
ATOM 2719 N N . GLY B 1 96 ? -10.648 26.469 -4.668 1 94.19 96 GLY B N 1
ATOM 2720 C CA . GLY B 1 96 ? -11.203 27.312 -3.619 1 94.19 96 GLY B CA 1
ATOM 2721 C C . GLY B 1 96 ? -12.516 27.953 -4.008 1 94.19 96 GLY B C 1
ATOM 2722 O O . GLY B 1 96 ? -12.93 27.891 -5.168 1 94.19 96 GLY B O 1
ATOM 2723 N N . ASN B 1 97 ? -13.164 28.422 -2.949 1 95.19 97 ASN B N 1
ATOM 2724 C CA . ASN B 1 97 ? -14.344 29.266 -3.08 1 95.19 97 ASN B CA 1
ATOM 2725 C C . ASN B 1 97 ? -15.523 28.484 -3.668 1 95.19 97 ASN B C 1
ATOM 2727 O O . ASN B 1 97 ? -16.281 29.016 -4.488 1 95.19 97 ASN B O 1
ATOM 2731 N N . GLN B 1 98 ? -15.578 27.219 -3.381 1 95.38 98 GLN B N 1
ATOM 2732 C CA . GLN B 1 98 ? -16.734 26.391 -3.711 1 95.38 98 GLN B CA 1
ATOM 2733 C C . GLN B 1 98 ? -17.547 26.062 -2.461 1 95.38 98 GLN B C 1
ATOM 2735 O O . GLN B 1 98 ? -16.969 25.797 -1.398 1 95.38 98 GLN B O 1
ATOM 2740 N N . SER B 1 99 ? -18.797 26.203 -2.611 1 95.38 99 SER B N 1
ATOM 2741 C CA . SER B 1 99 ? -19.672 25.719 -1.536 1 95.38 99 SER B CA 1
ATOM 2742 C C . SER B 1 99 ? -19.906 24.219 -1.644 1 95.38 99 SER B C 1
ATOM 2744 O O . SER B 1 99 ? -20.531 23.75 -2.6 1 95.38 99 SER B O 1
ATOM 2746 N N . LEU B 1 100 ? -19.453 23.5 -0.658 1 96.06 100 LEU B N 1
ATOM 2747 C CA . LEU B 1 100 ? -19.516 22.047 -0.716 1 96.06 100 LEU B CA 1
ATOM 2748 C C . LEU B 1 100 ? -20.25 21.484 0.502 1 96.06 100 LEU B C 1
ATOM 2750 O O . LEU B 1 100 ? -20.219 22.078 1.578 1 96.06 100 LEU B O 1
ATOM 2754 N N . ARG B 1 101 ? -20.891 20.375 0.203 1 94.44 101 ARG B N 1
ATOM 2755 C CA . ARG B 1 101 ? -21.484 19.625 1.308 1 94.44 101 ARG B CA 1
ATOM 2756 C C . ARG B 1 101 ? -20.406 18.906 2.123 1 94.44 101 ARG B C 1
ATOM 2758 O O . ARG B 1 101 ? -19.578 18.172 1.573 1 94.44 101 ARG B O 1
ATOM 2765 N N . PHE B 1 102 ? -20.297 19.188 3.352 1 94.69 102 PHE B N 1
ATOM 2766 C CA . PHE B 1 102 ? -19.438 18.547 4.332 1 94.69 102 PHE B CA 1
ATOM 2767 C C . PHE B 1 102 ? -20.234 17.672 5.293 1 94.69 102 PHE B C 1
ATOM 2769 O O . PHE B 1 102 ? -21.109 18.172 5.996 1 94.69 102 PHE B O 1
ATOM 2776 N N . HIS B 1 103 ? -19.953 16.359 5.262 1 91.81 103 HIS B N 1
ATOM 2777 C CA . HIS B 1 103 ? -20.703 15.398 6.074 1 91.81 103 HIS B CA 1
ATOM 2778 C C . HIS B 1 103 ? -20.078 15.258 7.461 1 91.81 103 HIS B C 1
ATOM 2780 O O . HIS B 1 103 ? -18.922 14.883 7.594 1 91.81 103 HIS B O 1
ATOM 2786 N N . SER B 1 104 ? -20.844 15.539 8.43 1 90.38 104 SER B N 1
ATOM 2787 C CA . SER B 1 104 ? -20.438 15.445 9.836 1 90.38 104 SER B CA 1
ATOM 2788 C C . SER B 1 104 ? -21.531 14.766 10.664 1 90.38 104 SER B C 1
ATOM 2790 O O . SER B 1 104 ? -22.438 14.148 10.117 1 90.38 104 SER B O 1
ATOM 2792 N N . THR B 1 105 ? -21.234 14.617 11.953 1 81.25 105 THR B N 1
ATOM 2793 C CA . THR B 1 105 ? -22.25 14.039 12.844 1 81.25 105 THR B CA 1
ATOM 2794 C C . THR B 1 105 ? -22.75 15.078 13.844 1 81.25 105 THR B C 1
ATOM 2796 O O . THR B 1 105 ? -22.141 16.141 14.008 1 81.25 105 THR B O 1
ATOM 2799 N N . ARG B 1 106 ? -23.922 14.727 14.438 1 78.75 106 ARG B N 1
ATOM 2800 C CA . ARG B 1 106 ? -24.547 15.625 15.414 1 78.75 106 ARG B CA 1
ATOM 2801 C C . ARG B 1 106 ? -23.875 15.484 16.781 1 78.75 106 ARG B C 1
ATOM 2803 O O . ARG B 1 106 ? -24.156 16.266 17.688 1 78.75 106 ARG B O 1
ATOM 2810 N N . TYR B 1 107 ? -23.125 14.445 16.922 1 69.12 107 TYR B N 1
ATOM 2811 C CA . TYR B 1 107 ? -22.422 14.242 18.172 1 69.12 107 TYR B CA 1
ATOM 2812 C C . TYR B 1 107 ? -21.031 14.852 18.125 1 69.12 107 TYR B C 1
ATOM 2814 O O . TYR B 1 107 ? -20.344 14.773 17.109 1 69.12 107 TYR B O 1
ATOM 2822 N N . PRO B 1 108 ? -20.859 15.508 19.344 1 59.31 108 PRO B N 1
ATOM 2823 C CA . PRO B 1 108 ? -19.531 16.141 19.391 1 59.31 108 PRO B CA 1
ATOM 2824 C C . PRO B 1 108 ? -18.406 15.109 19.375 1 59.31 108 PRO B C 1
ATOM 2826 O O . PRO B 1 108 ? -18.578 13.984 19.844 1 59.31 108 PRO B O 1
ATOM 2829 N N . LEU B 1 109 ? -17.406 15.25 18.766 1 56.62 109 LEU B N 1
ATOM 2830 C CA . LEU B 1 109 ? -16.125 14.555 18.797 1 56.62 109 LEU B CA 1
ATOM 2831 C C . LEU B 1 109 ? -16.188 13.273 17.969 1 56.62 109 LEU B C 1
ATOM 2833 O O . LEU B 1 109 ? -15.57 12.266 18.312 1 56.62 109 LEU B O 1
ATOM 2837 N N . THR B 1 110 ? -17 13.383 16.984 1 66.94 110 THR B N 1
ATOM 2838 C CA . THR B 1 110 ? -17 12.203 16.125 1 66.94 110 THR B CA 1
ATOM 2839 C C . THR B 1 110 ? -15.961 12.32 15.023 1 66.94 110 THR B C 1
ATOM 2841 O O . THR B 1 110 ? -15.508 13.422 14.703 1 66.94 110 THR B O 1
ATOM 2844 N N . THR B 1 111 ? -15.43 11.18 14.656 1 74.12 111 THR B N 1
ATOM 2845 C CA . THR B 1 111 ? -14.469 11.047 13.562 1 74.12 111 THR B CA 1
ATOM 2846 C C . THR B 1 111 ? -15.18 10.711 12.258 1 74.12 111 THR B C 1
ATOM 2848 O O . THR B 1 111 ? -16.391 10.523 12.234 1 74.12 111 THR B O 1
ATOM 2851 N N . GLY B 1 112 ? -14.461 10.938 11.109 1 84.38 112 GLY B N 1
ATOM 2852 C CA . GLY B 1 112 ? -14.961 10.445 9.836 1 84.38 112 GLY B CA 1
ATOM 2853 C C . GLY B 1 112 ? -15.57 11.539 8.977 1 84.38 112 GLY B C 1
ATOM 2854 O O . GLY B 1 112 ? -16.016 11.281 7.859 1 84.38 112 GLY B O 1
ATOM 2855 N N . ALA B 1 113 ? -15.672 12.789 9.516 1 87.88 113 ALA B N 1
ATOM 2856 C CA . ALA B 1 113 ? -16.25 13.883 8.742 1 87.88 113 ALA B CA 1
ATOM 2857 C C . ALA B 1 113 ? -15.445 14.148 7.477 1 87.88 113 ALA B C 1
ATOM 2859 O O . ALA B 1 113 ? -14.211 14.086 7.496 1 87.88 113 ALA B O 1
ATOM 2860 N N . SER B 1 114 ? -16.156 14.422 6.395 1 93.88 114 SER B N 1
ATOM 2861 C CA . SER B 1 114 ? -15.484 14.609 5.109 1 93.88 114 SER B CA 1
ATOM 2862 C C . SER B 1 114 ? -16.469 15.078 4.043 1 93.88 114 SER B C 1
ATOM 2864 O O . SER B 1 114 ? -17.672 15.117 4.273 1 93.88 114 SER B O 1
ATOM 2866 N N . ILE B 1 115 ? -15.953 15.531 2.936 1 94.06 115 ILE B N 1
ATOM 2867 C CA . ILE B 1 115 ? -16.797 15.82 1.783 1 94.06 115 ILE B CA 1
ATOM 2868 C C . ILE B 1 115 ? -17.312 14.523 1.168 1 94.06 115 ILE B C 1
ATOM 2870 O O . ILE B 1 115 ? -18.25 14.523 0.367 1 94.06 115 ILE B O 1
ATOM 2874 N N . PHE B 1 116 ? -16.703 13.445 1.455 1 94.06 116 PHE B N 1
ATOM 2875 C CA . PHE B 1 116 ? -17.156 12.117 1.068 1 94.06 116 PHE B CA 1
ATOM 2876 C C . PHE B 1 116 ? -17.797 11.398 2.25 1 94.06 116 PHE B C 1
ATOM 2878 O O . PHE B 1 116 ? -17.125 11.086 3.23 1 94.06 116 PHE B O 1
ATOM 2885 N N . ARG B 1 117 ? -19 11.078 2.131 1 90.25 117 ARG B N 1
ATOM 2886 C CA . ARG B 1 117 ? -19.766 10.523 3.25 1 90.25 117 ARG B CA 1
ATOM 2887 C C . ARG B 1 117 ? -19.281 9.117 3.6 1 90.25 117 ARG B C 1
ATOM 2889 O O . ARG B 1 117 ? -19.141 8.266 2.719 1 90.25 117 ARG B O 1
ATOM 2896 N N . GLU B 1 118 ? -19 8.93 4.844 1 87.88 118 GLU B N 1
ATOM 2897 C CA . GLU B 1 118 ? -18.641 7.594 5.312 1 87.88 118 GLU B CA 1
ATOM 2898 C C . GLU B 1 118 ? -19.844 6.656 5.254 1 87.88 118 GLU B C 1
ATOM 2900 O O . GLU B 1 118 ? -20.969 7.047 5.602 1 87.88 118 GLU B O 1
ATOM 2905 N N . ARG B 1 119 ? -19.578 5.449 4.863 1 83.31 119 ARG B N 1
ATOM 2906 C CA . ARG B 1 119 ? -20.641 4.457 4.766 1 83.31 119 ARG B CA 1
ATOM 2907 C C . ARG B 1 119 ? -20.797 3.688 6.07 1 83.31 119 ARG B C 1
ATOM 2909 O O . ARG B 1 119 ? -20.641 2.467 6.102 1 83.31 119 ARG B O 1
ATOM 2916 N N . SER B 1 120 ? -20.938 4.281 7.094 1 77.94 120 SER B N 1
ATOM 2917 C CA . SER B 1 120 ? -21.203 3.707 8.406 1 77.94 120 SER B CA 1
ATOM 2918 C C . SER B 1 120 ? -22.594 4.074 8.906 1 77.94 120 SER B C 1
ATOM 2920 O O . SER B 1 120 ? -23.219 5.008 8.391 1 77.94 120 SER B O 1
ATOM 2922 N N . ASP B 1 121 ? -23 3.348 9.883 1 76.06 121 ASP B N 1
ATOM 2923 C CA . ASP B 1 121 ? -24.328 3.582 10.43 1 76.06 121 ASP B CA 1
ATOM 2924 C C . ASP B 1 121 ? -24.469 5.008 10.969 1 76.06 121 ASP B C 1
ATOM 2926 O O . ASP B 1 121 ? -25.516 5.629 10.844 1 76.06 121 ASP B O 1
ATOM 2930 N N . LEU B 1 122 ? -23.469 5.457 11.484 1 75.19 122 LEU B N 1
ATOM 2931 C CA . LEU B 1 122 ? -23.484 6.797 12.055 1 75.19 122 LEU B CA 1
ATOM 2932 C C . LEU B 1 122 ? -23.75 7.844 10.984 1 75.19 122 LEU B C 1
ATOM 2934 O O . LEU B 1 122 ? -24.516 8.781 11.203 1 75.19 122 LEU B O 1
ATOM 2938 N N . TYR B 1 123 ? -23.219 7.672 9.875 1 81.81 123 TYR B N 1
ATOM 2939 C CA . TYR B 1 123 ? -23.328 8.688 8.836 1 81.81 123 TYR B CA 1
ATOM 2940 C C . TYR B 1 123 ? -24.5 8.406 7.91 1 81.81 123 TYR B C 1
ATOM 2942 O O . TYR B 1 123 ? -24.953 9.289 7.184 1 81.81 123 TYR B O 1
ATOM 2950 N N . MET B 1 124 ? -24.984 7.203 7.969 1 80.94 124 MET B N 1
ATOM 2951 C CA . MET B 1 124 ? -26.109 6.863 7.109 1 80.94 124 MET B CA 1
ATOM 2952 C C . MET B 1 124 ? -27.438 7.105 7.824 1 80.94 124 MET B C 1
ATOM 2954 O O . MET B 1 124 ? -28.484 7.145 7.188 1 80.94 124 MET B O 1
ATOM 2958 N N . ASP B 1 125 ? -27.344 7.273 9.109 1 81.81 125 ASP B N 1
ATOM 2959 C CA . ASP B 1 125 ? -28.531 7.613 9.883 1 81.81 125 ASP B CA 1
ATOM 2960 C C . ASP B 1 125 ? -28.766 9.117 9.906 1 81.81 125 ASP B C 1
ATOM 2962 O O . ASP B 1 125 ? -27.984 9.859 10.523 1 81.81 125 ASP B O 1
ATOM 2966 N N . PRO B 1 126 ? -29.812 9.523 9.328 1 81.88 126 PRO B N 1
ATOM 2967 C CA . PRO B 1 126 ? -30.062 10.969 9.258 1 81.88 126 PRO B CA 1
ATOM 2968 C C . PRO B 1 126 ? -30.234 11.609 10.625 1 81.88 126 PRO B C 1
ATOM 2970 O O . PRO B 1 126 ? -30.078 12.82 10.773 1 81.88 126 PRO B O 1
ATOM 2973 N N . ARG B 1 127 ? -30.656 10.773 11.664 1 83.25 127 ARG B N 1
ATOM 2974 C CA . ARG B 1 127 ? -30.844 11.297 13.016 1 83.25 127 ARG B CA 1
ATOM 2975 C C . ARG B 1 127 ? -29.5 11.625 13.664 1 83.25 127 ARG B C 1
ATOM 2977 O O . ARG B 1 127 ? -29.438 12.43 14.594 1 83.25 127 ARG B O 1
ATOM 2984 N N . LEU B 1 128 ? -28.391 11.008 13.094 1 81.94 128 LEU B N 1
ATOM 2985 C CA . LEU B 1 128 ? -27.078 11.109 13.734 1 81.94 128 LEU B CA 1
ATOM 2986 C C . LEU B 1 128 ? -26.125 11.93 12.883 1 81.94 128 LEU B C 1
ATOM 2988 O O . LEU B 1 128 ? -25.125 12.453 13.391 1 81.94 128 LEU B O 1
ATOM 2992 N N . SER B 1 129 ? -26.469 11.977 11.68 1 85.81 129 SER B N 1
ATOM 2993 C CA . SER B 1 129 ? -25.578 12.664 10.742 1 85.81 129 SER B CA 1
ATOM 2994 C C . SER B 1 129 ? -26.047 14.094 10.5 1 85.81 129 SER B C 1
ATOM 2996 O O . SER B 1 129 ? -27.203 14.43 10.75 1 85.81 129 SER B O 1
ATOM 2998 N N . GLU B 1 130 ? -25.141 14.961 10.172 1 88.81 130 GLU B N 1
ATOM 2999 C CA . GLU B 1 130 ? -25.406 16.344 9.789 1 88.81 130 GLU B CA 1
ATOM 3000 C C . GLU B 1 130 ? -24.562 16.766 8.602 1 88.81 130 GLU B C 1
ATOM 3002 O O . GLU B 1 130 ? -23.391 16.391 8.5 1 88.81 130 GLU B O 1
ATOM 3007 N N . THR B 1 131 ? -25.141 17.469 7.719 1 91 131 THR B N 1
ATOM 3008 C CA . THR B 1 131 ? -24.422 18 6.555 1 91 131 THR B CA 1
ATOM 3009 C C . THR B 1 131 ? -24.312 19.516 6.641 1 91 131 THR B C 1
ATOM 3011 O O . THR B 1 131 ? -25.297 20.203 6.887 1 91 131 THR B O 1
ATOM 3014 N N . LEU B 1 132 ? -23.141 19.984 6.461 1 90.88 132 LEU B N 1
ATOM 3015 C CA . LEU B 1 132 ? -22.859 21.422 6.473 1 90.88 132 LEU B CA 1
ATOM 3016 C C . LEU B 1 132 ? -22.438 21.891 5.09 1 90.88 132 LEU B C 1
ATOM 3018 O O . LEU B 1 132 ? -21.766 21.172 4.352 1 90.88 132 LEU B O 1
ATOM 3022 N N . LEU B 1 133 ? -22.891 23.094 4.777 1 94.44 133 LEU B N 1
ATOM 3023 C CA . LEU B 1 133 ? -22.359 23.75 3.59 1 94.44 133 LEU B CA 1
ATOM 3024 C C . LEU B 1 133 ? -21.172 24.641 3.949 1 94.44 133 LEU B C 1
ATOM 3026 O O . LEU B 1 133 ? -21.328 25.625 4.68 1 94.44 133 LEU B O 1
ATOM 3030 N N . ILE B 1 134 ? -20.062 24.297 3.471 1 95.94 134 ILE B N 1
ATOM 3031 C CA . ILE B 1 134 ? -18.844 25.016 3.816 1 95.94 134 ILE B CA 1
ATOM 3032 C C . ILE B 1 134 ? -18.156 25.516 2.545 1 95.94 134 ILE B C 1
ATOM 3034 O O . ILE B 1 134 ? -18.078 24.797 1.549 1 95.94 134 ILE B O 1
ATOM 3038 N N . ARG B 1 135 ? -17.703 26.719 2.57 1 96.38 135 ARG B N 1
ATOM 3039 C CA . ARG B 1 135 ? -16.922 27.25 1.462 1 96.38 135 ARG B CA 1
ATOM 3040 C C . ARG B 1 135 ? -15.484 26.734 1.518 1 96.38 135 ARG B C 1
ATOM 3042 O O . ARG B 1 135 ? -14.828 26.812 2.557 1 96.38 135 ARG B O 1
ATOM 3049 N N . SER B 1 136 ? -15.008 26.203 0.413 1 97.94 136 SER B N 1
ATOM 3050 C CA . SER B 1 136 ? -13.711 25.547 0.388 1 97.94 136 SER B CA 1
ATOM 3051 C C . SER B 1 136 ? -12.578 26.547 0.198 1 97.94 136 SER B C 1
ATOM 3053 O O . SER B 1 136 ? -12.82 27.688 -0.22 1 97.94 136 SER B O 1
ATOM 3055 N N . ARG B 1 137 ? -11.406 26.219 0.56 1 98.31 137 ARG B N 1
ATOM 3056 C CA . ARG B 1 137 ? -10.125 26.844 0.272 1 98.31 137 ARG B CA 1
ATOM 3057 C C . ARG B 1 137 ? -9.109 25.828 -0.242 1 98.31 137 ARG B C 1
ATOM 3059 O O . ARG B 1 137 ? -9.383 24.625 -0.25 1 98.31 137 ARG B O 1
ATOM 3066 N N . THR B 1 138 ? -7.984 26.297 -0.776 1 98.25 138 THR B N 1
ATOM 3067 C CA . THR B 1 138 ? -6.93 25.375 -1.189 1 98.25 138 THR B CA 1
ATOM 3068 C C . THR B 1 138 ? -5.832 25.312 -0.133 1 98.25 138 THR B C 1
ATOM 3070 O O . THR B 1 138 ? -5.621 26.266 0.62 1 98.25 138 THR B O 1
ATOM 3073 N N . LEU B 1 139 ? -5.168 24.188 -0.056 1 97.88 139 LEU B N 1
ATOM 3074 C CA . LEU B 1 139 ? -4.043 24.031 0.862 1 97.88 139 LEU B CA 1
ATOM 3075 C C . LEU B 1 139 ? -3.004 25.125 0.64 1 97.88 139 LEU B C 1
ATOM 3077 O O . LEU B 1 139 ? -2.525 25.75 1.598 1 97.88 139 LEU B O 1
ATOM 3081 N N . ASP B 1 140 ? -2.629 25.422 -0.59 1 97.31 140 ASP B N 1
ATOM 3082 C CA . ASP B 1 140 ? -1.616 26.422 -0.925 1 97.31 140 ASP B CA 1
ATOM 3083 C C . ASP B 1 140 ? -1.995 27.797 -0.373 1 97.31 140 ASP B C 1
ATOM 3085 O O . ASP B 1 140 ? -1.157 28.5 0.205 1 97.31 140 ASP B O 1
ATOM 3089 N N . ASP B 1 141 ? -3.268 28.109 -0.476 1 96.62 141 ASP B N 1
ATOM 3090 C CA . ASP B 1 141 ? -3.715 29.422 -0.023 1 96.62 141 ASP B CA 1
ATOM 3091 C C . ASP B 1 141 ? -3.705 29.516 1.501 1 96.62 141 ASP B C 1
ATOM 3093 O O . ASP B 1 141 ? -3.41 30.562 2.064 1 96.62 141 ASP B O 1
ATOM 3097 N N . VAL B 1 142 ? -4.02 28.453 2.148 1 97.5 142 VAL B N 1
ATOM 3098 C CA . VAL B 1 142 ? -4.145 28.469 3.602 1 97.5 142 VAL B CA 1
ATOM 3099 C C . VAL B 1 142 ? -2.758 28.469 4.238 1 97.5 142 VAL B C 1
ATOM 3101 O O . VAL B 1 142 ? -2.541 29.109 5.266 1 97.5 142 VAL B O 1
ATOM 3104 N N . VAL B 1 143 ? -1.806 27.797 3.619 1 96.81 143 VAL B N 1
ATOM 3105 C CA . VAL B 1 143 ? -0.504 27.578 4.242 1 96.81 143 VAL B CA 1
ATOM 3106 C C . VAL B 1 143 ? 0.406 28.766 3.959 1 96.81 143 VAL B C 1
ATOM 3108 O O . VAL B 1 143 ? 1.302 29.078 4.746 1 96.81 143 VAL B O 1
ATOM 3111 N N . LYS B 1 144 ? 0.224 29.469 2.928 1 95.06 144 LYS B N 1
ATOM 3112 C CA . LYS B 1 144 ? 1.119 30.5 2.404 1 95.06 144 LYS B CA 1
ATOM 3113 C C . LYS B 1 144 ? 1.461 31.531 3.477 1 95.06 144 LYS B C 1
ATOM 3115 O O . LYS B 1 144 ? 2.631 31.875 3.666 1 95.06 144 LYS B O 1
ATOM 3120 N N . PRO B 1 145 ? 0.499 32.031 4.27 1 95.62 145 PRO B N 1
ATOM 3121 C CA . PRO B 1 145 ? 0.817 33.031 5.273 1 95.62 145 PRO B CA 1
ATOM 3122 C C . PRO B 1 145 ? 1.678 32.5 6.41 1 95.62 145 PRO B C 1
ATOM 3124 O O . PRO B 1 145 ? 2.346 33.281 7.105 1 95.62 145 PRO B O 1
ATOM 3127 N N . TYR B 1 146 ? 1.644 31.25 6.68 1 95.62 146 TYR B N 1
ATOM 3128 C CA . TYR B 1 146 ? 2.346 30.656 7.809 1 95.62 146 TYR B CA 1
ATOM 3129 C C . TYR B 1 146 ? 3.715 30.125 7.383 1 95.62 146 TYR B C 1
ATOM 3131 O O . TYR B 1 146 ? 4.695 30.281 8.117 1 95.62 146 TYR B O 1
ATOM 3139 N N . PHE B 1 147 ? 3.705 29.484 6.23 1 92.75 147 PHE B N 1
ATOM 3140 C CA . PHE B 1 147 ? 4.91 28.875 5.688 1 92.75 147 PHE B CA 1
ATOM 3141 C C . PHE B 1 147 ? 5.137 29.312 4.246 1 92.75 147 PHE B C 1
ATOM 3143 O O . PHE B 1 147 ? 4.867 28.562 3.311 1 92.75 147 PHE B O 1
ATOM 3150 N N . PRO B 1 148 ? 5.801 30.406 4.09 1 83.5 148 PRO B N 1
ATOM 3151 C CA . PRO B 1 148 ? 6.004 30.891 2.723 1 83.5 148 PRO B CA 1
ATOM 3152 C C . PRO B 1 148 ? 6.926 29.984 1.905 1 83.5 148 PRO B C 1
ATOM 3154 O O . PRO B 1 148 ? 6.789 29.906 0.682 1 83.5 148 PRO B O 1
ATOM 3157 N N . ALA B 1 149 ? 7.977 29.406 2.559 1 75.5 149 ALA B N 1
ATOM 3158 C CA . ALA B 1 149 ? 8.984 28.656 1.818 1 75.5 149 ALA B CA 1
ATOM 3159 C C . ALA B 1 149 ? 8.703 27.156 1.882 1 75.5 149 ALA B C 1
ATOM 3161 O O . ALA B 1 149 ? 9.328 26.359 1.173 1 75.5 149 ALA B O 1
ATOM 3162 N N . CYS B 1 150 ? 7.82 26.672 2.789 1 69.75 150 CYS B N 1
ATOM 3163 C CA . CYS B 1 150 ? 7.762 25.219 2.617 1 69.75 150 CYS B CA 1
ATOM 3164 C C . CYS B 1 150 ? 7.113 24.562 3.824 1 69.75 150 CYS B C 1
ATOM 3166 O O . CYS B 1 150 ? 7.223 25.062 4.945 1 69.75 150 CYS B O 1
ATOM 3168 N N . CYS B 1 151 ? 6.312 23.5 3.531 1 86.88 151 CYS B N 1
ATOM 3169 C CA . CYS B 1 151 ? 6.082 22.531 4.594 1 86.88 151 CYS B CA 1
ATOM 3170 C C . CYS B 1 151 ? 6.973 21.297 4.414 1 86.88 151 CYS B C 1
ATOM 3172 O O . CYS B 1 151 ? 6.949 20.656 3.363 1 86.88 151 CYS B O 1
ATOM 3174 N N . ASP B 1 152 ? 7.906 21.047 5.426 1 96.5 152 ASP B N 1
ATOM 3175 C CA . ASP B 1 152 ? 8.789 19.891 5.383 1 96.5 152 ASP B CA 1
ATOM 3176 C C . ASP B 1 152 ? 8 18.594 5.5 1 96.5 152 ASP B C 1
ATOM 3178 O O . ASP B 1 152 ? 8.312 17.609 4.828 1 96.5 152 ASP B O 1
ATOM 3182 N N . LEU B 1 153 ? 7 18.625 6.332 1 98.19 153 LEU B N 1
ATOM 3183 C CA . LEU B 1 153 ? 6.148 17.469 6.582 1 98.19 153 LEU B CA 1
ATOM 3184 C C . LEU B 1 153 ? 4.672 17.844 6.473 1 98.19 153 LEU B C 1
ATOM 3186 O O . LEU B 1 153 ? 4.219 18.797 7.113 1 98.19 153 LEU B O 1
ATOM 3190 N N . ILE B 1 154 ? 3.943 17.172 5.613 1 98.31 154 ILE B N 1
ATOM 3191 C CA . ILE B 1 154 ? 2.496 17.312 5.488 1 98.31 154 ILE B CA 1
ATOM 3192 C C . ILE B 1 154 ? 1.812 16.031 5.945 1 98.31 154 ILE B C 1
ATOM 3194 O O . ILE B 1 154 ? 2.08 14.945 5.41 1 98.31 154 ILE B O 1
ATOM 3198 N N . LYS B 1 155 ? 1.038 16.062 6.934 1 98.31 155 LYS B N 1
ATOM 3199 C CA . LYS B 1 155 ? 0.156 14.984 7.348 1 98.31 155 LYS B CA 1
ATOM 3200 C C . LYS B 1 155 ? -1.292 15.273 6.965 1 98.31 155 LYS B C 1
ATOM 3202 O O . LYS B 1 155 ? -1.803 16.359 7.227 1 98.31 155 LYS B O 1
ATOM 3207 N N . ALA B 1 156 ? -1.936 14.344 6.32 1 97.31 156 ALA B N 1
ATOM 3208 C CA . ALA B 1 156 ? -3.344 14.516 5.973 1 97.31 156 ALA B CA 1
ATOM 3209 C C . ALA B 1 156 ? -4.152 13.281 6.348 1 97.31 156 ALA B C 1
ATOM 3211 O O . ALA B 1 156 ? -3.816 12.164 5.941 1 97.31 156 ALA B O 1
ATOM 3212 N N . ASP B 1 157 ? -5.07 13.422 7.07 1 95.5 157 ASP B N 1
ATOM 3213 C CA . ASP B 1 157 ? -6.098 12.453 7.449 1 95.5 157 ASP B CA 1
ATOM 3214 C C . ASP B 1 157 ? -7.492 13.078 7.363 1 95.5 157 ASP B C 1
ATOM 3216 O O . ASP B 1 157 ? -8.039 13.523 8.375 1 95.5 157 ASP B O 1
ATOM 3220 N N . VAL B 1 158 ? -8.016 13.062 6.125 1 96.12 158 VAL B N 1
ATOM 3221 C CA . VAL B 1 158 ? -9.219 13.852 5.852 1 96.12 158 VAL B CA 1
ATOM 3222 C C . VAL B 1 158 ? -10.312 12.938 5.305 1 96.12 158 VAL B C 1
ATOM 3224 O O . VAL B 1 158 ? -11.188 13.383 4.555 1 96.12 158 VAL B O 1
ATOM 3227 N N . GLN B 1 159 ? -10.172 11.633 5.57 1 93.19 159 GLN B N 1
ATOM 3228 C CA . GLN B 1 159 ? -11.227 10.648 5.395 1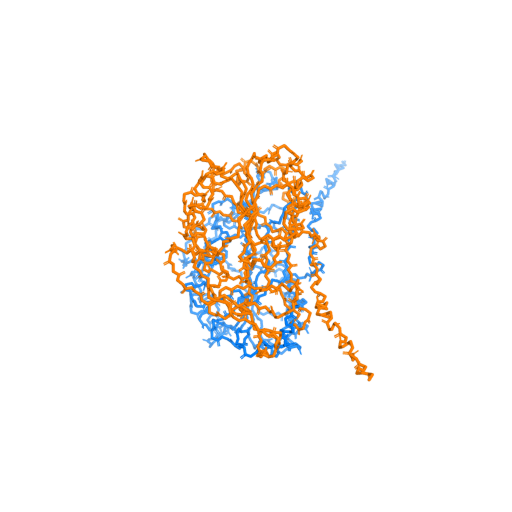 93.19 159 GLN B CA 1
ATOM 3229 C C . GLN B 1 159 ? -11.688 10.586 3.939 1 93.19 159 GLN B C 1
ATOM 3231 O O . GLN B 1 159 ? -12.875 10.75 3.65 1 93.19 159 GLN B O 1
ATOM 3236 N N . GLY B 1 160 ? -10.781 10.32 3.064 1 95.88 160 GLY B N 1
ATOM 3237 C CA . GLY B 1 160 ? -11.109 10.062 1.672 1 95.88 160 GLY B CA 1
ATOM 3238 C C . GLY B 1 160 ? -10.836 11.25 0.767 1 95.88 160 GLY B C 1
ATOM 3239 O O . GLY B 1 160 ? -10.805 11.109 -0.458 1 95.88 160 GLY B O 1
ATOM 3240 N N . ALA B 1 161 ? -10.562 12.422 1.294 1 97.56 161 ALA B N 1
ATOM 3241 C CA . ALA B 1 161 ? -10.445 13.641 0.501 1 97.56 161 ALA B CA 1
ATOM 3242 C C . ALA B 1 161 ? -8.977 13.992 0.252 1 97.56 161 ALA B C 1
ATOM 3244 O O . ALA B 1 161 ? -8.664 15.117 -0.161 1 97.56 161 ALA B O 1
ATOM 3245 N N . GLU B 1 162 ? -8.07 13.023 0.522 1 98.31 162 GLU B N 1
ATOM 3246 C CA . GLU B 1 162 ? -6.637 13.297 0.43 1 98.31 162 GLU B CA 1
ATOM 3247 C C . GLU B 1 162 ? -6.262 13.812 -0.956 1 98.31 162 GLU B C 1
ATOM 3249 O O . GLU B 1 162 ? -5.527 14.797 -1.079 1 98.31 162 GLU B O 1
ATOM 3254 N N . LEU B 1 163 ? -6.781 13.156 -2.006 1 98.25 163 LEU B N 1
ATOM 3255 C CA . LEU B 1 163 ? -6.422 13.562 -3.361 1 98.25 163 LEU B CA 1
ATOM 3256 C C . LEU B 1 163 ? -6.941 14.961 -3.668 1 98.25 163 LEU B C 1
ATOM 3258 O O . LEU B 1 163 ? -6.219 15.789 -4.227 1 98.25 163 LEU B O 1
ATOM 3262 N N . GLU B 1 164 ? -8.188 15.266 -3.279 1 96.94 164 GLU B N 1
ATOM 3263 C CA . GLU B 1 164 ? -8.766 16.594 -3.465 1 96.94 164 GLU B CA 1
ATOM 3264 C C . GLU B 1 164 ? -7.914 17.672 -2.787 1 96.94 164 GLU B C 1
ATOM 3266 O O . GLU B 1 164 ? -7.664 18.719 -3.367 1 96.94 164 GLU B O 1
ATOM 3271 N N . LEU B 1 165 ? -7.582 17.359 -1.626 1 97 165 LEU B N 1
ATOM 3272 C CA . LEU B 1 165 ? -6.734 18.25 -0.832 1 97 165 LEU B CA 1
ATOM 3273 C C . LEU B 1 165 ? -5.41 18.5 -1.539 1 97 165 LEU B C 1
ATOM 3275 O O . LEU B 1 165 ? -4.965 19.656 -1.63 1 97 165 LEU B O 1
ATOM 3279 N N . LEU B 1 166 ? -4.75 17.5 -2.012 1 98.12 166 LEU B N 1
ATOM 3280 C CA . LEU B 1 166 ? -3.422 17.594 -2.611 1 98.12 166 LEU B CA 1
ATOM 3281 C C . LEU B 1 166 ? -3.479 18.328 -3.947 1 98.12 166 LEU B C 1
ATOM 3283 O O . LEU B 1 166 ? -2.541 19.047 -4.309 1 98.12 166 LEU B O 1
ATOM 3287 N N . LEU B 1 167 ? -4.566 18.156 -4.668 1 98.38 167 LEU B N 1
ATOM 3288 C CA . LEU B 1 167 ? -4.758 18.875 -5.922 1 98.38 167 LEU B CA 1
ATOM 3289 C C . LEU B 1 167 ? -4.762 20.391 -5.688 1 98.38 167 LEU B C 1
ATOM 3291 O O . LEU B 1 167 ? -4.328 21.156 -6.547 1 98.38 167 LEU B O 1
ATOM 3295 N N . GLY B 1 168 ? -5.227 20.812 -4.547 1 98 168 GLY B N 1
ATOM 3296 C CA . GLY B 1 168 ? -5.207 22.219 -4.168 1 98 168 GLY B CA 1
ATOM 3297 C C . GLY B 1 168 ? -3.92 22.641 -3.479 1 98 168 GLY B C 1
ATOM 3298 O O . GLY B 1 168 ? -3.783 23.781 -3.045 1 98 168 GLY B O 1
ATOM 3299 N N . GLY B 1 169 ? -3.031 21.75 -3.328 1 97.31 169 GLY B N 1
ATOM 3300 C CA . GLY B 1 169 ? -1.797 21.969 -2.596 1 97.31 169 GLY B CA 1
ATOM 3301 C C . GLY B 1 169 ? -0.555 21.641 -3.396 1 97.31 169 GLY B C 1
ATOM 3302 O O . GLY B 1 169 ? 0.422 21.125 -2.848 1 97.31 169 GLY B O 1
ATOM 3303 N N . LEU B 1 170 ? -0.581 21.844 -4.711 1 97 170 LEU B N 1
ATOM 3304 C CA . LEU B 1 170 ? 0.508 21.438 -5.586 1 97 170 LEU B CA 1
ATOM 3305 C C . LEU B 1 170 ? 1.801 22.156 -5.23 1 97 170 LEU B C 1
ATOM 3307 O O . LEU B 1 170 ? 2.881 21.562 -5.266 1 97 170 LEU B O 1
ATOM 3311 N N . ARG B 1 171 ? 1.755 23.406 -4.898 1 95.38 171 ARG B N 1
ATOM 3312 C CA . ARG B 1 171 ? 2.943 24.156 -4.5 1 95.38 171 ARG B CA 1
ATOM 3313 C C . ARG B 1 171 ? 3.494 23.641 -3.172 1 95.38 171 ARG B C 1
ATOM 3315 O O . ARG B 1 171 ? 4.707 23.484 -3.018 1 95.38 171 ARG B O 1
ATOM 3322 N N . SER B 1 172 ? 2.645 23.422 -2.207 1 96 172 SER B N 1
ATOM 3323 C CA . SER B 1 172 ? 3.043 22.875 -0.914 1 96 172 SER B CA 1
ATOM 3324 C C . SER B 1 172 ? 3.684 21.5 -1.071 1 96 172 SER B C 1
ATOM 3326 O O . SER B 1 172 ? 4.703 21.219 -0.442 1 96 172 SER B O 1
ATOM 3328 N N . LEU B 1 173 ? 3.074 20.703 -1.92 1 96.31 173 LEU B N 1
ATOM 3329 C CA . LEU B 1 173 ? 3.553 19.344 -2.152 1 96.31 173 LEU B CA 1
ATOM 3330 C C . LEU B 1 173 ? 4.945 19.359 -2.77 1 96.31 173 LEU B C 1
ATOM 3332 O O . LEU B 1 173 ? 5.797 18.547 -2.408 1 96.31 173 LEU B O 1
ATOM 3336 N N . GLN B 1 174 ? 5.215 20.234 -3.646 1 94.19 174 GLN B N 1
ATOM 3337 C CA . GLN B 1 174 ? 6.492 20.328 -4.348 1 94.19 174 GLN B CA 1
ATOM 3338 C C . GLN B 1 174 ? 7.641 20.547 -3.369 1 94.19 174 GLN B C 1
ATOM 3340 O O . GLN B 1 174 ? 8.773 20.141 -3.625 1 94.19 174 GLN B O 1
ATOM 3345 N N . ARG B 1 175 ? 7.367 21.125 -2.299 1 92.81 175 ARG B N 1
ATOM 3346 C CA . ARG B 1 175 ? 8.414 21.5 -1.352 1 92.81 175 ARG B CA 1
ATOM 3347 C C . ARG B 1 175 ? 8.5 20.484 -0.208 1 92.81 175 ARG B C 1
ATOM 3349 O O . ARG B 1 175 ? 9.461 20.5 0.562 1 92.81 175 ARG B O 1
ATOM 3356 N N . ALA B 1 176 ? 7.547 19.656 -0.092 1 97 176 ALA B N 1
ATOM 3357 C CA . ALA B 1 176 ? 7.504 18.703 1.019 1 97 176 ALA B CA 1
ATOM 3358 C C . ALA B 1 176 ? 8.633 17.688 0.917 1 97 176 ALA B C 1
ATOM 3360 O O . ALA B 1 176 ? 8.969 17.234 -0.179 1 97 176 ALA B O 1
ATOM 3361 N N . GLN B 1 177 ? 9.227 17.328 2.059 1 96.94 177 GLN B N 1
ATOM 3362 C CA . GLN B 1 177 ? 10.25 16.297 2.129 1 96.94 177 GLN B CA 1
ATOM 3363 C C . GLN B 1 177 ? 9.648 14.953 2.508 1 96.94 177 GLN B C 1
ATOM 3365 O O . GLN B 1 177 ? 10.211 13.898 2.188 1 96.94 177 GLN B O 1
ATOM 3370 N N . LEU B 1 178 ? 8.633 15.016 3.24 1 98.19 178 LEU B N 1
ATOM 3371 C CA . LEU B 1 178 ? 7.895 13.844 3.695 1 98.19 178 LEU B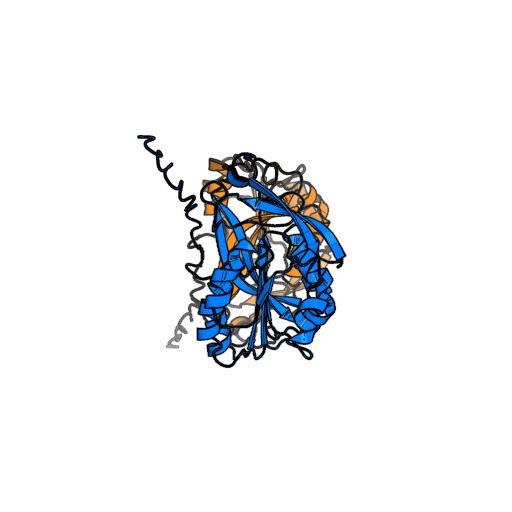 CA 1
ATOM 3372 C C . LEU B 1 178 ? 6.402 14.133 3.777 1 98.19 178 LEU B C 1
ATOM 3374 O O . LEU B 1 178 ? 6 15.219 4.215 1 98.19 178 LEU B O 1
ATOM 3378 N N . VAL B 1 179 ? 5.574 13.219 3.324 1 98.44 179 VAL B N 1
ATOM 3379 C CA . VAL B 1 179 ? 4.121 13.352 3.355 1 98.44 179 VAL B CA 1
ATOM 3380 C C . VAL B 1 179 ? 3.5 12.094 3.967 1 98.44 179 VAL B C 1
ATOM 3382 O O . VAL B 1 179 ? 3.814 10.977 3.555 1 98.44 179 VAL B O 1
ATOM 3385 N N . LEU B 1 180 ? 2.746 12.234 4.992 1 98.19 180 LEU B N 1
ATOM 3386 C CA . LEU B 1 180 ? 2.01 11.156 5.645 1 98.19 180 LEU B CA 1
ATOM 3387 C C . LEU B 1 180 ? 0.528 11.219 5.289 1 98.19 180 LEU B C 1
ATOM 3389 O O . LEU B 1 180 ? -0.162 12.172 5.652 1 98.19 180 LEU B O 1
ATOM 3393 N N . LEU B 1 181 ? 0.019 10.203 4.582 1 98 181 LEU B N 1
ATOM 3394 C CA . LEU B 1 181 ? -1.36 10.203 4.109 1 98 181 LEU B CA 1
ATOM 3395 C C . LEU B 1 181 ? -2.094 8.953 4.57 1 98 181 LEU B C 1
ATOM 3397 O O . LEU B 1 181 ? -1.518 7.859 4.586 1 98 181 LEU B O 1
ATOM 3401 N N . GLU B 1 182 ? -3.303 9.133 4.918 1 95.56 182 GLU B N 1
ATOM 3402 C CA . GLU B 1 182 ? -4.199 7.984 5.012 1 95.56 182 GLU B CA 1
ATOM 3403 C C . GLU B 1 182 ? -4.664 7.531 3.633 1 95.56 182 GLU B C 1
ATOM 3405 O O . GLU B 1 182 ? -5.242 8.312 2.879 1 95.56 182 GLU B O 1
ATOM 3410 N N . ALA B 1 183 ? -4.398 6.352 3.234 1 96.44 183 ALA B N 1
ATOM 3411 C CA . ALA B 1 183 ? -4.77 5.777 1.944 1 96.44 183 ALA B CA 1
ATOM 3412 C C . ALA B 1 183 ? -5.844 4.703 2.109 1 96.44 183 ALA B C 1
ATOM 3414 O O . ALA B 1 183 ? -5.586 3.641 2.68 1 96.44 183 ALA B O 1
ATOM 3415 N N . PRO B 1 184 ? -7.023 4.973 1.579 1 94.19 184 PRO B N 1
ATOM 3416 C CA . PRO B 1 184 ? -8.109 4.012 1.771 1 94.19 184 PRO B CA 1
ATOM 3417 C C . PRO B 1 184 ? -7.953 2.762 0.911 1 94.19 184 PRO B C 1
ATOM 3419 O O . PRO B 1 184 ? -7.926 2.852 -0.32 1 94.19 184 PRO B O 1
ATOM 3422 N N . VAL B 1 185 ? -7.891 1.648 1.533 1 94.44 185 VAL B N 1
ATOM 3423 C CA . VAL B 1 185 ? -7.859 0.371 0.828 1 94.44 185 VAL B CA 1
ATOM 3424 C C . VAL B 1 185 ? -9.273 -0.035 0.428 1 94.44 185 VAL B C 1
ATOM 3426 O O . VAL B 1 185 ? -9.539 -0.329 -0.74 1 94.44 185 VAL B O 1
ATOM 3429 N N . LEU B 1 186 ? -10.195 -0.004 1.374 1 92.06 186 LEU B N 1
ATOM 3430 C CA . LEU B 1 186 ? -11.602 -0.282 1.095 1 92.06 186 LEU B CA 1
ATOM 3431 C C . LEU B 1 186 ? -12.375 1.012 0.866 1 92.06 186 LEU B C 1
ATOM 3433 O O . LEU B 1 186 ? -12.023 2.057 1.415 1 92.06 186 LEU B O 1
ATOM 3437 N N . PRO B 1 187 ? -13.43 0.968 0.084 1 90.5 187 PRO B N 1
ATOM 3438 C CA . PRO B 1 187 ? -14.18 2.168 -0.292 1 90.5 187 PRO B CA 1
ATOM 3439 C C . PRO B 1 187 ? -15.234 2.551 0.741 1 90.5 187 PRO B C 1
ATOM 3441 O O . PRO B 1 187 ? -16.422 2.578 0.429 1 90.5 187 PRO B O 1
ATOM 3444 N N . TYR B 1 188 ? -14.828 3.02 1.849 1 87.19 188 TYR B N 1
ATOM 3445 C CA . TYR B 1 188 ? -15.781 3.299 2.918 1 87.19 188 TYR B CA 1
ATOM 3446 C C . TYR B 1 188 ? -16.203 4.766 2.908 1 87.19 188 TYR B C 1
ATOM 3448 O O . TYR B 1 188 ? -17.094 5.164 3.65 1 87.19 188 TYR B O 1
ATOM 3456 N N . ASN B 1 189 ? -15.648 5.629 2.139 1 91.88 189 ASN B N 1
ATOM 3457 C CA . ASN B 1 189 ? -16.125 6.969 1.827 1 91.88 189 ASN B CA 1
ATOM 3458 C C . ASN B 1 189 ? -16.719 7.039 0.422 1 91.88 189 ASN B C 1
ATOM 3460 O O . ASN B 1 189 ? -16 6.867 -0.566 1 91.88 189 ASN B O 1
ATOM 3464 N N . GLU B 1 190 ? -17.984 7.344 0.324 1 90.94 190 GLU B N 1
ATOM 3465 C CA . GLU B 1 190 ? -18.75 7.266 -0.923 1 90.94 190 GLU B CA 1
ATOM 3466 C C . GLU B 1 190 ? -18.172 8.203 -1.979 1 90.94 190 GLU B C 1
ATOM 3468 O O . GLU B 1 190 ? -18.062 9.414 -1.751 1 90.94 190 GLU B O 1
ATOM 3473 N N . GLY B 1 191 ? -17.812 7.613 -3.111 1 92.62 191 GLY B N 1
ATOM 3474 C CA . GLY B 1 191 ? -17.391 8.406 -4.254 1 92.62 191 GLY B CA 1
ATOM 3475 C C . GLY B 1 191 ? -15.961 8.883 -4.148 1 92.62 191 GLY B C 1
ATOM 3476 O O . GLY B 1 191 ? -15.453 9.547 -5.059 1 92.62 191 GLY B O 1
ATOM 3477 N N . ALA B 1 192 ? -15.281 8.633 -3.086 1 96.31 192 ALA B N 1
ATOM 3478 C CA . ALA B 1 192 ? -13.906 9.078 -2.891 1 96.31 192 ALA B CA 1
ATOM 3479 C C . ALA B 1 192 ? -12.953 8.359 -3.844 1 96.31 192 ALA B C 1
ATOM 3481 O O . ALA B 1 192 ? -13.211 7.227 -4.254 1 96.31 192 ALA B O 1
ATOM 3482 N N . PRO B 1 193 ? -11.852 9.023 -4.207 1 97.19 193 PRO B N 1
ATOM 3483 C CA . PRO B 1 193 ? -10.797 8.32 -4.949 1 97.19 193 PRO B CA 1
ATOM 3484 C C . PRO B 1 193 ? -10.32 7.055 -4.238 1 97.19 193 PRO B C 1
ATOM 3486 O O . PRO B 1 193 ? -10.336 6.988 -3.006 1 97.19 193 PRO B O 1
ATOM 3489 N N . ARG B 1 194 ? -9.922 6.148 -5.047 1 96.88 194 ARG B N 1
ATOM 3490 C CA . ARG B 1 194 ? -9.477 4.863 -4.516 1 96.88 194 ARG B CA 1
ATOM 3491 C C . ARG B 1 194 ? -7.988 4.898 -4.172 1 96.88 194 ARG B C 1
ATOM 3493 O O . ARG B 1 194 ? -7.305 5.883 -4.453 1 96.88 194 ARG B O 1
ATOM 3500 N N . PHE B 1 195 ? -7.551 3.793 -3.467 1 98.25 195 PHE B N 1
ATOM 3501 C CA . PHE B 1 195 ? -6.156 3.605 -3.086 1 98.25 195 PHE B CA 1
ATOM 3502 C C . PHE B 1 195 ? -5.234 3.84 -4.277 1 98.25 195 PHE B C 1
ATOM 3504 O O . PHE B 1 195 ? -4.277 4.613 -4.184 1 98.25 195 PHE B O 1
ATOM 3511 N N . SER B 1 196 ? -5.523 3.225 -5.434 1 98.69 196 SER B N 1
ATOM 3512 C CA . SER B 1 196 ? -4.684 3.295 -6.625 1 98.69 196 SER B CA 1
ATOM 3513 C C . SER B 1 196 ? -4.629 4.711 -7.184 1 98.69 196 SER B C 1
ATOM 3515 O O . SER B 1 196 ? -3.602 5.137 -7.715 1 98.69 196 SER B O 1
ATOM 3517 N N . ASP B 1 197 ? -5.738 5.453 -7.047 1 98.5 197 ASP B N 1
ATOM 3518 C CA . ASP B 1 197 ? -5.766 6.836 -7.516 1 98.5 197 ASP B CA 1
ATOM 3519 C C . ASP B 1 197 ? -4.758 7.695 -6.758 1 98.5 197 ASP B C 1
ATOM 3521 O O . ASP B 1 197 ? -4.016 8.477 -7.359 1 98.5 197 ASP B O 1
ATOM 3525 N N . LEU B 1 198 ? -4.781 7.531 -5.473 1 98.75 198 LEU B N 1
ATOM 3526 C CA . LEU B 1 198 ? -3.9 8.32 -4.617 1 98.75 198 LEU B CA 1
ATOM 3527 C C . LEU B 1 198 ? -2.438 7.996 -4.902 1 98.75 198 LEU B C 1
ATOM 3529 O O . LEU B 1 198 ? -1.613 8.898 -5.051 1 98.75 198 LEU B O 1
ATOM 3533 N N . ILE B 1 199 ? -2.129 6.699 -5 1 98.81 199 ILE B N 1
ATOM 3534 C CA . ILE B 1 199 ? -0.763 6.258 -5.262 1 98.81 199 ILE B CA 1
ATOM 3535 C C . ILE B 1 199 ? -0.303 6.785 -6.617 1 98.81 199 ILE B C 1
ATOM 3537 O O . ILE B 1 199 ? 0.808 7.309 -6.746 1 98.81 199 ILE B O 1
ATOM 3541 N N . ALA B 1 200 ? -1.113 6.668 -7.613 1 98.56 200 ALA B N 1
ATOM 3542 C CA . ALA B 1 200 ? -0.775 7.133 -8.961 1 98.56 200 ALA B CA 1
ATOM 3543 C C . ALA B 1 200 ? -0.555 8.641 -8.977 1 98.56 200 ALA B C 1
ATOM 3545 O O . ALA B 1 200 ? 0.359 9.133 -9.648 1 98.56 200 ALA B O 1
ATOM 3546 N N . PHE B 1 201 ? -1.434 9.344 -8.289 1 98.75 201 PHE B N 1
ATOM 3547 C CA . PHE B 1 201 ? -1.296 10.789 -8.234 1 98.75 201 PHE B CA 1
ATOM 3548 C C . PHE B 1 201 ? 0.041 11.188 -7.621 1 98.75 201 PHE B C 1
ATOM 3550 O O . PHE B 1 201 ? 0.782 11.992 -8.195 1 98.75 201 PHE B O 1
ATOM 3557 N N . MET B 1 202 ? 0.379 10.617 -6.441 1 98.81 202 MET B N 1
ATOM 3558 C CA . MET B 1 202 ? 1.634 10.938 -5.766 1 98.81 202 MET B CA 1
ATOM 3559 C C . MET B 1 202 ? 2.828 10.617 -6.656 1 98.81 202 MET B C 1
ATOM 3561 O O . MET B 1 202 ? 3.779 11.398 -6.734 1 98.81 202 MET B O 1
ATOM 3565 N N . ALA B 1 203 ? 2.758 9.484 -7.332 1 98.62 203 ALA B N 1
ATOM 3566 C CA . ALA B 1 203 ? 3.822 9.109 -8.258 1 98.62 203 ALA B CA 1
ATOM 3567 C C . ALA B 1 203 ? 3.973 10.141 -9.375 1 98.62 203 ALA B C 1
ATOM 3569 O O . ALA B 1 203 ? 5.09 10.5 -9.75 1 98.62 203 ALA B O 1
ATOM 3570 N N . SER B 1 204 ? 2.869 10.617 -9.859 1 98.44 204 SER B N 1
ATOM 3571 C CA . SER B 1 204 ? 2.887 11.586 -10.945 1 98.44 204 SER B CA 1
ATOM 3572 C C . SER B 1 204 ? 3.492 12.914 -10.5 1 98.44 204 SER B C 1
ATOM 3574 O O . SER B 1 204 ? 3.93 13.711 -11.328 1 98.44 204 SER B O 1
ATOM 3576 N N . LYS B 1 205 ? 3.475 13.125 -9.227 1 98.38 205 LYS B N 1
ATOM 3577 C CA . LYS B 1 205 ? 4.062 14.352 -8.68 1 98.38 205 LYS B CA 1
ATOM 3578 C C . LYS B 1 205 ? 5.484 14.102 -8.188 1 98.38 205 LYS B C 1
ATOM 3580 O O . LYS B 1 205 ? 6.074 14.961 -7.523 1 98.38 205 LYS B O 1
ATOM 3585 N N . GLY B 1 206 ? 6.016 12.914 -8.453 1 98 206 GLY B N 1
ATOM 3586 C CA . GLY B 1 206 ? 7.414 12.625 -8.172 1 98 206 GLY B CA 1
ATOM 3587 C C . GLY B 1 206 ? 7.641 12.016 -6.801 1 98 206 GLY B C 1
ATOM 3588 O O . GLY B 1 206 ? 8.766 12.008 -6.297 1 98 206 GLY B O 1
ATOM 3589 N N . PHE B 1 207 ? 6.617 11.562 -6.133 1 98.5 207 PHE B N 1
ATOM 3590 C CA . PHE B 1 207 ? 6.742 10.961 -4.812 1 98.5 207 PHE B CA 1
ATOM 3591 C C . PHE B 1 207 ? 6.625 9.445 -4.902 1 98.5 207 PHE B C 1
ATOM 3593 O O . PHE B 1 207 ? 6.008 8.914 -5.828 1 98.5 207 PHE B O 1
ATOM 3600 N N . GLU B 1 208 ? 7.188 8.75 -3.992 1 98.25 208 GLU B N 1
ATOM 3601 C CA . GLU B 1 208 ? 7.062 7.305 -3.814 1 98.25 208 GLU B CA 1
ATOM 3602 C C . GLU B 1 208 ? 6.848 6.945 -2.348 1 98.25 208 GLU B C 1
ATOM 3604 O O . GLU B 1 208 ? 7.266 7.684 -1.454 1 98.25 208 GLU B O 1
ATOM 3609 N N . VAL B 1 209 ? 6.18 5.828 -2.133 1 98.12 209 VAL B N 1
ATOM 3610 C CA . VAL B 1 209 ? 6.043 5.316 -0.773 1 98.12 209 VAL B CA 1
ATOM 3611 C C . VAL B 1 209 ? 7.414 4.926 -0.229 1 98.12 209 VAL B C 1
ATOM 3613 O O . VAL B 1 209 ? 8.195 4.262 -0.916 1 98.12 209 VAL B O 1
ATOM 3616 N N . VAL B 1 210 ? 7.707 5.332 1.005 1 95.75 210 VAL B N 1
ATOM 3617 C CA . VAL B 1 210 ? 9.016 5.016 1.577 1 95.75 210 VAL B CA 1
ATOM 3618 C C . VAL B 1 210 ? 8.836 4.18 2.842 1 95.75 210 VAL B C 1
ATOM 3620 O O . VAL B 1 210 ? 9.805 3.633 3.375 1 95.75 210 VAL B O 1
ATOM 3623 N N . ASP B 1 211 ? 7.602 4.109 3.332 1 93.88 211 ASP B N 1
ATOM 3624 C CA . ASP B 1 211 ? 7.293 3.291 4.504 1 93.88 211 ASP B CA 1
ATOM 3625 C C . ASP B 1 211 ? 5.789 3.211 4.734 1 93.88 211 ASP B C 1
ATOM 3627 O O . ASP B 1 211 ? 5.02 3.945 4.113 1 93.88 211 ASP B O 1
ATOM 3631 N N . VAL B 1 212 ? 5.383 2.24 5.504 1 93 212 VAL B N 1
ATOM 3632 C CA . VAL B 1 212 ? 4.02 2.115 6.016 1 93 212 VAL B CA 1
ATOM 3633 C C . VAL B 1 212 ? 3.998 2.436 7.508 1 93 212 VAL B C 1
ATOM 3635 O O . VAL B 1 212 ? 4.629 1.741 8.312 1 93 212 VAL B O 1
ATOM 3638 N N . ALA B 1 213 ? 3.295 3.482 7.812 1 91.19 213 ALA B N 1
ATOM 3639 C CA . ALA B 1 213 ? 3.348 3.992 9.18 1 91.19 213 ALA B CA 1
ATOM 3640 C C . ALA B 1 213 ? 2.332 3.283 10.07 1 91.19 213 ALA B C 1
ATOM 3642 O O . ALA B 1 213 ? 2.551 3.135 11.273 1 91.19 213 ALA B O 1
ATOM 3643 N N . ASP B 1 214 ? 1.226 2.902 9.453 1 87 214 ASP B N 1
ATOM 3644 C CA . ASP B 1 214 ? 0.185 2.217 10.211 1 87 214 ASP B CA 1
ATOM 3645 C C . ASP B 1 214 ? -0.826 1.55 9.289 1 87 214 ASP B C 1
ATOM 3647 O O . ASP B 1 214 ? -0.836 1.81 8.078 1 87 214 ASP B O 1
ATOM 3651 N N . ALA B 1 215 ? -1.572 0.604 9.867 1 87.31 215 ALA B N 1
ATOM 3652 C CA . ALA B 1 215 ? -2.699 -0.041 9.203 1 87.31 215 ALA B CA 1
ATOM 3653 C C . ALA B 1 215 ? -3.896 -0.164 10.141 1 87.31 215 ALA B C 1
ATOM 3655 O O . ALA B 1 215 ? -3.738 -0.487 11.32 1 87.31 215 ALA B O 1
ATOM 3656 N N . THR B 1 216 ? -4.996 0.163 9.609 1 84 216 THR B N 1
ATOM 3657 C CA . THR B 1 216 ? -6.215 0.028 10.398 1 84 216 THR B CA 1
ATOM 3658 C C . THR B 1 216 ? -7.082 -1.109 9.859 1 84 216 THR B C 1
ATOM 3660 O O . THR B 1 216 ? -7.363 -1.172 8.664 1 84 216 THR B O 1
ATOM 3663 N N . TYR B 1 217 ? -7.383 -1.926 10.781 1 78.38 217 TYR B N 1
ATOM 3664 C CA . TYR B 1 217 ? -8.227 -3.082 10.492 1 78.38 217 TYR B CA 1
ATOM 3665 C C . TYR B 1 217 ? -9.656 -2.848 10.961 1 78.38 217 TYR B C 1
ATOM 3667 O O . TYR B 1 217 ? -9.875 -2.303 12.047 1 78.38 217 TYR B O 1
ATOM 3675 N N . ALA B 1 218 ? -10.547 -3.135 10.094 1 69.88 218 ALA B N 1
ATOM 3676 C CA . ALA B 1 218 ? -11.953 -3.027 10.477 1 69.88 218 ALA B CA 1
ATOM 3677 C C . ALA B 1 218 ? -12.461 -4.344 11.055 1 69.88 218 ALA B C 1
ATOM 3679 O O . ALA B 1 218 ? -12.539 -5.352 10.344 1 69.88 218 ALA B O 1
ATOM 3680 N N . GLU B 1 219 ? -12.758 -4.387 12.258 1 61.66 219 GLU B N 1
ATOM 3681 C CA . GLU B 1 219 ? -13.18 -5.609 12.93 1 61.66 219 GLU B CA 1
ATOM 3682 C C . GLU B 1 219 ? -14.391 -6.227 12.234 1 61.66 219 GLU B C 1
ATOM 3684 O O . GLU B 1 219 ? -14.461 -7.445 12.062 1 61.66 219 GLU B O 1
ATOM 3689 N N . GLY B 1 220 ? -15.32 -5.426 11.922 1 62.47 220 GLY B N 1
ATOM 3690 C CA . GLY B 1 220 ? -16.531 -5.949 11.312 1 62.47 220 GLY B CA 1
ATOM 3691 C C . GLY B 1 220 ? -16.281 -6.625 9.977 1 62.47 220 GLY B C 1
ATOM 3692 O O . GLY B 1 220 ? -16.969 -7.59 9.625 1 62.47 220 GLY B O 1
ATOM 3693 N N . VAL B 1 221 ? -15.266 -6.09 9.273 1 66.81 221 VAL B N 1
ATOM 3694 C CA . VAL B 1 221 ? -15.023 -6.613 7.93 1 66.81 221 VAL B CA 1
ATOM 3695 C C . VAL B 1 221 ? -13.789 -7.504 7.938 1 66.81 221 VAL B C 1
ATOM 3697 O O . VAL B 1 221 ? -13.562 -8.281 7.004 1 66.81 221 VAL B O 1
ATOM 3700 N N . SER B 1 222 ? -12.992 -7.426 8.984 1 75.88 222 SER B N 1
ATOM 3701 C CA . SER B 1 222 ? -11.773 -8.203 9.164 1 75.88 222 SER B CA 1
ATOM 3702 C C . SER B 1 222 ? -10.82 -8.016 7.98 1 75.88 222 SER B C 1
ATOM 3704 O O . SER B 1 222 ? -10.273 -8.984 7.457 1 75.88 222 SER B O 1
ATOM 3706 N N . ARG B 1 223 ? -10.781 -6.832 7.43 1 87.31 223 ARG B N 1
ATOM 3707 C CA . ARG B 1 223 ? -9.852 -6.43 6.379 1 87.31 223 ARG B CA 1
ATOM 3708 C C . ARG B 1 223 ? -9.211 -5.086 6.703 1 87.31 223 ARG B C 1
ATOM 3710 O O . ARG B 1 223 ? -9.703 -4.348 7.559 1 87.31 223 ARG B O 1
ATOM 3717 N N . VAL B 1 224 ? -8.094 -4.84 6.094 1 89 224 VAL B N 1
ATOM 3718 C CA . VAL B 1 224 ? -7.449 -3.539 6.246 1 89 224 VAL B CA 1
ATOM 3719 C C . VAL B 1 224 ? -8.305 -2.459 5.59 1 89 224 VAL B C 1
ATOM 3721 O O . VAL B 1 224 ? -8.602 -2.535 4.395 1 89 224 VAL B O 1
ATOM 3724 N N . LEU B 1 225 ? -8.719 -1.513 6.367 1 88.5 225 LEU B N 1
ATOM 3725 C CA . LEU B 1 225 ? -9.562 -0.417 5.895 1 88.5 225 LEU B CA 1
ATOM 3726 C C . LEU B 1 225 ? -8.727 0.635 5.176 1 88.5 225 LEU B C 1
ATOM 3728 O O . LEU B 1 225 ? -9.078 1.067 4.074 1 88.5 225 LEU B O 1
ATOM 3732 N N . HIS B 1 226 ? -7.695 1.027 5.734 1 91.56 226 HIS B N 1
ATOM 3733 C CA . HIS B 1 226 ? -6.773 1.996 5.152 1 91.56 226 HIS B CA 1
ATOM 3734 C C . HIS B 1 226 ? -5.355 1.797 5.68 1 91.56 226 HIS B C 1
ATOM 3736 O O . HIS B 1 226 ? -5.16 1.138 6.703 1 91.56 226 HIS B O 1
ATOM 3742 N N . LEU B 1 227 ? -4.438 2.289 5.012 1 93 227 LEU B N 1
ATOM 3743 C CA . LEU B 1 227 ? -3.037 2.389 5.418 1 93 227 LEU B CA 1
ATOM 3744 C C . LEU B 1 227 ? -2.635 3.844 5.629 1 93 227 LEU B C 1
ATOM 3746 O O . LEU B 1 227 ? -3.115 4.734 4.926 1 93 227 LEU B O 1
ATOM 3750 N N . ASP B 1 228 ? -1.802 4.055 6.648 1 94.69 228 ASP B N 1
ATOM 3751 C CA . ASP B 1 228 ? -1.051 5.301 6.723 1 94.69 228 ASP B CA 1
ATOM 3752 C C . ASP B 1 228 ? 0.314 5.16 6.051 1 94.69 228 ASP B C 1
ATOM 3754 O O . ASP B 1 228 ? 1.175 4.422 6.535 1 94.69 228 ASP B O 1
ATOM 3758 N N . LEU B 1 229 ? 0.458 5.891 4.969 1 97.06 229 LEU B N 1
ATOM 3759 C CA . LEU B 1 229 ? 1.654 5.738 4.148 1 97.06 229 LEU B CA 1
ATOM 3760 C C . LEU B 1 229 ? 2.541 6.973 4.246 1 97.06 229 LEU B C 1
ATOM 3762 O O . LEU B 1 229 ? 2.043 8.102 4.273 1 97.06 229 LEU B O 1
ATOM 3766 N N . LEU B 1 230 ? 3.812 6.754 4.305 1 97.62 230 LEU B N 1
ATOM 3767 C CA . LEU B 1 230 ? 4.801 7.82 4.191 1 97.62 230 LEU B CA 1
ATOM 3768 C C . LEU B 1 230 ? 5.359 7.891 2.773 1 97.62 230 LEU B C 1
ATOM 3770 O O . LEU B 1 230 ? 5.809 6.883 2.227 1 97.62 230 LEU B O 1
ATOM 3774 N N . PHE B 1 231 ? 5.316 9.062 2.197 1 98.5 231 PHE B N 1
ATOM 3775 C CA . PHE B 1 231 ? 5.84 9.344 0.865 1 98.5 231 PHE B CA 1
ATOM 3776 C C . PHE B 1 231 ? 7.027 10.297 0.936 1 98.5 231 PHE B C 1
ATOM 3778 O O . PHE B 1 231 ? 7.055 11.203 1.772 1 98.5 231 PHE B O 1
ATOM 3785 N N . ALA B 1 232 ? 7.957 10.164 0.033 1 97.94 232 ALA B N 1
ATOM 3786 C CA . ALA B 1 232 ? 9.055 11.102 -0.171 1 97.94 232 ALA B CA 1
ATOM 3787 C C . ALA B 1 232 ? 9.359 11.273 -1.656 1 97.94 232 ALA B C 1
ATOM 3789 O O . ALA B 1 232 ? 8.992 10.43 -2.475 1 97.94 232 ALA B O 1
ATOM 3790 N N . PRO B 1 233 ? 9.953 12.43 -1.982 1 97.44 233 PRO B N 1
ATOM 3791 C CA . PRO B 1 233 ? 10.398 12.57 -3.371 1 97.44 233 PRO B CA 1
ATOM 3792 C C . PRO B 1 233 ? 11.312 11.43 -3.814 1 97.44 233 PRO B C 1
ATOM 3794 O O . PRO B 1 233 ? 12.117 10.938 -3.021 1 97.44 233 PRO B O 1
ATOM 3797 N N . ARG B 1 234 ? 11.195 11.055 -5.062 1 95.5 234 ARG B N 1
ATOM 3798 C CA . ARG B 1 234 ? 11.945 9.922 -5.609 1 95.5 234 ARG B CA 1
ATOM 3799 C C . ARG B 1 234 ? 13.445 10.148 -5.469 1 95.5 234 ARG B C 1
ATOM 3801 O O . ARG B 1 234 ? 14.211 9.188 -5.352 1 95.5 234 ARG B O 1
ATOM 3808 N N . HIS B 1 235 ? 13.898 11.359 -5.457 1 93.62 235 HIS B N 1
ATOM 3809 C CA . HIS B 1 235 ? 15.328 11.656 -5.375 1 93.62 235 HIS B CA 1
ATOM 3810 C C . HIS B 1 235 ? 15.773 11.797 -3.926 1 93.62 235 HIS B C 1
ATOM 3812 O O . HIS B 1 235 ? 16.938 12.086 -3.658 1 93.62 235 HIS B O 1
ATOM 3818 N N . SER B 1 236 ? 14.844 11.586 -2.994 1 93.69 236 SER B N 1
ATOM 3819 C CA . SER B 1 236 ? 15.156 11.711 -1.574 1 93.69 236 SER B CA 1
ATOM 3820 C C . SER B 1 236 ? 16.219 10.695 -1.153 1 93.69 236 SER B C 1
ATOM 3822 O O . SER B 1 236 ? 16.281 9.594 -1.694 1 93.69 236 SER B O 1
ATOM 3824 N N . ARG B 1 237 ? 16.984 11.008 -0.162 1 89.94 237 ARG B N 1
ATOM 3825 C CA . ARG B 1 237 ? 17.969 10.102 0.416 1 89.94 237 ARG B CA 1
ATOM 3826 C C . ARG B 1 237 ? 17.297 8.883 1.031 1 89.94 237 ARG B C 1
ATOM 3828 O O . ARG B 1 237 ? 17.938 7.844 1.219 1 89.94 237 ARG B O 1
ATOM 3835 N N . LEU B 1 238 ? 16.078 9.039 1.343 1 89 238 LEU B N 1
ATOM 3836 C CA . LEU B 1 238 ? 15.32 7.953 1.96 1 89 238 LEU B CA 1
ATOM 3837 C C . LEU B 1 238 ? 15.156 6.785 0.994 1 89 238 LEU B C 1
ATOM 3839 O O . LEU B 1 238 ? 14.82 5.676 1.408 1 89 238 LEU B O 1
ATOM 3843 N N . LEU B 1 239 ? 15.391 7.031 -0.333 1 88.81 239 LEU B N 1
ATOM 3844 C CA . LEU B 1 239 ? 15.234 6 -1.353 1 88.81 239 LEU B CA 1
ATOM 3845 C C . LEU B 1 239 ? 16.562 5.703 -2.041 1 88.81 239 LEU B C 1
ATOM 3847 O O . LEU B 1 239 ? 16.609 4.895 -2.969 1 88.81 239 LEU B O 1
ATOM 3851 N N . ARG B 1 240 ? 17.578 6.367 -1.586 1 82.5 240 ARG B N 1
ATOM 3852 C CA . ARG B 1 240 ? 18.891 6.18 -2.193 1 82.5 240 ARG B CA 1
ATOM 3853 C C . ARG B 1 240 ? 19.641 5.016 -1.543 1 82.5 240 ARG B C 1
ATOM 3855 O O . ARG B 1 240 ? 19.594 4.859 -0.321 1 82.5 240 ARG B O 1
ATOM 3862 N N . LEU B 1 241 ? 20.375 4.27 -2.359 1 75.56 241 LEU B N 1
ATOM 3863 C CA . LEU B 1 241 ? 21.172 3.145 -1.873 1 75.56 241 LEU B CA 1
ATOM 3864 C C . LEU B 1 241 ? 22.594 3.586 -1.531 1 75.56 241 LEU B C 1
ATOM 3866 O O . LEU B 1 241 ? 23.156 4.438 -2.217 1 75.56 241 LEU B O 1
ATOM 3870 N N . PRO B 1 242 ? 23.219 3.012 -0.555 1 77.38 242 PRO B N 1
ATOM 3871 C CA . PRO B 1 242 ? 22.578 2.059 0.362 1 77.38 242 PRO B CA 1
ATOM 3872 C C . PRO B 1 242 ? 21.5 2.701 1.227 1 77.38 242 PRO B C 1
ATOM 3874 O O . PRO B 1 242 ? 21.609 3.869 1.604 1 77.38 242 PRO B O 1
ATOM 3877 N N . LEU B 1 243 ? 20.453 1.975 1.371 1 73.06 243 LEU B N 1
ATOM 3878 C CA . LEU B 1 243 ? 19.344 2.527 2.148 1 73.06 243 LEU B CA 1
ATOM 3879 C C . LEU B 1 243 ? 19.812 2.898 3.555 1 73.06 243 LEU B C 1
ATOM 3881 O O . LEU B 1 243 ? 20.594 2.166 4.172 1 73.06 243 LEU B O 1
ATOM 3885 N N . PRO B 1 244 ? 19.438 4.109 3.773 1 59.62 244 PRO B N 1
ATOM 3886 C CA . PRO B 1 244 ? 19.797 4.457 5.148 1 59.62 244 PRO B CA 1
ATOM 3887 C C . PRO B 1 244 ? 19.312 3.43 6.168 1 59.62 244 PRO B C 1
ATOM 3889 O O . PRO B 1 244 ? 18.219 2.863 6.004 1 59.62 244 PRO B O 1
ATOM 3892 N N . GLY B 1 245 ? 20.047 3.049 7.098 1 54.91 245 GLY B N 1
ATOM 3893 C CA . GLY B 1 245 ? 19.734 2.055 8.117 1 54.91 245 GLY B CA 1
ATOM 3894 C C . GLY B 1 245 ? 20.25 0.669 7.77 1 54.91 245 GLY B C 1
ATOM 3895 O O . GLY B 1 245 ? 20.391 -0.181 8.648 1 54.91 245 GLY B O 1
ATOM 3896 N N . GLY B 1 246 ? 20.828 0.397 6.531 1 46.12 246 GLY B N 1
ATOM 3897 C CA . GLY B 1 246 ? 21.5 -0.821 6.094 1 46.12 246 GLY B CA 1
ATOM 3898 C C . GLY B 1 246 ? 20.531 -1.933 5.738 1 46.12 246 GLY B C 1
ATOM 3899 O O . GLY B 1 246 ? 19.5 -2.104 6.398 1 46.12 246 GLY B O 1
ATOM 3900 N N . ILE B 1 247 ? 20.016 -2.125 4.551 1 46.22 247 ILE B N 1
ATOM 3901 C CA . ILE B 1 247 ? 19.234 -3.295 4.176 1 46.22 247 ILE B CA 1
ATOM 3902 C C . ILE B 1 247 ? 20.062 -4.559 4.348 1 46.22 247 ILE B C 1
ATOM 3904 O O . ILE B 1 247 ? 21.141 -4.68 3.754 1 46.22 247 ILE B O 1
ATOM 3908 N N . ARG B 1 248 ? 20.234 -5.066 5.445 1 40.06 248 ARG B N 1
ATOM 3909 C CA . ARG B 1 248 ? 20.797 -6.402 5.316 1 40.06 248 ARG B CA 1
ATOM 3910 C C . ARG B 1 248 ? 19.781 -7.371 4.719 1 40.06 248 ARG B C 1
ATOM 3912 O O . ARG B 1 248 ? 18.672 -7.516 5.234 1 40.06 248 ARG B O 1
ATOM 3919 N N . PRO B 1 249 ? 19.938 -7.473 3.408 1 36.03 249 PRO B N 1
ATOM 3920 C CA . PRO B 1 249 ? 18.969 -8.414 2.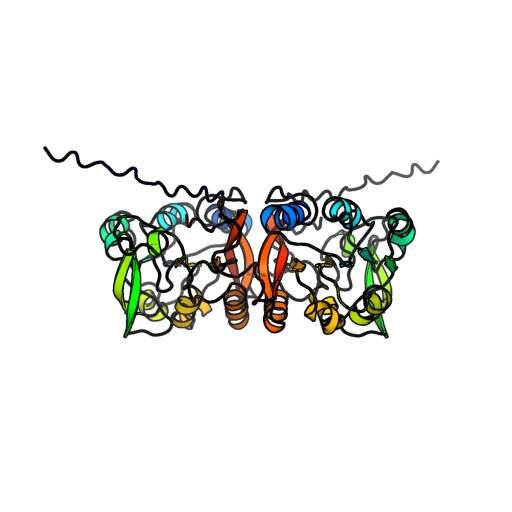84 1 36.03 249 PRO B CA 1
ATOM 3921 C C . PRO B 1 249 ? 18.688 -9.602 3.762 1 36.03 249 PRO B C 1
ATOM 3923 O O . PRO B 1 249 ? 19.562 -10.016 4.523 1 36.03 249 PRO B O 1
ATOM 3926 N N . ALA B 1 250 ? 17.422 -9.977 3.754 1 30.84 250 ALA B N 1
ATOM 3927 C CA . ALA B 1 250 ? 17.109 -11.188 4.52 1 30.84 250 ALA B CA 1
ATOM 3928 C C . ALA B 1 250 ? 17.859 -12.391 3.957 1 30.84 250 ALA B C 1
ATOM 3930 O O . ALA B 1 250 ? 17.984 -12.531 2.738 1 30.84 250 ALA B O 1
#

Organism: NCBI:txid2562239

Secondary structure (DSSP, 8-state):
----------------EESS---TTTHHHHHHHHHHH----SEEEEES-TTSHHHHHHHHH-TT-EEEEEES-GGGHHHHHHH-S-EEE-EE-SSSS-EEEEEEESSTT-S--BSSPB-SHHHH-TTTEEEEEEEEE-HHHHHTTT-SS--SEEEE--TT-HHHHHHTTHHHHHH-SEEEEEEESS--BTTPPPHHHHHHHHHHTTEEEEEEEEEEEETTTTEEEEEEEEEEETTSGGGSSSPTT-----/----------------EESS---TTTHHHHHHHHHHH----SEEEEES-TTSHHHHHHHHH-TT-EEEEEES-GGGHHHHHHH-S-EEE-EE-SSSS-EEEEEEESSTT-S--BSSPB-SHHHH-TTTEEEEEEEEE-HHHHHTTT-SS--SEEEE--TT-HHHHHHTTHHHHHH-SEEEEEEESS--BTTPPPHHHHHHHHHHTTEEEEEEEEEEEETTTTEEEEEEEEEEETTSGGGSSSPTT-----

Radius of gyration: 24.17 Å; Cα contacts (8 Å, |Δi|>4): 1128; chains: 2; bounding box: 81×67×62 Å

pLDDT: mean 85.53, std 19.88, range [22.95, 98.81]

Foldseek 3Di:
DPPPPPPPPPPCCLVQPWPVPQPAQLLVVLLCCCPQVVDAWQEEEAEQCQLPRNVLSNCVSHVNHAYEYEHQDCLNVVSNVVSPHHYYHFAAFLDFFDWAKWKAWPDPRDDQIASFFFQDPQRVDPVTMDIDTGTHDAPCVVCCVPDVQEGQEYEHDHRQRVVGNVSSVLVRLLRYFKYKYKAFQDPRGPPGDHNVVVQVVCVVSQKHFLDWSTWTARPVVRDTGITTTMIGGCPHQCNDPPHRVGCPDD/DPPPPPPPPPPPCLVQDWPVPQPAQLLVVLLCCCPQVVDAWQEEEAEQCQLPRNVLSNCVSHVNHAYEYEHQDCLNVVSNVVSPHHYYHFAAFLDFFDWAKWKAWPDPRDDQIASFFFQDPQRVDPVTMDIDTGTHDAPCVVCCVPDVQEGQEYEHDHRQRVVGNVSSVLVRLLRYFKYKYKAFQDPRGPPGDHNVVVQVVCVVSQKHFLDWSTWTARPVVRDTGITTTMIGGCPHQCNDPPHRVGCPDD

Sequence (500 aa):
MWQLLVLGTCAYASEQAEVFGWTGGGIDRLRFFKERLGFEANSIVDVGAHVGNWTREARQVFPSARFLMIEANALHRPELQRVGVPFEIALLTAQGNQSLRFHSTRYPLTTGASIFRERSDLYMDPRLSETLLIRSRTLDDVVKPYFPACCDLIKADVQGAELELLLGGLRSLQRAQLVLLEAPVLPYNEGAPRFSDLIAFMASKGFEVVDVADATYAEGVSRVLHLDLLFAPRHSRLLRLPLPGGIRPAMWQLLVLGTCAYASEQAEVFGWTGGGIDRLRFFKERLGFEANSIVDVGAHVGNWTREARQVFPSARFLMIEANALHRPELQRVGVPFEIALLTAQGNQSLRFHSTRYPLTTGASIFRERSDLYMDPRLSETLLIRSRTLDDVVKPYFPACCDLIKADVQGAELELLLGGLRSLQRAQLVLLEAPVLPYNEGAPRFSDLIAFMASKGFEVVDVADATYAEGVSRVLHLDLLFAPRHSRLLRLPLPGGIRPA

InterPro domains:
  IPR006342 Methyltransferase FkbM [PF05050] (46-208)
  IPR006342 Methyltransferase FkbM [TIGR01444] (44-181)
  IPR029063 S-adenosyl-L-methionine-dependent methyltransferase superfamily [G3DSA:3.40.50.150] (39-202)
  IPR029063 S-adenosyl-L-methionine-dependent methyltransferase superfamily [SSF53335] (42-210)
  IPR053188 FkbM Methyltransferase [PTHR36973] (34-236)

Nearest PDB structures (foldseek):
  5dm0-assembly1_A  TM=5.634E-01  e=1.940E-04  Bacillus velezensis FZB42
  5dm1-assembly1_A  TM=6.291E-01  e=4.473E-04  Bacillus pumilus ATCC 7061
  4kwc-assembly1_A  TM=4.934E-01  e=7.403E-05  Bacillus pumilus
  5dm4-assembly1_A  TM=6.661E-01  e=3.726E-03  Bacillus pumilus ATCC 7061
  5dm2-assembly1_A  TM=6.219E-01  e=1.616E-03  Bacillus pumilus ATCC 7061